Protein AF-A0A3A0CUP7-F1 (afdb_monomer_lite)

pLDDT: mean 70.18, std 19.52, range [34.59, 98.25]

Structure (mmCIF, N/CA/C/O backbone):
data_AF-A0A3A0CUP7-F1
#
_entry.id   AF-A0A3A0CUP7-F1
#
loop_
_atom_site.group_PDB
_atom_site.id
_atom_site.type_symbol
_atom_site.label_atom_id
_atom_site.label_alt_id
_atom_site.label_comp_id
_atom_site.label_asym_id
_atom_site.label_entity_id
_atom_site.label_seq_id
_atom_site.pdbx_PDB_ins_code
_atom_site.Cartn_x
_atom_site.Cartn_y
_atom_site.Cartn_z
_atom_site.occupancy
_atom_site.B_iso_or_equiv
_atom_site.auth_seq_id
_atom_site.auth_comp_id
_atom_site.auth_asym_id
_atom_site.auth_atom_id
_atom_site.pdbx_PDB_model_num
ATOM 1 N N . MET A 1 1 ? -43.476 30.875 -47.212 1.00 44.41 1 MET A N 1
ATOM 2 C CA . MET A 1 1 ? -43.059 29.941 -46.135 1.00 44.41 1 MET A CA 1
ATOM 3 C C . MET A 1 1 ? -43.200 28.510 -46.644 1.00 44.41 1 MET A C 1
ATOM 5 O O . MET A 1 1 ? -44.228 28.226 -47.239 1.00 44.41 1 MET A O 1
ATOM 9 N N . ALA A 1 2 ? -42.213 27.628 -46.440 1.00 39.88 2 ALA A N 1
ATOM 10 C CA . ALA A 1 2 ? -42.248 26.242 -46.936 1.00 39.88 2 ALA A CA 1
ATOM 11 C C . ALA A 1 2 ? -41.826 25.228 -45.841 1.00 39.88 2 ALA A C 1
ATOM 13 O O . ALA A 1 2 ? -40.674 25.259 -45.398 1.00 39.88 2 ALA A O 1
ATOM 14 N N . PRO A 1 3 ? -42.710 24.319 -45.383 1.00 51.34 3 PRO A N 1
ATOM 15 C CA . PRO A 1 3 ? -42.427 23.417 -44.261 1.00 51.34 3 PRO A CA 1
ATOM 16 C C . PRO A 1 3 ? -41.790 22.084 -44.714 1.00 51.34 3 PRO A C 1
ATOM 18 O O . PRO A 1 3 ? -42.444 21.044 -44.725 1.00 51.34 3 PRO A O 1
ATOM 21 N N . GLY A 1 4 ? -40.499 22.094 -45.079 1.00 45.38 4 GLY A N 1
ATOM 22 C CA . GLY A 1 4 ? -39.810 20.910 -45.643 1.00 45.38 4 GLY A CA 1
ATOM 23 C C . GLY A 1 4 ? -38.717 20.231 -44.789 1.00 45.38 4 GLY A C 1
ATOM 24 O O . GLY A 1 4 ? -38.467 19.036 -44.941 1.00 45.38 4 GLY A O 1
ATOM 25 N N . GLY A 1 5 ? -38.038 20.951 -43.886 1.00 48.66 5 GLY A N 1
ATOM 26 C CA . GLY A 1 5 ? -36.709 20.529 -43.394 1.00 48.66 5 GLY A CA 1
ATOM 27 C C . GLY A 1 5 ? -36.649 19.407 -42.337 1.00 48.66 5 GLY A C 1
ATOM 28 O O . GLY A 1 5 ? -35.680 18.647 -42.281 1.00 48.66 5 GLY A O 1
ATOM 29 N N . PHE A 1 6 ? -37.661 19.268 -41.474 1.00 52.50 6 PHE A N 1
ATOM 30 C CA . PHE A 1 6 ? -37.495 18.536 -40.203 1.00 52.50 6 PHE A CA 1
ATOM 31 C C . PHE A 1 6 ? -37.489 16.997 -40.292 1.00 52.50 6 PHE A C 1
ATOM 33 O O . PHE A 1 6 ? -36.948 16.327 -39.403 1.00 52.50 6 PHE A O 1
ATOM 40 N N . ARG A 1 7 ? -38.060 16.393 -41.345 1.00 60.50 7 ARG A N 1
ATOM 41 C CA . ARG A 1 7 ? -38.123 14.919 -41.469 1.00 60.50 7 ARG A CA 1
ATOM 42 C C . ARG A 1 7 ? -36.770 14.296 -41.843 1.00 60.50 7 ARG A C 1
ATOM 44 O O . ARG A 1 7 ? -36.456 13.196 -41.379 1.00 60.50 7 ARG A O 1
ATOM 51 N N . THR A 1 8 ? -35.940 15.001 -42.610 1.00 61.81 8 THR A N 1
ATOM 52 C CA . THR A 1 8 ? -34.661 14.486 -43.135 1.00 61.81 8 THR A CA 1
ATOM 53 C C . THR A 1 8 ? -33.599 14.341 -42.039 1.00 61.81 8 THR A C 1
ATOM 55 O O . THR A 1 8 ? -32.925 13.310 -41.954 1.00 61.81 8 THR A O 1
ATOM 58 N N . VAL A 1 9 ? -33.512 15.316 -41.125 1.00 64.56 9 VAL A N 1
ATOM 59 C CA . VAL A 1 9 ? -32.557 15.311 -39.999 1.00 64.56 9 VAL A CA 1
ATOM 60 C C . VAL A 1 9 ? -32.842 14.156 -39.026 1.00 64.56 9 VAL A C 1
ATOM 62 O O . VAL A 1 9 ? -31.932 13.412 -38.648 1.00 64.56 9 VAL A O 1
ATOM 65 N N . ARG A 1 10 ? -34.120 13.913 -38.689 1.00 68.12 10 ARG A N 1
ATOM 66 C CA . ARG A 1 10 ? -34.521 12.794 -37.811 1.00 68.12 10 ARG A CA 1
ATOM 67 C C . ARG A 1 10 ? -34.193 11.412 -38.396 1.00 68.12 10 ARG A C 1
ATOM 69 O O . ARG A 1 10 ? -33.921 10.493 -37.621 1.00 68.12 10 ARG A O 1
ATOM 76 N N . ARG A 1 11 ? -34.172 11.240 -39.728 1.00 67.12 11 ARG A N 1
ATOM 77 C CA . ARG A 1 11 ? -33.726 9.982 -40.364 1.00 67.12 11 ARG A CA 1
ATOM 78 C C . ARG A 1 11 ? -32.212 9.768 -40.214 1.00 67.12 11 ARG A C 1
ATOM 80 O O . ARG A 1 11 ? -31.819 8.677 -39.801 1.00 67.12 11 ARG A O 1
ATOM 87 N N . ARG A 1 12 ? -31.379 10.794 -40.448 1.00 66.19 12 ARG A N 1
ATOM 88 C CA . ARG A 1 12 ? -29.905 10.694 -40.317 1.00 66.19 12 ARG A CA 1
ATOM 89 C C . ARG A 1 12 ? -29.439 10.419 -38.876 1.00 66.19 12 ARG A C 1
ATOM 91 O O . ARG A 1 12 ? -28.536 9.615 -38.664 1.00 66.19 12 ARG A O 1
ATOM 98 N N . LEU A 1 13 ? -30.107 10.984 -37.866 1.00 67.19 13 LEU A N 1
ATOM 99 C CA . LEU A 1 13 ? -29.797 10.691 -36.454 1.00 67.19 13 LEU A CA 1
ATOM 100 C C . LEU A 1 13 ? -30.139 9.245 -36.035 1.00 67.19 13 LEU A C 1
ATOM 102 O O . LEU A 1 13 ? -29.469 8.670 -35.173 1.00 67.19 13 LEU A O 1
ATOM 106 N N . ARG A 1 14 ? -31.161 8.624 -36.644 1.00 75.12 14 ARG A N 1
ATOM 107 C CA . ARG A 1 14 ? -31.538 7.228 -36.350 1.00 75.12 14 ARG A CA 1
ATOM 108 C C . ARG A 1 14 ? -30.597 6.205 -36.996 1.00 75.12 14 ARG A C 1
ATOM 110 O O . ARG A 1 14 ? -30.371 5.158 -36.389 1.00 75.12 14 ARG A O 1
ATOM 117 N N . SER A 1 15 ? -30.028 6.484 -38.172 1.00 75.31 15 SER A N 1
ATOM 118 C CA . SER A 1 15 ? -29.039 5.593 -38.801 1.00 75.31 15 SER A CA 1
ATOM 119 C C . SER A 1 15 ? -27.702 5.599 -38.051 1.00 75.31 15 SER A C 1
ATOM 121 O O . SER A 1 15 ? -27.193 4.522 -37.736 1.00 75.31 15 SER A O 1
ATOM 123 N N . ALA A 1 16 ? -27.194 6.773 -37.654 1.00 71.06 16 ALA A N 1
ATOM 124 C CA . ALA A 1 16 ? -25.956 6.896 -36.874 1.00 71.06 16 ALA A CA 1
ATOM 125 C C . ALA A 1 16 ? -25.992 6.070 -35.569 1.00 71.06 16 ALA A C 1
ATOM 127 O O . ALA A 1 16 ? -25.103 5.253 -35.314 1.00 71.06 16 ALA A O 1
ATOM 128 N N . ARG A 1 17 ? -27.081 6.178 -34.787 1.00 75.75 17 ARG A N 1
ATOM 129 C CA . ARG A 1 17 ? -27.261 5.407 -33.539 1.00 75.75 17 ARG A CA 1
ATOM 130 C C . ARG A 1 17 ? -27.315 3.885 -33.751 1.00 75.75 17 ARG A C 1
ATOM 132 O O . ARG A 1 17 ? -26.902 3.140 -32.864 1.00 75.75 17 ARG A O 1
ATOM 139 N N . ARG A 1 18 ? -27.800 3.395 -34.902 1.00 76.81 18 ARG A N 1
ATOM 140 C CA . ARG A 1 18 ? -27.785 1.951 -35.228 1.00 76.81 18 ARG A CA 1
ATOM 141 C C . ARG A 1 18 ? -26.376 1.451 -35.559 1.00 76.81 18 ARG A C 1
ATOM 143 O O . ARG A 1 18 ? -26.016 0.350 -35.145 1.00 76.81 18 ARG A O 1
ATOM 150 N N . LEU A 1 19 ? -25.576 2.261 -36.251 1.00 77.12 19 LEU A N 1
ATOM 151 C CA . LEU A 1 19 ? -24.203 1.920 -36.632 1.00 77.12 19 LEU A CA 1
ATOM 152 C C . LEU A 1 19 ? -23.277 1.864 -35.403 1.00 77.12 19 LEU A C 1
ATOM 154 O O . LEU A 1 19 ? -22.545 0.892 -35.218 1.00 77.12 19 LEU A O 1
ATOM 158 N N . GLN A 1 20 ? -23.412 2.831 -34.490 1.00 75.44 20 GLN A N 1
ATOM 159 C CA . GLN A 1 20 ? -22.655 2.878 -33.234 1.00 75.44 20 GLN A CA 1
ATOM 160 C C . GLN A 1 20 ? -22.941 1.667 -32.322 1.00 75.44 20 GLN A C 1
ATOM 162 O O . GLN A 1 20 ? -22.011 1.083 -31.764 1.00 75.44 20 GLN A O 1
ATOM 167 N N . ARG A 1 21 ? -24.205 1.213 -32.236 1.00 77.19 21 ARG A N 1
ATOM 168 C CA . ARG A 1 21 ? -24.570 -0.009 -31.489 1.00 77.19 21 ARG A CA 1
ATOM 169 C C . ARG A 1 21 ? -23.948 -1.281 -32.083 1.00 77.19 21 ARG A C 1
ATOM 171 O O . ARG A 1 21 ? -23.476 -2.118 -31.319 1.00 77.19 21 ARG A O 1
ATOM 178 N N . ARG A 1 22 ? -23.883 -1.415 -33.418 1.00 76.25 22 ARG A N 1
ATOM 179 C CA . ARG A 1 22 ? -23.225 -2.566 -34.078 1.00 76.25 22 ARG A CA 1
ATOM 180 C C . ARG A 1 22 ? -21.714 -2.616 -33.808 1.00 76.25 22 ARG A C 1
ATOM 182 O O . ARG A 1 22 ? -21.171 -3.691 -33.560 1.00 76.25 22 ARG A O 1
ATOM 189 N N . LEU A 1 23 ? -21.034 -1.467 -33.798 1.00 77.25 23 LEU A N 1
ATOM 190 C CA . LEU A 1 23 ? -19.599 -1.401 -33.484 1.00 77.25 23 LEU A CA 1
ATOM 191 C C . LEU A 1 23 ? -19.299 -1.775 -32.021 1.00 77.25 23 LEU A C 1
ATOM 193 O O . LEU A 1 23 ? -18.314 -2.465 -31.747 1.00 77.25 23 LEU A O 1
ATOM 197 N N . GLN A 1 24 ? -20.163 -1.382 -31.079 1.00 73.12 24 GLN A N 1
ATOM 198 C CA . GLN A 1 24 ? -20.020 -1.756 -29.668 1.00 73.12 24 GLN A CA 1
ATOM 199 C C . GLN A 1 24 ? -20.279 -3.253 -29.419 1.00 73.12 24 GLN A C 1
ATOM 201 O O . GLN A 1 24 ? -19.529 -3.875 -28.660 1.00 73.12 24 GLN A O 1
ATOM 206 N N . SER A 1 25 ? -21.268 -3.868 -30.084 1.00 70.56 25 SER A N 1
ATOM 207 C CA . SER A 1 25 ? -21.547 -5.304 -29.919 1.00 70.56 25 SER A CA 1
ATOM 208 C C . SER A 1 25 ? -20.392 -6.189 -30.409 1.00 70.56 25 SER A C 1
ATOM 210 O O . SER A 1 25 ? -20.013 -7.137 -29.721 1.00 70.56 25 SER A O 1
ATOM 212 N N . GLY A 1 26 ? -19.761 -5.843 -31.540 1.00 62.44 26 GLY A N 1
ATOM 213 C CA . GLY A 1 26 ? -18.613 -6.590 -32.073 1.00 62.44 26 GLY A CA 1
ATOM 214 C C . GLY A 1 26 ? -17.380 -6.576 -31.156 1.00 62.44 26 GLY A C 1
ATOM 215 O O . GLY A 1 26 ? -16.688 -7.589 -31.029 1.00 62.44 26 GLY A O 1
ATOM 216 N N . ARG A 1 27 ? -17.123 -5.460 -30.454 1.00 61.72 27 ARG A N 1
ATOM 217 C CA . ARG A 1 27 ? -15.999 -5.349 -29.504 1.00 61.72 27 ARG A CA 1
ATOM 218 C C . ARG A 1 27 ? -16.207 -6.168 -28.222 1.00 61.72 27 ARG A C 1
ATOM 220 O O . ARG A 1 27 ? -15.231 -6.706 -27.703 1.00 61.72 27 ARG A O 1
ATOM 227 N N . ARG A 1 28 ? -17.447 -6.313 -27.729 1.00 59.75 28 ARG A N 1
ATOM 228 C CA . ARG A 1 28 ? -17.748 -7.181 -26.569 1.00 59.75 28 ARG A CA 1
ATOM 229 C C . ARG A 1 28 ? -17.575 -8.669 -26.892 1.00 59.75 28 ARG A C 1
ATOM 231 O O . ARG A 1 28 ? -17.022 -9.390 -26.067 1.00 59.75 28 ARG A O 1
ATOM 238 N N . ALA A 1 29 ? -17.966 -9.113 -28.089 1.00 59.22 29 ALA A N 1
ATOM 239 C CA . ALA A 1 29 ? -17.827 -10.514 -28.497 1.00 59.22 29 ALA A CA 1
ATOM 240 C C . ALA A 1 29 ? -16.357 -10.984 -28.520 1.00 59.22 29 ALA A C 1
ATOM 242 O O . ALA A 1 29 ? -16.038 -12.018 -27.937 1.00 59.22 29 ALA A O 1
ATOM 243 N N . ARG A 1 30 ? -15.442 -10.196 -29.111 1.00 54.31 30 ARG A N 1
ATOM 244 C CA . ARG A 1 30 ? -14.014 -10.570 -29.196 1.00 54.31 30 ARG A CA 1
ATOM 245 C C . ARG A 1 30 ? -13.338 -10.694 -27.822 1.00 54.31 30 ARG A C 1
ATOM 247 O O . ARG A 1 30 ? -12.614 -11.654 -27.597 1.00 54.31 30 ARG A O 1
ATOM 254 N N . ARG A 1 31 ? -13.643 -9.806 -26.863 1.00 56.25 31 ARG A N 1
ATOM 255 C CA . ARG A 1 31 ? -13.054 -9.858 -25.503 1.00 56.25 31 ARG A CA 1
ATOM 256 C C . ARG A 1 31 ? -13.480 -11.078 -24.670 1.00 56.25 31 ARG A C 1
ATOM 258 O O . ARG A 1 31 ? -12.792 -11.413 -23.708 1.00 56.25 31 ARG A O 1
ATOM 265 N N . HIS A 1 32 ? -14.586 -11.744 -25.010 1.00 51.91 32 HIS A N 1
ATOM 266 C CA . HIS A 1 32 ? -15.013 -12.969 -24.324 1.00 51.91 32 HIS A CA 1
ATOM 267 C C . HIS A 1 32 ? -14.350 -14.248 -24.856 1.00 51.91 32 HIS A C 1
ATOM 269 O O . HIS A 1 32 ? -14.334 -15.240 -24.127 1.00 51.91 32 HIS A O 1
ATOM 275 N N . ALA A 1 33 ? -13.792 -14.230 -26.072 1.00 52.12 33 ALA A N 1
ATOM 276 C CA . ALA A 1 33 ? -13.070 -15.370 -26.633 1.00 52.12 33 ALA A CA 1
ATOM 277 C C . ALA A 1 33 ? -11.706 -15.560 -25.941 1.00 52.12 33 ALA A C 1
ATOM 279 O O . ALA A 1 33 ? -11.477 -16.608 -25.336 1.00 52.12 33 ALA A O 1
ATOM 280 N N . ASP A 1 34 ? -10.861 -14.520 -25.910 1.00 49.62 34 ASP A N 1
ATOM 281 C CA . ASP A 1 34 ? -9.506 -14.590 -25.325 1.00 49.62 34 ASP A CA 1
ATOM 282 C C . ASP A 1 34 ? -9.500 -14.998 -23.842 1.00 49.62 34 ASP A C 1
ATOM 284 O O . ASP A 1 34 ? -8.662 -15.783 -23.395 1.00 49.62 34 ASP A O 1
ATOM 288 N N . ARG A 1 35 ? -10.469 -14.515 -23.052 1.00 48.94 35 ARG A N 1
ATOM 289 C CA . ARG A 1 35 ? -10.521 -14.806 -21.608 1.00 48.94 35 ARG A CA 1
ATOM 290 C C . ARG A 1 35 ? -10.849 -16.264 -21.265 1.00 48.94 35 ARG A C 1
ATOM 292 O O . ARG A 1 35 ? -10.588 -16.668 -20.134 1.00 48.94 35 ARG A O 1
ATOM 299 N N . ARG A 1 36 ? -11.408 -17.064 -22.183 1.00 46.44 36 ARG A N 1
ATOM 300 C CA . ARG A 1 36 ? -11.754 -18.470 -21.888 1.00 46.44 36 ARG A CA 1
ATOM 301 C C . ARG A 1 36 ? -10.564 -19.429 -21.990 1.00 46.44 36 ARG A C 1
ATOM 303 O O . ARG A 1 36 ? -10.568 -20.426 -21.275 1.00 46.44 36 ARG A O 1
ATOM 310 N N . GLY A 1 37 ? -9.540 -19.117 -22.789 1.00 46.41 37 GLY A N 1
ATOM 311 C CA . GLY A 1 37 ? -8.340 -19.960 -22.908 1.00 46.41 37 GLY A CA 1
ATOM 312 C C . GLY A 1 37 ? -7.443 -19.925 -21.664 1.00 46.41 37 GLY A C 1
ATOM 313 O O . GLY A 1 37 ? -7.035 -20.963 -21.151 1.00 46.41 37 GLY A O 1
ATOM 314 N N . LEU A 1 38 ? -7.181 -18.729 -21.127 1.00 47.47 38 LEU A N 1
ATOM 315 C CA . LEU A 1 38 ? -6.182 -18.521 -20.067 1.00 47.47 38 LEU A CA 1
ATOM 316 C C . LEU A 1 38 ? -6.639 -18.945 -18.656 1.00 47.47 38 LEU A C 1
ATOM 318 O O . LEU A 1 38 ? -5.812 -19.311 -17.823 1.00 47.47 38 LEU A O 1
ATOM 322 N N . CYS A 1 39 ? -7.943 -18.941 -18.360 1.00 47.25 39 CYS A N 1
ATOM 323 C CA . CYS A 1 39 ? -8.438 -19.258 -17.011 1.00 47.25 39 CYS A CA 1
ATOM 324 C C . CYS A 1 39 ? -8.580 -20.764 -16.708 1.00 47.25 39 CYS A C 1
ATOM 326 O O . CYS A 1 39 ? -8.753 -21.128 -15.542 1.00 47.25 39 CYS A O 1
ATOM 328 N N . ALA A 1 40 ? -8.513 -21.642 -17.716 1.00 46.19 40 ALA A N 1
ATOM 329 C CA . ALA A 1 40 ? -8.721 -23.081 -17.534 1.00 46.19 40 ALA A CA 1
ATOM 330 C C . ALA A 1 40 ? -7.539 -23.785 -16.835 1.00 46.19 40 ALA A C 1
ATOM 332 O O . ALA A 1 40 ? -7.759 -24.658 -15.995 1.00 46.19 40 ALA A O 1
ATOM 333 N N . GLY A 1 41 ? -6.297 -23.380 -17.131 1.00 43.06 41 GLY A N 1
ATOM 334 C CA . GLY A 1 41 ? -5.093 -23.970 -16.530 1.00 43.06 41 GLY A CA 1
ATOM 335 C C . GLY A 1 41 ? -4.928 -23.623 -15.046 1.00 43.06 41 GLY A C 1
ATOM 336 O O . GLY A 1 41 ? -4.762 -24.507 -14.208 1.00 43.06 41 GLY A O 1
ATOM 337 N N . VAL A 1 42 ? -5.059 -22.339 -14.696 1.00 49.25 42 VAL A N 1
ATOM 338 C CA . VAL A 1 42 ? -4.767 -21.827 -13.339 1.00 49.25 42 VAL A CA 1
ATOM 339 C C . VAL A 1 42 ? -5.735 -22.366 -12.272 1.00 49.25 42 VAL A C 1
ATOM 341 O O . VAL A 1 42 ? -5.357 -22.526 -11.111 1.00 49.25 42 VAL A O 1
ATOM 344 N N . ARG A 1 43 ? -6.982 -22.702 -12.640 1.00 48.75 43 ARG A N 1
ATOM 345 C CA . ARG A 1 43 ? -7.959 -23.270 -11.691 1.00 48.75 43 ARG A CA 1
ATOM 346 C C . ARG A 1 43 ? -7.635 -24.703 -11.254 1.00 48.75 43 ARG A C 1
ATOM 348 O O . ARG A 1 43 ? -7.915 -25.031 -10.103 1.00 48.75 43 ARG A O 1
ATOM 355 N N . ARG A 1 44 ? -7.018 -25.534 -12.108 1.00 51.25 44 ARG A N 1
ATOM 356 C CA . ARG A 1 44 ? -6.689 -26.931 -11.755 1.00 51.25 44 ARG A CA 1
ATOM 357 C C . ARG A 1 44 ? -5.575 -27.013 -10.704 1.00 51.25 44 ARG A C 1
ATOM 359 O O . ARG A 1 44 ? -5.714 -27.757 -9.737 1.00 51.25 44 ARG A O 1
ATOM 366 N N . SER A 1 45 ? -4.534 -26.186 -10.819 1.00 54.69 45 SER A N 1
ATOM 367 C CA . SER A 1 45 ? -3.409 -26.191 -9.868 1.00 54.69 45 SER A CA 1
ATOM 368 C C . SER A 1 45 ? -3.802 -25.738 -8.456 1.00 54.69 45 SER A C 1
ATOM 370 O O . SER A 1 45 ? -3.275 -26.257 -7.476 1.00 54.69 45 SER A O 1
ATOM 372 N N . ARG A 1 46 ? -4.766 -24.812 -8.321 1.00 51.84 46 ARG A N 1
ATOM 373 C CA . ARG A 1 46 ? -5.230 -24.338 -7.003 1.00 51.84 46 ARG A CA 1
ATOM 374 C C . ARG A 1 46 ? -6.055 -25.375 -6.232 1.00 51.84 46 ARG A C 1
ATOM 376 O O . ARG A 1 46 ? -5.899 -25.462 -5.020 1.00 51.84 46 ARG A O 1
ATOM 383 N N . GLN A 1 47 ? -6.894 -26.173 -6.898 1.00 60.88 47 GLN A N 1
ATOM 384 C CA . GLN A 1 47 ? -7.663 -27.230 -6.218 1.00 60.88 47 GLN A CA 1
ATOM 385 C C . GLN A 1 47 ? -6.778 -28.398 -5.754 1.00 60.88 47 GLN A C 1
ATOM 387 O O . GLN A 1 47 ? -7.032 -28.964 -4.694 1.00 60.88 47 GLN A O 1
ATOM 392 N N . ALA A 1 48 ? -5.716 -28.723 -6.500 1.00 62.78 48 ALA A N 1
ATOM 393 C CA . ALA A 1 48 ? -4.752 -29.750 -6.103 1.00 62.78 48 ALA A CA 1
ATOM 394 C C . ALA A 1 48 ? -3.932 -29.358 -4.857 1.00 62.78 48 ALA A C 1
ATOM 396 O O . ALA A 1 48 ? -3.603 -30.221 -4.048 1.00 62.78 48 ALA A O 1
ATOM 397 N N . PHE A 1 49 ? -3.631 -28.065 -4.681 1.00 64.94 49 PHE A N 1
ATOM 398 C CA . PHE A 1 49 ? -2.910 -27.561 -3.508 1.00 64.94 49 PHE A CA 1
ATOM 399 C C . PHE A 1 49 ? -3.745 -27.667 -2.221 1.00 64.94 49 PHE A C 1
ATOM 401 O O . PHE A 1 49 ? -3.278 -28.233 -1.236 1.00 64.94 49 PHE A O 1
ATOM 408 N N . TRP A 1 50 ? -5.003 -27.209 -2.242 1.00 60.84 50 TRP A N 1
ATOM 409 C CA . TRP A 1 50 ? -5.882 -27.267 -1.064 1.00 60.84 50 TRP A CA 1
ATOM 410 C C . TRP A 1 50 ? -6.185 -28.701 -0.610 1.00 60.84 50 TRP A C 1
ATOM 412 O O . TRP A 1 50 ? -6.037 -28.999 0.572 1.00 60.84 50 TRP A O 1
ATOM 422 N N . LYS A 1 51 ? -6.455 -29.628 -1.543 1.00 65.56 51 LYS A N 1
ATOM 423 C CA . LYS A 1 51 ? -6.629 -31.060 -1.221 1.00 65.56 51 LYS A CA 1
ATOM 424 C C . LYS A 1 51 ? -5.391 -31.740 -0.616 1.00 65.56 51 LYS A C 1
ATOM 426 O O . LYS A 1 51 ? -5.509 -32.863 -0.125 1.00 65.56 51 LYS A O 1
ATOM 431 N N . ARG A 1 52 ? -4.212 -31.109 -0.672 1.00 62.56 52 ARG A N 1
ATOM 432 C CA . ARG A 1 52 ? -2.978 -31.631 -0.067 1.00 62.56 52 ARG A CA 1
ATOM 433 C C . ARG A 1 52 ? -2.777 -31.163 1.376 1.00 62.56 52 ARG A C 1
ATOM 435 O O . ARG A 1 52 ? -2.173 -31.897 2.144 1.00 62.56 52 ARG A O 1
ATOM 442 N N . LEU A 1 53 ? -3.298 -29.987 1.732 1.00 56.28 53 LEU A N 1
ATOM 443 C CA . LEU A 1 53 ? -3.304 -29.474 3.108 1.00 56.28 53 LEU A CA 1
ATOM 444 C C . LEU A 1 53 ? -4.381 -30.161 3.962 1.00 56.28 53 LEU A C 1
ATOM 446 O O . LEU A 1 53 ? -4.142 -30.482 5.115 1.00 56.28 53 LEU A O 1
ATOM 450 N N . GLU A 1 54 ? -5.536 -30.460 3.368 1.00 67.50 54 GLU A N 1
ATOM 451 C CA . GLU A 1 54 ? -6.687 -31.083 4.046 1.00 67.50 54 GLU A CA 1
ATOM 452 C C . GLU A 1 54 ? -6.483 -32.578 4.391 1.00 67.50 54 G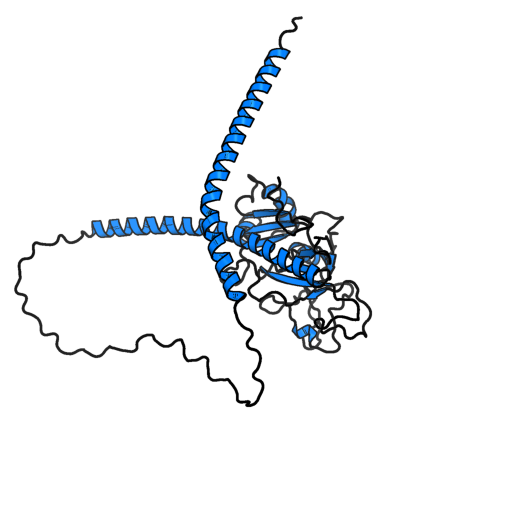LU A C 1
ATOM 454 O O . GLU A 1 54 ? -7.298 -33.170 5.087 1.00 67.50 54 GLU A O 1
ATOM 459 N N . ASN A 1 55 ? -5.391 -33.196 3.917 1.00 61.66 55 ASN A N 1
ATOM 460 C CA . ASN A 1 55 ? -5.024 -34.599 4.172 1.00 61.66 55 ASN A CA 1
ATOM 461 C C . ASN A 1 55 ? -3.730 -34.744 4.999 1.00 61.66 55 ASN A C 1
ATOM 463 O O . ASN A 1 55 ? -3.087 -35.795 4.960 1.00 61.66 55 ASN A O 1
ATOM 467 N N . GLN A 1 56 ? -3.299 -33.695 5.702 1.00 56.81 56 GLN A N 1
ATOM 468 C CA . GLN A 1 56 ? -2.127 -33.762 6.573 1.00 56.81 56 GLN A CA 1
ATOM 469 C C . GLN A 1 56 ? -2.580 -34.180 7.987 1.00 56.81 56 GLN A C 1
ATOM 471 O O . GLN A 1 56 ? -3.339 -33.435 8.601 1.00 56.81 56 GLN A O 1
ATOM 476 N N . PRO A 1 57 ? -2.195 -35.367 8.500 1.00 58.06 57 PRO A N 1
ATOM 477 C CA . PRO A 1 57 ? -2.648 -35.828 9.812 1.00 58.06 57 PRO A CA 1
ATOM 478 C C . PRO A 1 57 ? -1.997 -35.019 10.940 1.00 58.06 57 PRO A C 1
ATOM 480 O O . PRO A 1 57 ? -0.788 -34.772 10.909 1.00 58.06 57 PRO A O 1
ATOM 483 N N . ASP A 1 58 ? -2.791 -34.649 11.946 1.00 52.12 58 ASP A N 1
ATOM 484 C CA . ASP A 1 58 ? -2.321 -33.918 13.124 1.00 52.12 58 ASP A CA 1
ATOM 485 C C . ASP A 1 58 ? -1.258 -34.720 13.902 1.00 52.12 58 ASP A C 1
ATOM 487 O O . ASP A 1 58 ? -1.529 -35.850 14.324 1.00 52.12 58 ASP A O 1
ATOM 491 N N . PRO A 1 59 ? -0.062 -34.155 14.169 1.00 49.66 59 PRO A N 1
ATOM 492 C CA . PRO A 1 59 ? 0.952 -34.787 15.007 1.00 49.66 59 PRO A CA 1
ATOM 493 C C . PRO A 1 59 ? 0.596 -34.622 16.493 1.00 49.66 59 PRO A C 1
ATOM 495 O O . PRO A 1 59 ? 1.211 -33.855 17.237 1.00 49.66 59 PRO A O 1
ATOM 498 N N . ALA A 1 60 ? -0.428 -35.350 16.935 1.00 47.84 60 ALA A N 1
ATOM 499 C CA . ALA A 1 60 ? -0.838 -35.386 18.329 1.00 47.84 60 ALA A CA 1
ATOM 500 C C . ALA A 1 60 ? 0.100 -36.273 19.167 1.00 47.84 60 ALA A C 1
ATOM 502 O O . ALA A 1 60 ? -0.027 -37.494 19.185 1.00 47.84 60 ALA A O 1
ATOM 503 N N . GLY A 1 61 ? 0.975 -35.628 19.942 1.00 46.50 61 GLY A N 1
ATOM 504 C CA . GLY A 1 61 ? 1.500 -36.187 21.187 1.00 46.50 61 GLY A CA 1
ATOM 505 C C . GLY A 1 61 ? 2.902 -36.792 21.144 1.00 46.50 61 GLY A C 1
ATOM 506 O O . GLY A 1 61 ? 3.053 -38.005 21.074 1.00 46.50 61 GLY A O 1
ATOM 507 N N . ASP A 1 62 ? 3.905 -35.963 21.442 1.00 43.16 62 ASP A N 1
ATOM 508 C CA . ASP A 1 62 ? 4.882 -36.370 22.454 1.00 43.16 62 ASP A CA 1
ATOM 509 C C . ASP A 1 62 ? 5.234 -35.196 23.384 1.00 43.16 62 ASP A C 1
ATOM 511 O O . ASP A 1 62 ? 5.661 -34.120 22.963 1.00 43.16 62 ASP A O 1
ATOM 515 N N . ARG A 1 63 ? 5.007 -35.401 24.682 1.00 48.72 63 ARG A N 1
ATOM 516 C CA . ARG A 1 63 ? 5.453 -34.527 25.768 1.00 48.72 63 ARG A CA 1
ATOM 517 C C . ARG A 1 63 ? 6.231 -35.402 26.742 1.00 48.72 63 ARG A C 1
ATOM 519 O O . ARG A 1 63 ? 5.587 -35.998 27.608 1.00 48.72 63 ARG A O 1
ATOM 526 N N . ARG A 1 64 ? 7.572 -35.363 26.715 1.00 45.47 64 ARG A N 1
ATOM 527 C CA . ARG A 1 64 ? 8.426 -35.356 27.929 1.00 45.47 64 ARG A CA 1
ATOM 528 C C . ARG A 1 64 ? 9.939 -35.319 27.647 1.00 45.47 64 ARG A C 1
ATOM 530 O O . ARG A 1 64 ? 10.436 -36.045 26.802 1.00 45.47 64 ARG A O 1
ATOM 537 N N . ARG A 1 65 ? 10.638 -34.619 28.559 1.00 38.88 65 ARG A N 1
ATOM 538 C CA . ARG A 1 65 ? 12.089 -34.631 28.878 1.00 38.88 65 ARG A CA 1
ATOM 539 C C . ARG A 1 65 ? 13.054 -33.852 27.974 1.00 38.88 65 ARG A C 1
ATOM 541 O O . ARG A 1 65 ? 13.019 -33.942 26.760 1.00 38.88 65 ARG A O 1
ATOM 548 N N . GLY A 1 66 ? 14.030 -33.241 28.655 1.00 34.59 66 GLY A N 1
ATOM 549 C CA . GLY A 1 66 ? 15.391 -33.058 28.144 1.00 34.59 66 GLY A CA 1
ATOM 550 C C . GLY A 1 66 ? 15.707 -31.660 27.630 1.00 34.59 66 GLY A C 1
ATOM 551 O O . GLY A 1 66 ? 15.647 -31.417 26.433 1.00 34.59 66 GLY A O 1
ATOM 552 N N . GLY A 1 67 ? 16.112 -30.750 28.518 1.00 40.12 67 GLY A N 1
ATOM 553 C CA . GLY A 1 67 ? 16.748 -29.507 28.083 1.00 40.12 67 GLY A CA 1
ATOM 554 C C . GLY A 1 67 ? 18.212 -29.736 27.697 1.00 40.12 67 GLY A C 1
ATOM 555 O O . GLY A 1 67 ? 18.928 -30.409 28.432 1.00 40.12 67 GLY A O 1
ATOM 556 N N . GLN A 1 68 ? 18.654 -29.130 26.593 1.00 42.00 68 GLN A N 1
ATOM 557 C CA . GLN A 1 68 ? 20.025 -28.649 26.363 1.00 42.00 68 GLN A CA 1
ATOM 558 C C . GLN A 1 68 ? 20.016 -27.591 25.232 1.00 42.00 68 GLN A C 1
ATOM 560 O O . GLN A 1 68 ? 19.057 -27.542 24.457 1.00 42.00 68 GLN A O 1
ATOM 565 N N . PRO A 1 69 ? 21.012 -26.685 25.159 1.00 45.28 69 PRO A N 1
ATOM 566 C CA . PRO A 1 69 ? 20.907 -25.460 24.366 1.00 45.28 69 PRO A CA 1
ATOM 567 C C . PRO A 1 69 ? 21.208 -25.668 22.872 1.00 45.28 69 PRO A C 1
ATOM 569 O O . PRO A 1 69 ? 22.319 -26.022 22.473 1.00 45.28 69 PRO A O 1
ATOM 572 N N . LEU A 1 70 ? 20.224 -25.357 22.027 1.00 42.62 70 LEU A N 1
ATOM 573 C CA . LEU A 1 70 ? 20.309 -25.424 20.565 1.00 42.62 70 LEU A CA 1
ATOM 574 C C . LEU A 1 70 ? 21.052 -24.207 19.977 1.00 42.62 70 LEU A C 1
ATOM 576 O O . LEU A 1 70 ? 20.456 -23.317 19.382 1.00 42.62 70 LEU A O 1
ATOM 580 N N . HIS A 1 71 ? 22.380 -24.185 20.120 1.00 43.53 71 HIS A N 1
ATOM 581 C CA . HIS A 1 71 ? 23.254 -23.163 19.514 1.00 43.53 71 HIS A CA 1
ATOM 582 C C . HIS A 1 71 ? 24.136 -23.717 18.369 1.00 43.53 71 HIS A C 1
ATOM 584 O O . HIS A 1 71 ? 25.169 -23.138 18.028 1.00 43.53 71 HIS A O 1
ATOM 590 N N . ARG A 1 72 ? 23.776 -24.883 17.802 1.00 46.12 72 ARG A N 1
ATOM 591 C CA . ARG A 1 72 ? 24.674 -25.682 16.944 1.00 46.12 72 ARG A CA 1
ATOM 592 C C . ARG A 1 72 ? 23.963 -26.520 15.863 1.00 46.12 72 ARG A C 1
ATOM 594 O O . ARG A 1 72 ? 24.205 -27.716 15.764 1.00 46.12 72 ARG A O 1
ATOM 601 N N . ALA A 1 73 ? 23.076 -25.909 15.068 1.00 39.94 73 ALA A N 1
ATOM 602 C CA . ALA A 1 73 ? 22.365 -26.609 13.980 1.00 39.94 73 ALA A CA 1
ATOM 603 C C . ALA A 1 73 ? 21.996 -25.734 12.753 1.00 39.94 73 ALA A C 1
ATOM 605 O O . ALA A 1 73 ? 21.040 -26.040 12.048 1.00 39.94 73 ALA A O 1
ATOM 606 N N . MET A 1 74 ? 22.726 -24.642 12.476 1.00 37.22 74 MET A N 1
ATOM 607 C CA . MET A 1 74 ? 22.499 -23.793 11.281 1.00 37.22 74 MET A CA 1
ATOM 608 C C . MET A 1 74 ? 23.782 -23.417 10.511 1.00 37.22 74 MET A C 1
ATOM 610 O O . MET A 1 74 ? 23.814 -22.417 9.802 1.00 37.22 74 MET A O 1
ATOM 614 N N . SER A 1 75 ? 24.842 -24.224 10.612 1.00 42.72 75 SER A N 1
ATOM 615 C CA . SER A 1 75 ? 26.117 -24.003 9.899 1.00 42.72 75 SER A CA 1
ATOM 616 C C . SER A 1 75 ? 26.419 -25.044 8.811 1.00 42.72 75 SER A C 1
ATOM 618 O O . SER A 1 75 ? 27.548 -25.112 8.340 1.00 42.72 75 SER A O 1
ATOM 620 N N . GLU A 1 76 ? 25.446 -25.876 8.422 1.00 43.50 76 GLU A N 1
ATOM 621 C CA . GLU A 1 76 ? 25.715 -27.120 7.678 1.00 43.50 76 GLU A CA 1
ATOM 622 C C . GLU A 1 76 ? 24.845 -27.307 6.419 1.00 43.50 76 GLU A C 1
ATOM 624 O O . GLU A 1 76 ? 24.481 -28.419 6.058 1.00 43.50 76 GLU A O 1
ATOM 629 N N . PHE A 1 77 ? 24.507 -26.217 5.714 1.00 42.41 77 PHE A N 1
ATOM 630 C CA . PHE A 1 77 ? 23.864 -26.313 4.388 1.00 42.41 77 PHE A CA 1
ATOM 631 C C . PHE A 1 77 ? 24.238 -25.192 3.396 1.00 42.41 77 PHE A C 1
ATOM 633 O O . PHE A 1 77 ? 23.429 -24.779 2.568 1.00 42.41 77 PHE A O 1
ATOM 640 N N . ALA A 1 78 ? 25.482 -24.699 3.452 1.00 44.53 78 ALA A N 1
ATOM 641 C CA . ALA A 1 78 ? 25.990 -23.696 2.502 1.00 44.53 78 ALA A CA 1
ATOM 642 C C . ALA A 1 78 ? 27.504 -23.807 2.217 1.00 44.53 78 ALA A C 1
ATOM 644 O O . ALA A 1 78 ? 28.177 -22.798 2.028 1.00 44.53 78 ALA A O 1
ATOM 645 N N . MET A 1 79 ? 28.064 -25.023 2.175 1.00 51.06 79 MET A N 1
ATOM 646 C CA . MET A 1 79 ? 29.473 -25.216 1.805 1.00 51.06 79 MET A CA 1
ATOM 647 C C . MET A 1 79 ? 29.663 -26.457 0.920 1.00 51.06 79 MET A C 1
ATOM 649 O O . MET A 1 79 ? 30.039 -27.534 1.371 1.00 51.06 79 MET A O 1
ATOM 653 N N . LYS A 1 80 ? 29.364 -26.298 -0.377 1.00 43.34 80 LYS A N 1
ATOM 654 C CA . LYS A 1 80 ? 29.749 -27.260 -1.426 1.00 43.34 80 LYS A CA 1
ATOM 655 C C . LYS A 1 80 ? 30.122 -26.574 -2.747 1.00 43.34 80 LYS A C 1
ATOM 657 O O . LYS A 1 80 ? 29.790 -27.049 -3.829 1.00 43.34 80 LYS A O 1
ATOM 662 N N . THR A 1 81 ? 30.825 -25.450 -2.646 1.00 50.62 81 THR A N 1
ATOM 663 C CA . THR A 1 81 ? 31.673 -24.929 -3.724 1.00 50.62 81 THR A CA 1
ATOM 664 C C . THR A 1 81 ? 33.037 -25.614 -3.640 1.00 50.62 81 THR A C 1
ATOM 666 O O . THR A 1 81 ? 33.610 -25.749 -2.562 1.00 50.62 81 THR A O 1
ATOM 669 N N . CYS A 1 82 ? 33.518 -26.118 -4.775 1.00 41.72 82 CYS A N 1
ATOM 670 C CA . CYS A 1 82 ? 34.692 -26.983 -4.862 1.00 41.72 82 CYS A CA 1
ATOM 671 C C . CYS A 1 82 ? 35.974 -26.306 -4.338 1.00 41.72 82 CYS A C 1
ATOM 673 O O . CYS A 1 82 ? 36.315 -25.228 -4.831 1.00 41.72 82 CYS A O 1
ATOM 675 N N . PRO A 1 83 ? 36.733 -26.935 -3.421 1.00 47.94 83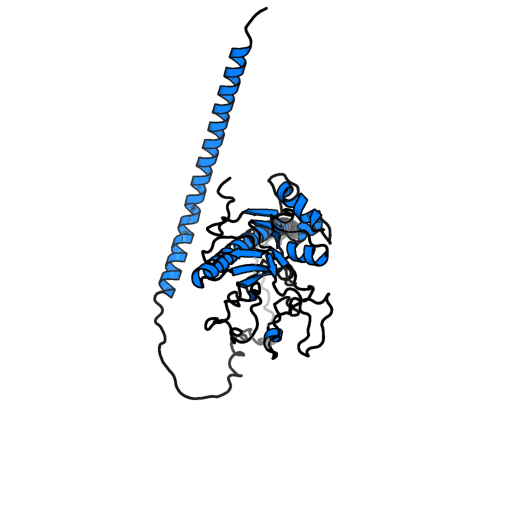 PRO A N 1
ATOM 676 C CA . PRO A 1 83 ? 38.103 -26.534 -3.146 1.00 47.94 83 PRO A CA 1
ATOM 677 C C . PRO A 1 83 ? 39.060 -27.094 -4.212 1.00 47.94 83 PRO A C 1
ATOM 679 O O . PRO A 1 83 ? 38.893 -28.215 -4.684 1.00 47.94 83 PRO A O 1
ATOM 682 N N . ALA A 1 84 ? 40.062 -26.282 -4.548 1.00 48.69 84 ALA A N 1
ATOM 683 C CA . ALA A 1 84 ? 41.374 -26.631 -5.098 1.00 48.69 84 ALA A CA 1
ATOM 684 C C . ALA A 1 84 ? 41.535 -27.946 -5.901 1.00 48.69 84 ALA A C 1
ATOM 686 O O . ALA A 1 84 ? 41.775 -29.016 -5.346 1.00 48.69 84 ALA A O 1
ATOM 687 N N . GLN A 1 85 ? 41.640 -27.805 -7.225 1.00 47.34 85 GLN A N 1
ATOM 688 C CA . GLN A 1 85 ? 42.626 -28.555 -8.010 1.00 47.34 85 GLN A CA 1
ATOM 689 C C . GLN A 1 85 ? 43.493 -27.548 -8.774 1.00 47.34 85 GLN A C 1
ATOM 691 O O . GLN A 1 85 ? 43.160 -27.128 -9.878 1.00 47.34 85 GLN A O 1
ATOM 696 N N . PHE A 1 86 ? 44.580 -27.111 -8.133 1.00 51.75 86 PHE A N 1
ATOM 697 C CA . PHE A 1 86 ? 45.610 -26.256 -8.732 1.00 51.75 86 PHE A CA 1
ATOM 698 C C . PHE A 1 86 ? 47.012 -26.777 -8.378 1.00 51.75 86 PHE A C 1
ATOM 700 O O . PHE A 1 86 ? 47.879 -26.038 -7.931 1.00 51.75 86 PHE A O 1
ATOM 707 N N . GLU A 1 87 ? 47.223 -28.076 -8.579 1.00 56.59 87 GLU A N 1
ATOM 708 C CA . GLU A 1 87 ? 48.552 -28.682 -8.672 1.00 56.59 87 GLU A CA 1
ATOM 709 C C . GLU A 1 87 ? 48.523 -29.762 -9.757 1.00 56.59 87 GLU A C 1
ATOM 711 O O . GLU A 1 87 ? 48.192 -30.908 -9.479 1.00 56.59 87 GLU A O 1
ATOM 716 N N . ASP A 1 88 ? 48.862 -29.387 -10.995 1.00 47.31 88 ASP A N 1
ATOM 717 C CA . ASP A 1 88 ? 49.565 -30.298 -11.909 1.00 47.31 88 ASP A CA 1
ATOM 718 C C . ASP A 1 88 ? 50.349 -29.508 -12.978 1.00 47.31 88 ASP A C 1
ATOM 720 O O . ASP A 1 88 ? 49.988 -29.415 -14.151 1.00 47.31 88 ASP A O 1
ATOM 724 N N . LEU A 1 89 ? 51.429 -28.850 -12.542 1.00 53.69 89 LEU A N 1
ATOM 725 C CA . LEU A 1 89 ? 52.386 -28.164 -13.420 1.00 53.69 89 LEU A CA 1
ATOM 726 C C . LEU A 1 89 ? 53.584 -29.071 -13.740 1.00 53.69 89 LEU A C 1
ATOM 728 O O . LEU A 1 89 ? 54.740 -28.685 -13.550 1.00 53.69 89 LEU A O 1
ATOM 732 N N . ARG A 1 90 ? 53.328 -30.290 -14.236 1.00 52.78 90 ARG A N 1
ATOM 733 C CA . ARG A 1 90 ? 54.377 -31.159 -14.793 1.00 52.78 90 ARG A CA 1
ATOM 734 C C . ARG A 1 90 ? 53.975 -31.783 -16.132 1.00 52.78 90 ARG A C 1
ATOM 736 O O . ARG A 1 90 ? 52.911 -32.358 -16.297 1.00 52.78 90 ARG A O 1
ATOM 743 N N . SER A 1 91 ? 54.907 -31.690 -17.083 1.00 55.97 91 SER A N 1
ATOM 744 C CA . SER A 1 91 ? 54.955 -32.448 -18.344 1.00 55.97 91 SER A CA 1
ATOM 745 C C . SER A 1 91 ? 53.711 -32.429 -19.250 1.00 55.97 91 SER A C 1
ATOM 747 O O . SER A 1 91 ? 53.011 -33.428 -19.380 1.00 55.97 91 SER A O 1
ATOM 749 N N . ILE A 1 92 ? 53.570 -31.369 -20.055 1.00 55.50 92 ILE A N 1
ATOM 750 C CA . ILE A 1 92 ? 53.046 -31.528 -21.422 1.00 55.50 92 ILE A CA 1
ATOM 751 C C . ILE A 1 92 ? 54.239 -31.473 -22.377 1.00 55.50 92 ILE A C 1
ATOM 753 O O . ILE A 1 92 ? 54.768 -30.405 -22.684 1.00 55.50 92 ILE A O 1
ATOM 757 N N . ALA A 1 93 ? 54.686 -32.648 -22.819 1.00 55.59 93 ALA A N 1
ATOM 758 C CA . ALA A 1 93 ? 55.667 -32.764 -23.888 1.00 55.59 93 ALA A CA 1
ATOM 759 C C . ALA A 1 93 ? 55.076 -32.205 -25.192 1.00 55.59 93 ALA A C 1
ATOM 761 O O . ALA A 1 93 ? 53.941 -32.526 -25.544 1.00 55.59 93 ALA A O 1
ATOM 762 N N . LEU A 1 94 ? 55.848 -31.386 -25.910 1.00 58.03 94 LEU A N 1
ATOM 763 C CA . LEU A 1 94 ? 55.446 -30.796 -27.189 1.00 58.03 94 LEU A CA 1
ATOM 764 C C . LEU A 1 94 ? 55.175 -31.900 -28.230 1.00 58.03 94 LEU A C 1
ATOM 766 O O . LEU A 1 94 ? 56.122 -32.569 -28.655 1.00 58.03 94 LEU A O 1
ATOM 770 N N . PRO A 1 95 ? 53.928 -32.087 -28.705 1.00 58.41 95 PRO A N 1
ATOM 771 C CA . PRO A 1 95 ? 53.660 -33.008 -29.797 1.00 58.41 95 PRO A CA 1
ATOM 772 C C . PRO A 1 95 ? 54.171 -32.385 -31.096 1.00 58.41 95 PRO A C 1
ATOM 774 O O . PRO A 1 95 ? 53.731 -31.304 -31.494 1.00 58.41 95 PRO A O 1
ATOM 777 N N . SER A 1 96 ? 55.076 -33.085 -31.779 1.00 59.62 96 SER A N 1
ATOM 778 C CA . SER A 1 96 ? 55.514 -32.736 -33.131 1.00 59.62 96 SER A CA 1
ATOM 779 C C . SER A 1 96 ? 54.299 -32.582 -34.057 1.00 59.62 96 SER A C 1
ATOM 781 O O . SER A 1 96 ? 53.601 -33.555 -34.357 1.00 59.62 96 SER A O 1
ATOM 783 N N . MET A 1 97 ? 54.026 -31.352 -34.507 1.00 46.44 97 MET A N 1
ATOM 784 C CA . MET A 1 97 ? 52.932 -31.072 -35.436 1.00 46.44 97 MET A CA 1
ATOM 785 C C . MET A 1 97 ? 53.252 -31.617 -36.833 1.00 46.44 97 MET A C 1
ATOM 787 O O . MET A 1 97 ? 53.777 -30.909 -37.690 1.00 46.44 97 MET A O 1
ATOM 791 N N . ARG A 1 98 ? 52.848 -32.863 -37.104 1.00 53.69 98 ARG A N 1
ATOM 792 C CA . ARG A 1 98 ? 52.598 -33.301 -38.483 1.00 53.69 98 ARG A CA 1
ATOM 793 C C . ARG A 1 98 ? 51.315 -32.641 -38.986 1.00 53.69 98 ARG A C 1
ATOM 795 O O . ARG A 1 98 ? 50.222 -32.892 -38.476 1.00 53.69 98 ARG A O 1
ATOM 802 N N . SER A 1 99 ? 51.465 -31.777 -39.983 1.00 57.59 99 SER A N 1
ATOM 803 C CA . SER A 1 99 ? 50.406 -30.976 -40.593 1.00 57.59 99 SER A CA 1
ATOM 804 C C . SER A 1 99 ? 49.460 -31.820 -41.456 1.00 57.59 99 SER A C 1
ATOM 806 O O . SER A 1 99 ? 49.526 -31.821 -42.683 1.00 57.59 99 SER A O 1
ATOM 808 N N . ASN A 1 100 ? 48.510 -32.506 -40.817 1.00 54.78 100 ASN A N 1
ATOM 809 C CA . ASN A 1 100 ? 47.358 -33.060 -41.527 1.00 54.78 100 ASN A CA 1
ATOM 810 C C . ASN A 1 100 ? 46.538 -31.908 -42.129 1.00 54.78 100 ASN A C 1
ATOM 812 O O . ASN A 1 100 ? 45.864 -31.175 -41.401 1.00 54.78 100 ASN A O 1
ATOM 816 N N . GLY A 1 101 ? 46.617 -31.759 -43.455 1.00 61.75 101 GLY A N 1
ATOM 817 C CA . GLY A 1 101 ? 46.030 -30.671 -44.241 1.00 61.75 101 GLY A CA 1
ATOM 818 C C . GLY A 1 101 ? 44.503 -30.639 -44.221 1.00 61.75 101 GLY A C 1
ATOM 819 O O . GLY A 1 101 ? 43.847 -30.972 -45.204 1.00 61.75 101 GLY A O 1
ATOM 820 N N . ARG A 1 102 ? 43.921 -30.208 -43.100 1.00 70.69 102 ARG A N 1
ATOM 821 C CA . ARG A 1 102 ? 42.517 -29.792 -43.043 1.00 70.69 102 ARG A CA 1
ATOM 822 C C . ARG A 1 102 ? 42.362 -28.515 -43.880 1.00 70.69 102 ARG A C 1
ATOM 824 O O . ARG A 1 102 ? 43.200 -27.622 -43.742 1.00 70.69 102 ARG A O 1
ATOM 831 N N . PRO A 1 103 ? 41.313 -28.395 -44.716 1.00 73.12 103 PRO A N 1
ATOM 832 C CA . PRO A 1 103 ? 41.098 -27.191 -45.509 1.00 73.12 103 PRO A CA 1
ATOM 833 C C . PRO A 1 103 ? 40.992 -25.968 -44.585 1.00 73.12 103 PRO A C 1
ATOM 835 O O . PRO A 1 103 ? 40.432 -26.090 -43.487 1.00 73.12 103 PRO A O 1
ATOM 838 N N . PRO A 1 104 ? 41.520 -24.799 -44.996 1.00 68.69 104 PRO A N 1
ATOM 839 C CA . PRO A 1 104 ? 41.550 -23.615 -44.152 1.00 68.69 104 PRO A CA 1
ATOM 840 C C . PRO A 1 104 ? 40.125 -23.213 -43.774 1.00 68.69 104 PRO A C 1
ATOM 842 O O . PRO A 1 104 ? 39.346 -22.733 -44.600 1.00 68.69 104 PRO A O 1
ATOM 845 N N . ARG A 1 105 ? 39.777 -23.408 -42.497 1.00 73.75 105 ARG A N 1
ATOM 846 C CA . ARG A 1 105 ? 38.561 -22.833 -41.924 1.00 73.75 105 ARG A CA 1
ATOM 847 C C . ARG A 1 105 ? 38.713 -21.321 -42.019 1.00 73.75 105 ARG A C 1
ATOM 849 O O . ARG A 1 105 ? 39.627 -20.770 -41.412 1.00 73.75 105 ARG A O 1
ATOM 856 N N . ARG A 1 106 ? 37.844 -20.671 -42.801 1.00 77.38 106 ARG A N 1
ATOM 857 C CA . ARG A 1 106 ? 37.803 -19.208 -42.903 1.00 77.38 106 ARG A CA 1
ATOM 858 C C . ARG A 1 106 ? 37.653 -18.647 -41.490 1.00 77.38 106 ARG A C 1
ATOM 860 O O . ARG A 1 106 ? 36.654 -18.922 -40.829 1.00 77.38 106 ARG A O 1
ATOM 867 N N . ALA A 1 107 ? 38.671 -17.936 -41.017 1.00 75.56 107 ALA A N 1
ATOM 868 C CA . ALA A 1 107 ? 38.593 -17.234 -39.749 1.00 75.56 107 ALA A CA 1
ATOM 869 C C . ALA A 1 107 ? 37.562 -16.106 -39.878 1.00 75.56 107 ALA A C 1
ATOM 871 O O . ALA A 1 107 ? 37.510 -15.443 -40.916 1.00 75.56 107 ALA A O 1
ATOM 872 N N . PHE A 1 108 ? 36.764 -15.897 -38.829 1.00 80.25 108 PHE A N 1
ATOM 873 C CA . PHE A 1 108 ? 35.872 -14.744 -38.738 1.00 80.25 108 PHE A CA 1
ATOM 874 C C . PHE A 1 108 ? 36.684 -13.468 -38.939 1.00 80.25 108 PHE A C 1
ATOM 876 O O . PHE A 1 108 ? 37.722 -13.275 -38.299 1.00 80.25 108 PHE A O 1
ATOM 883 N N . THR A 1 109 ? 36.233 -12.603 -39.844 1.00 93.12 109 THR A N 1
ATOM 884 C CA . THR A 1 109 ? 36.937 -11.337 -40.066 1.00 93.12 109 THR A CA 1
ATOM 885 C C . THR A 1 109 ? 36.733 -10.418 -38.861 1.00 93.12 109 THR A C 1
ATOM 887 O O . THR A 1 109 ? 35.695 -10.464 -38.199 1.00 93.12 109 THR A O 1
ATOM 890 N N . LEU A 1 110 ? 37.702 -9.541 -38.575 1.00 91.88 110 LEU A N 1
ATOM 891 C CA . LEU A 1 110 ? 37.566 -8.555 -37.491 1.00 91.88 110 LEU A CA 1
ATOM 892 C C . LEU A 1 110 ? 36.302 -7.695 -37.681 1.00 91.88 110 LEU A C 1
ATOM 894 O O . LEU A 1 110 ? 35.588 -7.420 -36.721 1.00 91.88 110 LEU A O 1
ATOM 898 N N . VAL A 1 111 ? 35.988 -7.351 -38.935 1.00 95.12 111 VAL A N 1
ATOM 899 C CA . VAL A 1 111 ? 34.778 -6.614 -39.330 1.00 95.12 111 VAL A CA 1
ATOM 900 C C . VAL A 1 111 ? 33.501 -7.379 -38.963 1.00 95.12 111 VAL A C 1
ATOM 902 O O . VAL A 1 111 ? 32.580 -6.795 -38.402 1.00 95.12 111 VAL A O 1
ATOM 905 N N . GLU A 1 112 ? 33.450 -8.685 -39.222 1.00 93.25 112 GLU A N 1
ATOM 906 C CA . GLU A 1 112 ? 32.304 -9.540 -38.891 1.00 93.25 112 GLU A CA 1
ATOM 907 C C . GLU A 1 112 ? 32.080 -9.630 -37.373 1.00 93.25 112 GLU A C 1
ATOM 909 O O . GLU A 1 112 ? 30.955 -9.454 -36.904 1.00 93.25 112 GLU A O 1
ATOM 914 N N . MET A 1 113 ? 33.153 -9.781 -36.588 1.00 94.56 113 MET A N 1
ATOM 915 C CA . MET A 1 113 ? 33.080 -9.728 -35.121 1.00 94.56 113 MET A CA 1
ATOM 916 C C . MET A 1 113 ? 32.596 -8.363 -34.604 1.00 94.56 113 MET A C 1
ATOM 918 O O . MET A 1 113 ? 31.781 -8.308 -33.682 1.00 94.56 113 MET A O 1
ATOM 922 N N . LEU A 1 114 ? 33.048 -7.261 -35.212 1.00 96.25 114 LEU A N 1
ATOM 923 C CA . LEU A 1 114 ? 32.627 -5.904 -34.851 1.0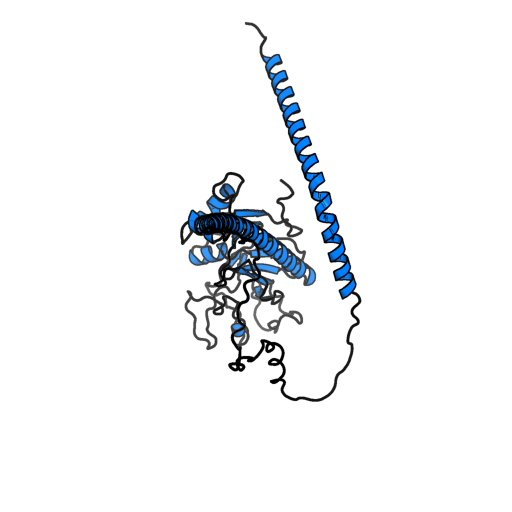0 96.25 114 LEU A CA 1
ATOM 924 C C . LEU A 1 114 ? 31.128 -5.693 -35.134 1.00 96.25 114 LEU A C 1
ATOM 926 O O . LEU A 1 114 ? 30.406 -5.187 -34.272 1.00 96.25 114 LEU A O 1
ATOM 930 N N . ILE A 1 115 ? 30.637 -6.155 -36.290 1.00 97.38 115 ILE A N 1
ATOM 931 C CA . ILE A 1 115 ? 29.210 -6.116 -36.651 1.00 97.38 115 ILE A CA 1
ATOM 932 C C . ILE A 1 115 ? 28.366 -6.923 -35.652 1.00 97.38 115 ILE A C 1
ATOM 934 O O . ILE A 1 115 ? 27.333 -6.434 -35.193 1.00 97.38 115 ILE A O 1
ATOM 938 N N . VAL A 1 116 ? 28.807 -8.123 -35.257 1.00 97.69 116 VAL A N 1
ATOM 939 C CA . VAL A 1 116 ? 28.095 -8.949 -34.265 1.00 97.69 116 VAL A CA 1
ATOM 940 C C . VAL A 1 116 ? 27.978 -8.227 -32.916 1.00 97.69 116 VAL A C 1
ATOM 942 O O . VAL A 1 116 ? 26.887 -8.177 -32.344 1.00 97.69 116 VAL A O 1
ATOM 945 N N . ILE A 1 117 ? 29.053 -7.599 -32.430 1.00 97.38 117 ILE A N 1
ATOM 946 C CA . ILE A 1 117 ? 29.036 -6.822 -31.177 1.00 97.38 117 ILE A CA 1
ATOM 947 C C . ILE A 1 117 ? 28.091 -5.605 -31.287 1.00 97.38 117 ILE A C 1
ATOM 949 O O . ILE A 1 117 ? 27.319 -5.328 -30.361 1.00 97.38 117 ILE A O 1
ATOM 953 N N . ALA A 1 118 ? 28.079 -4.908 -32.428 1.00 98.19 118 ALA A N 1
ATOM 954 C CA . ALA A 1 118 ? 27.180 -3.776 -32.679 1.00 98.19 118 ALA A CA 1
ATOM 955 C C . ALA A 1 118 ? 25.690 -4.183 -32.694 1.00 98.19 118 ALA A C 1
ATOM 957 O O . ALA A 1 118 ? 24.843 -3.491 -32.123 1.00 98.19 118 ALA A O 1
ATOM 958 N N . ILE A 1 119 ? 25.361 -5.338 -33.282 1.00 98.19 119 ILE A N 1
ATOM 959 C CA . ILE A 1 119 ? 23.995 -5.883 -33.277 1.00 98.19 119 ILE A CA 1
ATOM 960 C C . ILE A 1 119 ? 23.581 -6.290 -31.855 1.00 98.19 119 ILE A C 1
ATOM 962 O O . ILE A 1 119 ? 22.509 -5.894 -31.393 1.00 98.19 119 ILE A O 1
ATOM 966 N N . ILE A 1 120 ? 24.429 -7.029 -31.128 1.00 98.12 120 ILE A N 1
ATOM 967 C CA . ILE A 1 120 ? 24.121 -7.499 -29.765 1.00 98.12 120 ILE A CA 1
ATOM 968 C C . ILE A 1 120 ? 23.914 -6.321 -28.803 1.00 98.12 120 ILE A C 1
ATOM 970 O O . ILE A 1 120 ? 22.929 -6.307 -28.063 1.00 98.12 120 ILE A O 1
ATOM 974 N N . SER A 1 121 ? 24.787 -5.310 -28.834 1.00 98.25 121 SER A N 1
ATOM 975 C CA . SER A 1 121 ? 24.659 -4.123 -27.972 1.00 98.25 121 SER A CA 1
ATOM 976 C C . SER A 1 121 ? 23.370 -3.333 -28.251 1.00 98.25 121 SER A C 1
ATOM 978 O O . SER A 1 121 ? 22.675 -2.923 -27.316 1.00 98.25 121 SER A O 1
ATOM 980 N N . THR A 1 122 ? 22.985 -3.196 -29.524 1.00 97.81 122 THR A N 1
ATOM 981 C CA . THR A 1 122 ? 21.732 -2.542 -29.937 1.00 97.81 122 THR A CA 1
ATOM 982 C C . THR A 1 122 ? 20.505 -3.316 -29.442 1.00 97.81 122 THR A C 1
ATOM 984 O O . THR A 1 122 ? 19.592 -2.730 -28.856 1.00 97.81 122 THR A O 1
ATOM 987 N N . LEU A 1 123 ? 20.495 -4.645 -29.598 1.00 98.06 123 LEU A N 1
ATOM 988 C CA . LEU A 1 123 ? 19.412 -5.507 -29.106 1.00 98.06 123 LEU A CA 1
ATOM 989 C C . LEU A 1 123 ? 19.298 -5.487 -27.574 1.00 98.06 123 LEU A C 1
ATOM 991 O O . LEU A 1 123 ? 18.184 -5.439 -27.042 1.00 98.06 123 LEU A O 1
ATOM 995 N N . MET A 1 124 ? 20.425 -5.468 -26.854 1.00 97.69 124 MET A N 1
ATOM 996 C CA . MET A 1 124 ? 20.436 -5.324 -25.394 1.00 97.69 124 MET A CA 1
ATOM 997 C C . MET A 1 124 ? 19.865 -3.971 -24.954 1.00 97.69 124 MET A C 1
ATOM 999 O O . MET A 1 124 ? 19.049 -3.932 -24.036 1.00 97.69 124 MET A O 1
ATOM 1003 N N . SER A 1 125 ? 20.213 -2.884 -25.648 1.00 97.06 125 SER A N 1
ATOM 1004 C CA . SER A 1 125 ? 19.732 -1.526 -25.346 1.00 97.06 125 SER A CA 1
ATOM 1005 C C . SER A 1 125 ? 18.214 -1.379 -25.524 1.00 97.06 125 SER A C 1
ATOM 1007 O O . SER A 1 125 ? 17.545 -0.744 -24.711 1.00 97.06 125 SER A O 1
ATOM 1009 N N . ILE A 1 126 ? 17.637 -2.013 -26.551 1.00 97.44 126 ILE A N 1
ATOM 1010 C CA . ILE A 1 126 ? 16.177 -2.044 -26.747 1.00 97.44 126 ILE A CA 1
ATOM 1011 C C . ILE A 1 126 ? 15.500 -2.913 -25.670 1.00 97.44 126 ILE A C 1
ATOM 1013 O O . ILE A 1 126 ? 14.453 -2.546 -25.128 1.00 97.44 126 ILE A O 1
ATOM 1017 N N . SER A 1 127 ? 16.111 -4.050 -25.323 1.00 96.69 127 SER A N 1
ATOM 1018 C CA . SER A 1 127 ? 15.561 -5.001 -24.350 1.00 96.69 127 SER A CA 1
ATOM 1019 C C . SER A 1 127 ? 15.495 -4.429 -22.929 1.00 96.69 127 SER A C 1
ATOM 1021 O O . SER A 1 127 ? 14.496 -4.634 -22.237 1.00 96.69 127 SER A O 1
ATOM 1023 N N . THR A 1 128 ? 16.510 -3.677 -22.487 1.00 95.50 128 THR A N 1
ATOM 1024 C CA . THR A 1 128 ? 16.515 -3.042 -21.155 1.00 95.50 128 THR A CA 1
ATOM 1025 C C . THR A 1 128 ? 15.425 -1.976 -21.026 1.00 95.50 128 THR A C 1
ATOM 1027 O O . THR A 1 128 ? 14.731 -1.939 -20.006 1.00 95.50 128 THR A O 1
ATOM 1030 N N . TYR A 1 129 ? 15.195 -1.171 -22.070 1.00 94.06 129 TYR A N 1
ATOM 1031 C CA . TYR A 1 129 ? 14.101 -0.195 -22.101 1.00 94.06 129 TYR A CA 1
ATOM 1032 C C . TYR A 1 129 ? 12.723 -0.869 -21.996 1.00 94.06 129 TYR A C 1
ATOM 1034 O O . TYR A 1 129 ? 11.903 -0.495 -21.151 1.00 94.06 129 TYR A O 1
ATOM 1042 N N . ALA A 1 130 ? 12.482 -1.907 -22.806 1.00 91.75 130 ALA A N 1
ATOM 1043 C CA . ALA A 1 130 ? 11.230 -2.662 -22.781 1.00 91.75 130 ALA A CA 1
ATOM 1044 C C . ALA A 1 130 ? 10.982 -3.326 -21.414 1.00 91.75 130 ALA A C 1
ATOM 1046 O O . ALA A 1 130 ? 9.871 -3.260 -20.883 1.00 91.75 130 ALA A O 1
ATOM 1047 N N . PHE A 1 131 ? 12.022 -3.905 -20.803 1.00 91.75 131 PHE A N 1
ATOM 1048 C CA . PHE A 1 131 ? 11.934 -4.507 -19.473 1.00 91.75 131 PHE A CA 1
ATOM 1049 C C . PHE A 1 131 ? 11.642 -3.472 -18.375 1.00 91.75 131 PHE A C 1
ATOM 1051 O O . PHE A 1 131 ? 10.814 -3.733 -17.503 1.00 91.75 131 PHE A O 1
ATOM 1058 N N . SER A 1 132 ? 12.241 -2.274 -18.439 1.00 88.62 132 SER A N 1
ATOM 1059 C CA . SER A 1 132 ? 11.917 -1.178 -17.511 1.00 88.62 132 SER A CA 1
ATOM 1060 C C . SER A 1 132 ? 10.434 -0.809 -17.583 1.00 88.62 132 SER A C 1
ATOM 1062 O O . SER A 1 132 ? 9.762 -0.747 -16.554 1.00 88.62 132 SER A O 1
ATOM 1064 N N . LYS A 1 133 ? 9.885 -0.647 -18.796 1.00 86.31 133 LYS A N 1
ATOM 1065 C CA . LYS A 1 133 ? 8.463 -0.315 -18.985 1.00 86.31 133 LYS A CA 1
ATOM 1066 C C . LYS A 1 133 ? 7.521 -1.433 -18.536 1.00 86.31 133 LYS A C 1
ATOM 1068 O O . LYS A 1 133 ? 6.485 -1.147 -17.938 1.00 86.31 133 LYS A O 1
ATOM 1073 N N . ALA A 1 134 ? 7.885 -2.695 -18.758 1.00 88.00 134 ALA A N 1
ATOM 1074 C CA . ALA A 1 134 ? 7.133 -3.835 -18.235 1.00 88.00 134 ALA A CA 1
ATOM 1075 C C . ALA A 1 134 ? 7.159 -3.897 -16.694 1.00 88.00 134 ALA A C 1
ATOM 1077 O O . ALA A 1 134 ? 6.148 -4.213 -16.069 1.00 88.00 134 ALA A O 1
ATOM 1078 N N . ARG A 1 135 ? 8.294 -3.560 -16.064 1.00 88.75 135 ARG A N 1
ATOM 1079 C CA . ARG A 1 135 ? 8.413 -3.501 -14.601 1.00 88.75 135 ARG A CA 1
ATOM 1080 C C . ARG A 1 135 ? 7.540 -2.395 -14.006 1.00 88.75 135 ARG A C 1
ATOM 1082 O O . ARG A 1 135 ? 6.833 -2.669 -13.043 1.00 88.75 135 ARG A O 1
ATOM 1089 N N . GLU A 1 136 ? 7.567 -1.190 -14.579 1.00 83.69 136 GLU A N 1
ATOM 1090 C CA . GLU A 1 136 ? 6.730 -0.054 -14.154 1.00 83.69 136 GLU A CA 1
ATOM 1091 C C . GLU A 1 136 ? 5.239 -0.435 -14.101 1.00 83.69 136 GLU A C 1
ATOM 1093 O O . GLU A 1 136 ? 4.615 -0.355 -13.044 1.00 83.69 136 GLU A O 1
ATOM 1098 N N . THR A 1 137 ? 4.680 -0.952 -15.205 1.00 83.50 137 THR A N 1
ATOM 1099 C CA . THR A 1 137 ? 3.249 -1.308 -15.269 1.00 83.50 137 THR A CA 1
ATOM 1100 C C . THR A 1 137 ? 2.863 -2.434 -14.306 1.00 83.50 137 THR A C 1
ATOM 1102 O O . THR A 1 137 ? 1.735 -2.469 -13.809 1.00 83.50 137 THR A O 1
ATOM 1105 N N . ASN A 1 138 ? 3.798 -3.335 -13.987 1.00 93.00 138 ASN A N 1
ATOM 1106 C CA . ASN A 1 138 ? 3.572 -4.406 -13.022 1.00 93.00 138 ASN A CA 1
ATOM 1107 C C . ASN A 1 138 ? 3.563 -3.906 -11.564 1.00 93.00 138 ASN A C 1
ATOM 1109 O O . ASN A 1 138 ? 2.799 -4.433 -10.758 1.00 93.00 138 ASN A O 1
ATOM 1113 N N . VAL A 1 139 ? 4.348 -2.875 -11.213 1.00 93.56 139 VAL A N 1
ATOM 1114 C CA . VAL A 1 139 ? 4.394 -2.320 -9.843 1.00 93.56 139 VAL A CA 1
ATOM 1115 C C . VAL A 1 139 ? 3.016 -1.840 -9.395 1.00 93.56 139 VAL A C 1
ATOM 1117 O O . VAL A 1 139 ? 2.557 -2.232 -8.322 1.00 93.56 139 VAL A O 1
ATOM 1120 N N . LEU A 1 140 ? 2.332 -1.035 -10.215 1.00 92.25 140 LEU A N 1
ATOM 1121 C CA . LEU A 1 140 ? 1.015 -0.498 -9.864 1.00 92.25 140 LEU A CA 1
ATOM 1122 C C . LEU A 1 140 ? -0.036 -1.614 -9.749 1.00 92.25 140 LEU A C 1
ATOM 1124 O O . LEU A 1 140 ? -0.807 -1.645 -8.788 1.00 92.25 140 LEU A O 1
ATOM 1128 N N . ALA A 1 141 ? -0.026 -2.578 -10.676 1.00 93.00 141 ALA A N 1
ATOM 1129 C CA . ALA A 1 141 ? -0.927 -3.727 -10.630 1.00 93.00 141 ALA A CA 1
ATOM 1130 C C . ALA A 1 141 ? -0.683 -4.609 -9.390 1.00 93.00 141 ALA A C 1
ATOM 1132 O O . ALA A 1 141 ? -1.635 -5.033 -8.732 1.00 93.00 141 ALA A O 1
ATOM 1133 N N . GLN A 1 142 ? 0.578 -4.868 -9.034 1.00 95.25 142 GLN A N 1
ATOM 1134 C CA . GLN A 1 142 ? 0.947 -5.611 -7.828 1.00 95.25 142 GLN A CA 1
ATOM 1135 C C . GLN A 1 142 ? 0.498 -4.868 -6.565 1.00 95.25 142 GLN A C 1
ATOM 1137 O O . GLN A 1 142 ? -0.114 -5.473 -5.686 1.00 95.25 142 GLN A O 1
ATOM 1142 N N . ALA A 1 143 ? 0.746 -3.560 -6.495 1.00 95.25 143 ALA A N 1
AT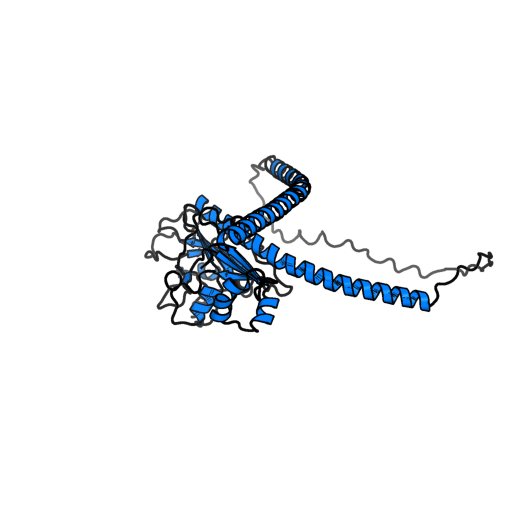OM 1143 C CA . ALA A 1 143 ? 0.394 -2.726 -5.354 1.00 95.25 143 ALA A CA 1
ATOM 1144 C C . ALA A 1 143 ? -1.131 -2.640 -5.140 1.00 95.25 143 ALA A C 1
ATOM 1146 O O . ALA A 1 143 ? -1.603 -2.869 -4.026 1.00 95.25 143 ALA A O 1
ATOM 1147 N N . ARG A 1 144 ? -1.921 -2.429 -6.207 1.00 94.81 144 ARG A N 1
ATOM 1148 C CA . ARG A 1 144 ? -3.399 -2.446 -6.160 1.00 94.81 144 ARG A CA 1
ATOM 1149 C C . ARG A 1 144 ? -3.930 -3.788 -5.660 1.00 94.81 144 ARG A C 1
ATOM 1151 O O . ARG A 1 144 ? -4.782 -3.825 -4.775 1.00 94.81 144 ARG A O 1
ATOM 1158 N N . ASN A 1 145 ? -3.406 -4.892 -6.196 1.00 95.12 145 ASN A N 1
ATOM 1159 C CA . ASN A 1 145 ? -3.804 -6.235 -5.772 1.00 95.12 145 ASN A CA 1
ATOM 1160 C C . ASN A 1 145 ? -3.422 -6.526 -4.313 1.00 95.12 145 ASN A C 1
ATOM 1162 O O . ASN A 1 145 ? -4.187 -7.196 -3.619 1.00 95.12 145 ASN A O 1
ATOM 1166 N N . ALA A 1 146 ? -2.285 -6.012 -3.833 1.00 95.94 146 ALA A N 1
ATOM 1167 C CA . ALA A 1 146 ? -1.885 -6.131 -2.435 1.00 95.94 146 ALA A CA 1
ATOM 1168 C C . ALA A 1 146 ? -2.880 -5.407 -1.514 1.00 95.94 146 ALA A C 1
ATOM 1170 O O . ALA A 1 146 ? -3.482 -6.060 -0.663 1.00 95.94 146 ALA A O 1
ATOM 1171 N N . VAL A 1 147 ? -3.150 -4.113 -1.745 1.00 95.75 147 VAL A N 1
ATOM 1172 C CA . VAL A 1 147 ? -4.115 -3.333 -0.941 1.00 95.75 147 VAL A CA 1
ATOM 1173 C C . VAL A 1 147 ? -5.486 -4.019 -0.902 1.00 95.75 147 VAL A C 1
ATOM 1175 O O . VAL A 1 147 ? -6.027 -4.246 0.176 1.00 95.75 147 VAL A O 1
ATOM 1178 N N . LEU A 1 148 ? -6.014 -4.446 -2.056 1.00 95.44 148 LEU A N 1
ATOM 1179 C CA . LEU A 1 148 ? -7.295 -5.164 -2.138 1.00 95.44 148 LEU A CA 1
ATOM 1180 C C . LEU A 1 148 ? -7.293 -6.511 -1.394 1.00 95.44 148 LEU A C 1
ATOM 1182 O O . LEU A 1 148 ? -8.329 -6.929 -0.876 1.00 95.44 148 LEU A O 1
ATOM 1186 N N . THR A 1 149 ? -6.158 -7.210 -1.342 1.00 95.31 149 THR A N 1
ATOM 1187 C CA . THR A 1 149 ? -6.038 -8.494 -0.633 1.00 95.31 149 THR A CA 1
ATOM 1188 C C . THR A 1 149 ? -6.022 -8.286 0.879 1.00 95.31 149 THR A C 1
ATOM 1190 O O . THR A 1 149 ? -6.772 -8.953 1.593 1.00 95.31 149 THR A O 1
ATOM 1193 N N . TYR A 1 150 ? -5.235 -7.328 1.373 1.00 95.94 150 TYR A N 1
ATOM 1194 C CA . TYR A 1 150 ? -5.158 -7.036 2.806 1.00 95.94 150 TYR A CA 1
ATOM 1195 C C . TYR A 1 150 ? -6.418 -6.331 3.335 1.00 95.94 150 TYR A C 1
ATOM 1197 O O . TYR A 1 150 ? -6.842 -6.626 4.450 1.00 95.94 150 TYR A O 1
ATOM 1205 N N . ALA A 1 151 ? -7.114 -5.530 2.517 1.00 95.44 151 ALA A N 1
ATOM 1206 C CA . ALA A 1 151 ? -8.411 -4.951 2.883 1.00 95.44 151 ALA A CA 1
ATOM 1207 C C . ALA A 1 151 ? -9.469 -6.043 3.122 1.00 95.44 151 ALA A C 1
ATOM 1209 O O . ALA A 1 151 ? -10.217 -5.998 4.098 1.00 95.44 151 ALA A O 1
ATOM 1210 N N . LYS A 1 152 ? -9.483 -7.088 2.283 1.00 95.12 152 LYS A N 1
ATOM 1211 C CA . LYS A 1 152 ? -10.336 -8.271 2.486 1.00 95.12 152 LYS A CA 1
ATOM 1212 C C . LYS A 1 152 ? -9.943 -9.075 3.719 1.00 95.12 152 LYS A C 1
ATOM 1214 O O . LYS A 1 152 ? -10.826 -9.617 4.376 1.00 95.12 152 LYS A O 1
ATOM 1219 N N . LEU A 1 153 ? -8.653 -9.158 4.040 1.00 94.81 153 LEU A N 1
ATOM 1220 C CA . LEU A 1 153 ? -8.181 -9.828 5.251 1.00 94.81 153 LEU A CA 1
ATOM 1221 C C . LEU A 1 153 ? -8.631 -9.075 6.514 1.00 94.81 153 LEU A C 1
ATOM 1223 O O . LEU A 1 153 ? -9.216 -9.693 7.399 1.00 94.81 153 LEU A O 1
ATOM 1227 N N . ALA A 1 154 ? -8.475 -7.749 6.553 1.00 95.25 154 ALA A N 1
ATOM 1228 C CA . ALA A 1 154 ? -8.970 -6.907 7.645 1.00 95.25 154 ALA A CA 1
ATOM 1229 C C . ALA A 1 154 ? -10.500 -6.983 7.796 1.00 95.25 154 ALA A C 1
ATOM 1231 O O . ALA A 1 154 ? -11.007 -7.142 8.904 1.00 95.25 154 ALA A O 1
ATOM 1232 N N . ARG A 1 155 ? -11.246 -6.979 6.682 1.00 95.62 155 ARG A N 1
ATOM 1233 C CA . ARG A 1 155 ? -12.697 -7.224 6.678 1.00 95.62 155 ARG A CA 1
ATOM 1234 C C . ARG A 1 155 ? -13.061 -8.593 7.262 1.00 95.62 155 ARG A C 1
ATOM 1236 O O . ARG A 1 155 ? -14.000 -8.694 8.047 1.00 95.62 155 ARG A O 1
ATOM 1243 N N . SER A 1 156 ? -12.349 -9.650 6.872 1.00 95.00 156 SER A N 1
ATOM 1244 C CA . SER A 1 156 ? -12.574 -11.003 7.398 1.00 95.00 156 SER A CA 1
ATOM 1245 C C . SER A 1 156 ? -12.264 -11.088 8.892 1.00 95.00 156 SER A C 1
ATOM 1247 O O . SER A 1 156 ? -13.017 -11.722 9.624 1.00 95.00 156 SER A O 1
ATOM 1249 N N . TYR A 1 157 ? -11.217 -10.400 9.357 1.00 93.69 157 TYR A N 1
ATOM 1250 C CA . TYR A 1 157 ? -10.887 -10.283 10.778 1.00 93.69 157 TYR A CA 1
ATOM 1251 C C . TYR A 1 157 ? -11.992 -9.560 11.568 1.00 93.69 157 TYR A C 1
ATOM 1253 O O . TYR A 1 157 ? -12.389 -10.046 12.627 1.00 93.69 157 TYR A O 1
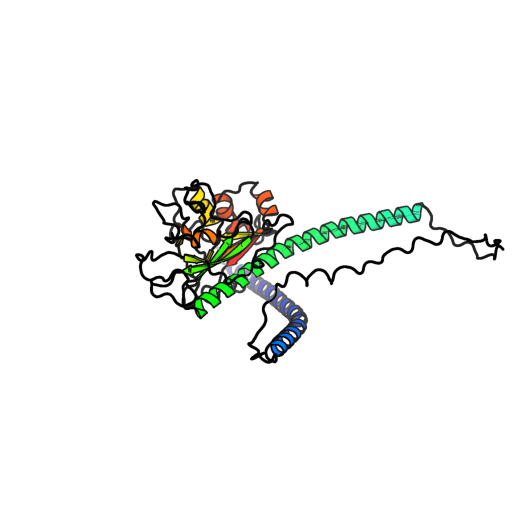ATOM 1261 N N . ALA A 1 158 ? -12.555 -8.472 11.024 1.00 93.50 158 ALA A N 1
ATOM 1262 C CA . ALA A 1 158 ? -13.671 -7.742 11.634 1.00 93.50 158 ALA A CA 1
ATOM 1263 C C . ALA A 1 158 ? -14.907 -8.633 11.849 1.00 93.50 158 ALA A C 1
ATOM 1265 O O . ALA A 1 158 ? -15.511 -8.628 12.921 1.00 93.50 158 ALA A O 1
ATOM 1266 N N . ILE A 1 159 ? -15.252 -9.439 10.836 1.00 94.00 159 ILE A N 1
ATOM 1267 C CA . ILE A 1 159 ? -16.369 -10.392 10.895 1.00 94.00 159 ILE A CA 1
ATOM 1268 C C . ILE A 1 159 ? -16.070 -11.520 11.889 1.00 94.00 159 ILE A C 1
ATOM 1270 O O . ILE A 1 159 ? -16.923 -11.838 12.715 1.00 94.00 159 ILE A O 1
ATOM 1274 N N . ALA A 1 160 ? -14.880 -12.123 11.818 1.00 91.44 160 ALA A N 1
ATOM 1275 C CA . ALA A 1 160 ? -14.517 -13.276 12.641 1.00 91.44 160 ALA A CA 1
ATOM 1276 C C . ALA A 1 160 ? -14.499 -12.947 14.142 1.00 91.44 160 ALA A C 1
ATOM 1278 O O . ALA A 1 160 ? -14.964 -13.750 14.945 1.00 91.44 160 ALA A O 1
ATOM 1279 N N . ASN A 1 161 ? -14.013 -11.757 14.508 1.00 88.81 161 ASN A N 1
ATOM 1280 C CA . ASN A 1 161 ? -13.903 -11.327 15.904 1.00 88.81 161 ASN A CA 1
ATOM 1281 C C . ASN A 1 161 ? -15.085 -10.463 16.377 1.00 88.81 161 ASN A C 1
ATOM 1283 O O . ASN A 1 161 ? -15.156 -10.141 17.556 1.00 88.81 161 ASN A O 1
ATOM 1287 N N . GLN A 1 162 ? -16.008 -10.080 15.484 1.00 91.62 162 GLN A N 1
ATOM 1288 C CA . GLN A 1 162 ? -17.124 -9.161 15.766 1.00 91.62 162 GLN A CA 1
ATOM 1289 C C . GLN A 1 162 ? -16.693 -7.778 16.313 1.00 91.62 162 GLN A C 1
ATOM 1291 O O . GLN A 1 162 ? -17.434 -7.137 17.063 1.00 91.62 162 GLN A O 1
ATOM 1296 N N . ILE A 1 163 ? -15.522 -7.282 15.893 1.00 88.62 163 ILE A N 1
ATOM 1297 C CA . ILE A 1 163 ? -14.912 -6.021 16.358 1.00 88.62 163 ILE A CA 1
ATOM 1298 C C . ILE A 1 163 ? -14.643 -5.083 15.164 1.00 88.62 163 ILE A C 1
ATOM 1300 O O . ILE A 1 163 ? -14.236 -5.524 14.088 1.00 88.62 163 ILE A O 1
ATOM 1304 N N . GLU A 1 164 ? -14.870 -3.775 15.347 1.00 90.62 164 GLU A N 1
ATOM 1305 C CA . GLU A 1 164 ? -14.543 -2.746 14.343 1.00 90.62 164 GLU A CA 1
ATOM 1306 C C . GLU A 1 164 ? -13.026 -2.752 14.073 1.00 90.62 164 GLU A C 1
ATOM 1308 O O . GLU A 1 164 ? -12.225 -2.629 14.996 1.00 90.62 164 GLU A O 1
ATOM 1313 N N . THR A 1 165 ? -12.628 -2.947 12.815 1.00 92.12 165 THR A N 1
ATOM 1314 C CA . THR A 1 165 ? -11.235 -3.191 12.413 1.00 92.12 165 THR A CA 1
ATOM 1315 C C . THR A 1 165 ? -10.828 -2.239 11.296 1.00 92.12 165 THR A C 1
ATOM 1317 O O . THR A 1 165 ? -11.497 -2.149 10.268 1.00 92.12 165 THR A O 1
ATOM 1320 N N . MET A 1 166 ? -9.702 -1.558 11.466 1.00 92.81 166 MET A N 1
ATOM 1321 C CA . MET A 1 166 ? -9.104 -0.642 10.505 1.00 92.81 166 MET A CA 1
ATOM 1322 C C . MET A 1 166 ? -7.814 -1.234 9.931 1.00 92.81 166 MET A C 1
ATOM 1324 O O . MET A 1 166 ? -6.866 -1.517 10.656 1.00 92.81 166 MET A O 1
ATOM 1328 N N . MET A 1 167 ? -7.759 -1.393 8.611 1.00 95.00 167 MET A N 1
ATOM 1329 C CA . MET A 1 167 ? -6.496 -1.552 7.894 1.00 95.00 167 MET A CA 1
ATOM 1330 C C . MET A 1 167 ? -5.882 -0.173 7.670 1.00 95.00 167 MET A C 1
ATOM 1332 O O . MET A 1 167 ? -6.592 0.747 7.275 1.00 95.00 167 MET A O 1
ATOM 1336 N N . VAL A 1 168 ? -4.573 -0.045 7.843 1.00 93.06 168 VAL A N 1
ATOM 1337 C CA . VAL A 1 168 ? -3.814 1.186 7.614 1.00 93.06 168 VAL A CA 1
ATOM 1338 C C . VAL A 1 168 ? -2.628 0.882 6.696 1.00 93.06 168 VAL A C 1
ATOM 1340 O O . VAL A 1 168 ? -2.012 -0.181 6.799 1.00 93.06 168 VAL A O 1
ATOM 1343 N N . VAL A 1 169 ? -2.317 1.795 5.775 1.00 93.75 169 VAL A N 1
ATOM 1344 C CA . VAL A 1 169 ? -1.138 1.733 4.901 1.00 93.75 169 VAL A CA 1
ATOM 1345 C C . VAL A 1 169 ? -0.093 2.727 5.406 1.00 93.75 169 VAL A C 1
ATOM 1347 O O . VAL A 1 169 ? -0.346 3.928 5.431 1.00 93.75 169 VAL A O 1
ATOM 1350 N N . ASN A 1 170 ? 1.090 2.238 5.781 1.00 89.81 170 ASN A N 1
ATOM 1351 C CA . ASN A 1 170 ? 2.213 3.080 6.182 1.00 89.81 170 ASN A CA 1
ATOM 1352 C C . ASN A 1 170 ? 2.875 3.718 4.939 1.00 89.81 170 ASN A C 1
ATOM 1354 O O . ASN A 1 170 ? 3.380 2.985 4.082 1.00 89.81 170 ASN A O 1
ATOM 1358 N N . PRO A 1 171 ? 2.925 5.059 4.822 1.00 86.56 171 PRO A N 1
ATOM 1359 C CA . PRO A 1 171 ? 3.468 5.741 3.645 1.00 86.56 171 PRO A CA 1
ATOM 1360 C C . PRO A 1 171 ? 5.001 5.667 3.518 1.00 86.56 171 PRO A C 1
ATOM 1362 O O . PRO A 1 171 ? 5.532 5.930 2.439 1.00 86.56 171 PRO A O 1
ATOM 1365 N N . PHE A 1 172 ? 5.731 5.324 4.587 1.00 84.62 172 PHE A N 1
ATOM 1366 C CA . PHE A 1 172 ? 7.199 5.384 4.631 1.00 84.62 172 PHE A CA 1
ATOM 1367 C C . PHE A 1 172 ? 7.879 4.075 4.217 1.00 84.62 172 PHE A C 1
ATOM 1369 O O . PHE A 1 172 ? 8.846 4.110 3.455 1.00 84.62 172 PHE A O 1
ATOM 1376 N N . ASN A 1 173 ? 7.359 2.928 4.666 1.00 87.25 173 ASN A N 1
ATOM 1377 C CA . ASN A 1 173 ? 7.864 1.586 4.322 1.00 87.25 173 ASN A CA 1
ATOM 1378 C C . ASN A 1 173 ? 6.856 0.740 3.511 1.00 87.25 173 ASN A C 1
ATOM 1380 O O . ASN A 1 173 ? 7.160 -0.386 3.114 1.00 87.25 173 ASN A O 1
ATOM 1384 N N . GLY A 1 174 ? 5.653 1.268 3.258 1.00 91.44 174 GLY A N 1
ATOM 1385 C CA . GLY A 1 174 ? 4.588 0.580 2.533 1.00 91.44 174 GLY A CA 1
ATOM 1386 C C . GLY A 1 174 ? 3.910 -0.553 3.304 1.00 91.44 174 GLY A C 1
ATOM 1387 O O . GLY A 1 174 ? 3.136 -1.289 2.693 1.00 91.44 174 GLY A O 1
ATOM 1388 N N . ARG A 1 175 ? 4.214 -0.748 4.594 1.00 93.25 175 ARG A N 1
ATOM 1389 C CA . ARG A 1 175 ? 3.660 -1.834 5.411 1.00 93.25 175 ARG A CA 1
ATOM 1390 C C . ARG A 1 175 ? 2.157 -1.665 5.614 1.00 93.25 175 ARG A C 1
ATOM 1392 O O . ARG A 1 175 ? 1.661 -0.558 5.811 1.00 93.25 175 ARG A O 1
ATOM 1399 N N . PHE A 1 176 ? 1.443 -2.782 5.588 1.00 94.94 176 PHE A N 1
ATOM 1400 C CA . PHE A 1 176 ? 0.053 -2.857 6.003 1.00 94.94 176 PHE A CA 1
ATOM 1401 C C . PHE A 1 176 ? -0.021 -3.190 7.486 1.00 94.94 176 PHE A C 1
ATOM 1403 O O . PHE A 1 176 ? 0.653 -4.097 7.974 1.00 94.94 176 PHE A O 1
ATOM 1410 N N . GLU A 1 177 ? -0.869 -2.463 8.195 1.00 90.94 177 GLU A N 1
ATOM 1411 C CA . GLU A 1 177 ? -1.115 -2.643 9.618 1.00 90.94 177 GLU A CA 1
ATOM 1412 C C . GLU A 1 177 ? -2.609 -2.877 9.814 1.00 90.94 177 GLU A C 1
ATOM 1414 O O . GLU A 1 177 ? -3.435 -2.253 9.146 1.00 90.94 177 GLU A O 1
ATOM 1419 N N . ILE A 1 178 ? -2.967 -3.798 10.705 1.00 91.38 178 ILE A N 1
ATOM 1420 C CA . ILE A 1 178 ? -4.348 -3.959 11.152 1.00 91.38 178 ILE A CA 1
ATOM 1421 C C . ILE A 1 178 ? -4.410 -3.423 12.570 1.00 91.38 178 ILE A C 1
ATOM 1423 O O . ILE A 1 178 ? -3.580 -3.755 13.408 1.00 91.38 178 ILE A O 1
ATOM 1427 N N . TRP A 1 179 ? -5.411 -2.601 12.819 1.00 88.44 179 TRP A N 1
ATOM 1428 C CA . TRP A 1 179 ? -5.754 -2.062 14.116 1.00 88.44 179 TRP A CA 1
ATOM 1429 C C . TRP A 1 179 ? -7.219 -2.410 14.381 1.00 88.44 179 TRP A C 1
ATOM 1431 O O . TRP A 1 179 ? -8.023 -2.405 13.451 1.00 88.44 179 TRP A O 1
ATOM 1441 N N . HIS A 1 180 ? -7.600 -2.710 15.613 1.00 84.38 180 HIS A N 1
ATOM 1442 C CA . HIS A 1 180 ? -9.002 -2.921 15.971 1.00 84.38 180 HIS A CA 1
ATOM 1443 C C . HIS A 1 180 ? -9.394 -2.028 17.140 1.00 84.38 180 HIS A C 1
ATOM 1445 O O . HIS A 1 180 ? -8.553 -1.661 17.960 1.00 84.38 180 HIS A O 1
ATOM 1451 N N . LEU A 1 181 ? -10.680 -1.690 17.225 1.00 78.75 181 LEU A N 1
ATOM 1452 C CA . LEU A 1 181 ? -11.235 -1.026 18.397 1.00 78.75 181 LEU A CA 1
ATOM 1453 C C . LEU A 1 181 ? -10.876 -1.852 19.639 1.00 78.75 181 LEU A C 1
ATOM 1455 O O . LEU A 1 181 ? -11.040 -3.077 19.634 1.00 78.75 181 LEU A O 1
ATOM 1459 N N . ASN A 1 182 ? -10.353 -1.200 20.675 1.00 65.94 182 ASN A N 1
ATOM 1460 C CA . ASN A 1 182 ? -10.075 -1.879 21.933 1.00 65.94 182 ASN A CA 1
ATOM 1461 C C . ASN A 1 182 ? -11.412 -2.401 22.500 1.00 65.94 182 ASN A C 1
ATOM 1463 O O . ASN A 1 182 ? -12.361 -1.611 22.583 1.00 65.94 182 ASN A O 1
ATOM 1467 N N . PRO A 1 183 ? -11.565 -3.703 22.815 1.00 49.38 183 PRO A N 1
ATOM 1468 C CA . PRO A 1 183 ? -12.828 -4.204 23.340 1.00 49.38 183 PRO A CA 1
ATOM 1469 C C . PRO A 1 183 ? -13.209 -3.482 24.649 1.00 49.38 183 PRO A C 1
ATOM 1471 O O . PRO A 1 183 ? -12.339 -2.984 25.367 1.00 49.38 183 PRO A O 1
ATOM 1474 N N . PRO A 1 184 ? -14.511 -3.413 24.993 1.00 46.78 184 PRO A N 1
ATOM 1475 C CA . PRO A 1 184 ? -14.933 -2.917 26.302 1.00 46.78 184 PRO A CA 1
ATOM 1476 C C . PRO A 1 184 ? -14.260 -3.728 27.433 1.00 46.78 184 PRO A C 1
ATOM 1478 O O . PRO A 1 184 ? -13.907 -4.884 27.198 1.00 46.78 184 PRO A O 1
ATOM 1481 N N . PRO A 1 185 ? -14.118 -3.168 28.655 1.00 44.69 185 PRO A N 1
ATOM 1482 C CA . PRO A 1 185 ? -13.138 -3.569 29.691 1.00 44.69 185 PRO A CA 1
ATOM 1483 C C . PRO A 1 185 ? -13.182 -5.004 30.277 1.00 44.69 185 PRO A C 1
ATOM 1485 O O . PRO A 1 185 ? -12.535 -5.262 31.287 1.00 44.69 185 PRO A O 1
ATOM 1488 N N . GLY A 1 186 ? -13.899 -5.945 29.659 1.00 47.34 186 GLY A N 1
ATOM 1489 C CA . GLY A 1 186 ? -13.791 -7.392 29.876 1.00 47.34 186 GLY A CA 1
ATOM 1490 C C . GLY A 1 186 ? -13.231 -8.115 28.643 1.00 47.34 186 GLY A C 1
ATOM 1491 O O . GLY A 1 186 ? -13.844 -9.071 28.173 1.00 47.34 186 GLY A O 1
ATOM 1492 N N . GLY A 1 187 ? -12.134 -7.601 28.074 1.00 41.31 187 GLY A N 1
ATOM 1493 C CA . GLY A 1 187 ? -11.500 -8.108 26.851 1.00 41.31 187 GLY A CA 1
ATOM 1494 C C . GLY A 1 187 ? -11.176 -9.610 26.878 1.00 41.31 187 GLY A C 1
ATOM 1495 O O . GLY A 1 187 ? -10.958 -10.213 27.928 1.00 41.31 187 GLY A O 1
ATOM 1496 N N . GLY A 1 188 ? -11.202 -10.232 25.696 1.00 40.03 188 GLY A N 1
ATOM 1497 C CA . GLY A 1 188 ? -10.959 -11.669 25.536 1.00 40.03 188 GLY A CA 1
ATOM 1498 C C . GLY A 1 188 ? -9.469 -12.054 25.577 1.00 40.03 188 GLY A C 1
ATOM 1499 O O . GLY A 1 188 ? -8.614 -11.174 25.606 1.00 40.03 188 GLY A O 1
ATOM 1500 N N . PRO A 1 189 ? -9.131 -13.358 25.475 1.00 39.28 189 PRO A N 1
ATOM 1501 C CA . PRO A 1 189 ? -7.770 -13.899 25.675 1.00 39.28 189 PRO A CA 1
ATOM 1502 C C . PRO A 1 189 ? -6.649 -13.391 24.747 1.00 39.28 189 PRO A C 1
ATOM 1504 O O . PRO A 1 189 ? -5.523 -13.873 24.839 1.00 39.28 189 PRO A O 1
ATOM 1507 N N . TRP A 1 190 ? -6.958 -12.476 23.829 1.00 38.50 190 TRP A N 1
ATOM 1508 C CA . TRP A 1 190 ? -6.045 -11.901 22.839 1.00 38.50 190 TRP A CA 1
ATOM 1509 C C . TRP A 1 190 ? -5.715 -10.424 23.110 1.00 38.50 190 TRP A C 1
ATOM 1511 O O . TRP A 1 190 ? -4.903 -9.851 22.391 1.00 38.50 190 TRP A O 1
ATOM 1521 N N . ASP A 1 191 ? -6.335 -9.815 24.127 1.00 40.66 191 ASP A N 1
ATOM 1522 C CA . ASP A 1 191 ? -6.076 -8.444 24.571 1.00 40.66 191 ASP A CA 1
ATOM 1523 C C . ASP A 1 191 ? -5.215 -8.457 25.854 1.00 40.66 191 ASP A C 1
ATOM 1525 O O . ASP A 1 191 ? -5.738 -8.715 26.940 1.00 40.66 191 ASP A O 1
ATOM 1529 N N . PRO A 1 192 ? -3.897 -8.187 25.772 1.00 41.69 192 PRO A N 1
ATOM 1530 C CA . PRO A 1 192 ? -3.022 -8.155 26.945 1.00 41.69 192 PRO A CA 1
ATOM 1531 C C . PRO A 1 192 ? -3.267 -6.948 27.872 1.00 41.69 192 PRO A C 1
ATOM 1533 O O . PRO A 1 192 ? -2.661 -6.878 28.940 1.00 41.69 192 PRO A O 1
ATOM 1536 N N . LEU A 1 193 ? -4.134 -6.000 27.491 1.00 42.44 193 LEU A N 1
ATOM 1537 C CA . LEU A 1 193 ? -4.422 -4.769 28.234 1.00 42.44 193 LEU A CA 1
ATOM 1538 C C . LEU A 1 193 ? -5.824 -4.758 28.871 1.00 42.44 193 LEU A C 1
ATOM 1540 O O . LEU A 1 193 ? -6.213 -3.757 29.476 1.00 42.44 193 LEU A O 1
ATOM 1544 N N . SER A 1 194 ? -6.564 -5.871 28.826 1.00 41.62 194 SER A N 1
ATOM 1545 C CA . SER A 1 194 ? -7.933 -5.988 29.353 1.00 41.62 194 SER A CA 1
ATOM 1546 C C . SER A 1 194 ? -8.043 -6.004 30.892 1.00 41.62 194 SER A C 1
ATOM 1548 O O . SER A 1 194 ? -9.001 -6.548 31.446 1.00 41.62 194 SER A O 1
ATOM 1550 N N . SER A 1 195 ? -7.075 -5.444 31.623 1.00 43.47 195 SER A N 1
ATOM 1551 C CA . SER A 1 195 ? -6.916 -5.566 33.083 1.00 43.47 195 SER A CA 1
ATOM 1552 C C . SER A 1 195 ? -7.858 -4.670 33.915 1.00 43.47 195 SER A C 1
ATOM 1554 O O . SER A 1 195 ? -7.503 -4.198 34.995 1.00 43.47 195 SER A O 1
ATOM 1556 N N . GLY A 1 196 ? -9.088 -4.458 33.429 1.00 43.84 196 GLY A N 1
ATOM 1557 C CA . GLY A 1 196 ? -10.299 -4.152 34.209 1.00 43.84 196 GLY A CA 1
ATOM 1558 C C . GLY A 1 196 ? -10.347 -2.893 35.089 1.00 43.84 196 GLY A C 1
ATOM 1559 O O . GLY A 1 196 ? -11.346 -2.700 35.776 1.00 43.84 196 GLY A O 1
ATOM 1560 N N . THR A 1 197 ? -9.308 -2.052 35.122 1.00 46.41 197 THR A N 1
ATOM 1561 C CA . THR A 1 197 ? -9.124 -1.045 36.194 1.00 46.41 197 THR A CA 1
ATOM 1562 C C . THR A 1 197 ? -8.855 0.388 35.720 1.00 46.41 197 THR A C 1
ATOM 1564 O O . THR A 1 197 ? -8.695 1.282 36.550 1.00 46.41 197 THR A O 1
ATOM 1567 N N . ALA A 1 198 ? -8.868 0.650 34.409 1.00 46.41 198 ALA A N 1
ATOM 1568 C CA . ALA A 1 198 ? -8.711 1.994 33.847 1.00 46.41 198 ALA A CA 1
ATOM 1569 C C . ALA A 1 198 ? -9.981 2.484 33.126 1.00 46.41 198 ALA A C 1
ATOM 1571 O O . ALA A 1 198 ? -10.661 1.731 32.432 1.00 46.41 198 ALA A O 1
ATOM 1572 N N . ILE A 1 199 ? -10.273 3.776 33.310 1.00 45.50 199 ILE A N 1
ATOM 1573 C CA . ILE A 1 199 ? -11.419 4.531 32.771 1.00 45.50 199 ILE A CA 1
ATOM 1574 C C . ILE A 1 199 ? -11.566 4.307 31.247 1.00 45.50 199 ILE A C 1
ATOM 1576 O O . ILE A 1 199 ? -10.550 4.295 30.548 1.00 45.50 199 ILE A O 1
ATOM 1580 N N . PRO A 1 200 ? -12.793 4.153 30.703 1.00 43.59 200 PRO A N 1
ATOM 1581 C CA . PRO A 1 200 ? -12.994 3.828 29.292 1.00 43.59 200 PRO A CA 1
ATOM 1582 C C . PRO A 1 200 ? -12.592 4.984 28.365 1.00 43.59 200 PRO A C 1
ATOM 1584 O O . PRO A 1 200 ? -13.355 5.921 28.136 1.00 43.59 200 PRO A O 1
ATOM 1587 N N . PHE A 1 201 ? -11.408 4.878 27.763 1.00 47.09 201 PHE A N 1
ATOM 1588 C CA . PHE A 1 201 ? -11.027 5.656 26.584 1.00 47.09 201 PHE A CA 1
ATOM 1589 C C . PHE A 1 201 ? -11.652 5.006 25.339 1.00 47.09 201 PHE A C 1
ATOM 1591 O O . PHE A 1 201 ? -11.026 4.210 24.643 1.00 47.09 201 PHE A O 1
ATOM 1598 N N . THR A 1 202 ? -12.926 5.322 25.097 1.00 49.81 202 THR A N 1
ATOM 1599 C CA . THR A 1 202 ? -13.858 4.589 24.214 1.00 49.81 202 THR A CA 1
ATOM 1600 C C . THR A 1 202 ? -13.502 4.549 22.720 1.00 49.81 202 THR A C 1
ATOM 1602 O O . THR A 1 202 ? -14.145 3.816 21.974 1.00 49.81 202 THR A O 1
ATOM 1605 N N . ASP A 1 203 ? -12.504 5.317 22.274 1.00 52.66 203 ASP A N 1
ATOM 1606 C CA . ASP A 1 203 ? -12.101 5.451 20.863 1.00 52.66 203 ASP A CA 1
ATOM 1607 C C . ASP A 1 203 ? -10.671 4.945 20.569 1.00 52.66 203 ASP A C 1
ATOM 1609 O O . ASP A 1 203 ? -10.161 5.135 19.462 1.00 52.66 203 ASP A O 1
ATOM 1613 N N . GLY A 1 204 ? -10.014 4.304 21.544 1.00 60.97 204 GLY A N 1
ATOM 1614 C CA . GLY A 1 204 ? -8.675 3.733 21.375 1.00 60.97 204 GLY A CA 1
ATOM 1615 C C . GLY A 1 204 ? -8.656 2.523 20.434 1.00 60.97 204 GLY A C 1
ATOM 1616 O O . GLY A 1 204 ? -9.500 1.630 20.530 1.00 60.97 204 GLY A O 1
ATOM 1617 N N . TYR A 1 205 ? -7.669 2.478 19.538 1.00 70.56 205 TYR A N 1
ATOM 1618 C CA . TYR A 1 205 ? -7.414 1.342 18.651 1.00 70.56 205 TYR A CA 1
ATOM 1619 C C . TYR A 1 205 ? -6.117 0.627 19.049 1.00 70.56 205 TYR A C 1
ATOM 1621 O O . TYR A 1 205 ? -5.062 1.253 19.150 1.00 70.56 205 TYR A O 1
ATOM 1629 N N . ALA A 1 206 ? -6.188 -0.691 19.231 1.00 71.56 206 ALA A N 1
ATOM 1630 C CA . ALA A 1 206 ? -5.038 -1.552 19.485 1.00 71.56 206 ALA A CA 1
ATOM 1631 C C . ALA A 1 206 ? -4.497 -2.121 18.164 1.00 71.56 206 ALA A C 1
ATOM 1633 O O . ALA A 1 206 ? -5.267 -2.440 17.255 1.00 71.56 206 ALA A O 1
ATOM 1634 N N . CYS A 1 207 ? -3.175 -2.253 18.037 1.00 78.75 207 CYS A N 1
ATOM 1635 C CA . CYS A 1 207 ? -2.561 -2.870 16.862 1.00 78.75 207 CYS A CA 1
ATOM 1636 C C . CYS A 1 207 ? -2.708 -4.396 16.932 1.00 78.75 207 CYS A C 1
ATOM 1638 O O . CYS A 1 207 ? -2.314 -5.022 17.912 1.00 78.75 207 CYS A O 1
ATOM 1640 N N . ALA A 1 208 ? -3.216 -5.000 15.862 1.00 80.62 208 ALA A N 1
ATOM 1641 C CA . ALA A 1 208 ? -3.428 -6.432 15.734 1.00 80.62 208 ALA A CA 1
ATOM 1642 C C . ALA A 1 208 ? -2.259 -7.063 14.946 1.00 80.62 208 ALA A C 1
ATOM 1644 O O . ALA A 1 208 ? -2.153 -6.835 13.734 1.00 80.62 208 ALA A O 1
ATOM 1645 N N . PRO A 1 209 ? -1.389 -7.889 15.563 1.00 80.75 209 PRO A N 1
ATOM 1646 C CA . PRO A 1 209 ? -0.232 -8.512 14.903 1.00 80.75 209 PRO A CA 1
ATOM 1647 C C . PRO A 1 209 ? -0.625 -9.708 14.007 1.00 80.75 209 PRO A C 1
ATOM 1649 O O . PRO A 1 209 ? 0.014 -10.754 14.002 1.00 80.75 209 PRO A O 1
ATOM 1652 N N . VAL A 1 210 ? -1.708 -9.554 13.242 1.00 83.62 210 VAL A N 1
ATOM 1653 C CA . VAL A 1 210 ? -2.293 -10.556 12.331 1.00 83.62 210 VAL A CA 1
ATOM 1654 C C . VAL A 1 210 ? -1.512 -10.642 11.017 1.00 83.62 210 VAL A C 1
ATOM 1656 O O . VAL A 1 210 ? -1.569 -11.650 10.315 1.00 83.62 210 VAL A O 1
ATOM 1659 N N . LEU A 1 211 ? -0.812 -9.563 10.660 1.00 87.50 211 LEU A N 1
ATOM 1660 C CA . LEU A 1 211 ? -0.045 -9.448 9.426 1.00 87.50 211 LEU A CA 1
ATOM 1661 C C . LEU A 1 211 ? 1.437 -9.734 9.670 1.00 87.50 211 LEU A C 1
ATOM 1663 O O . LEU A 1 211 ? 2.038 -9.219 10.615 1.00 87.50 211 LEU A O 1
ATOM 1667 N N . ASP A 1 212 ? 2.031 -10.507 8.765 1.00 86.56 212 ASP A N 1
ATOM 1668 C CA . ASP A 1 212 ? 3.464 -10.766 8.745 1.00 86.56 212 ASP A CA 1
ATOM 1669 C C . ASP A 1 212 ? 4.265 -9.506 8.364 1.00 86.56 212 ASP A C 1
ATOM 1671 O O . ASP A 1 212 ? 3.734 -8.501 7.886 1.00 86.56 212 ASP A O 1
ATOM 1675 N N . SER A 1 213 ? 5.585 -9.549 8.547 1.00 80.25 213 SER A N 1
ATOM 1676 C CA . SER A 1 213 ? 6.481 -8.480 8.077 1.00 80.25 213 SER A CA 1
ATOM 1677 C C . SER A 1 213 ? 6.561 -8.395 6.541 1.00 80.25 213 SER A C 1
ATOM 1679 O O . SER A 1 213 ? 7.031 -7.391 6.000 1.00 80.25 213 SER A O 1
ATOM 1681 N N . GLY A 1 214 ? 6.080 -9.422 5.829 1.00 90.31 214 GLY A N 1
ATOM 1682 C CA . GLY A 1 214 ? 5.925 -9.447 4.375 1.00 90.31 214 GLY A CA 1
ATOM 1683 C C . GLY A 1 214 ? 4.729 -8.645 3.847 1.00 90.31 214 GLY A C 1
ATOM 1684 O O . GLY A 1 214 ? 4.732 -8.285 2.667 1.00 90.31 214 GLY A O 1
ATOM 1685 N N . ALA A 1 215 ? 3.745 -8.313 4.690 1.00 94.88 215 ALA A N 1
ATOM 1686 C CA . ALA A 1 215 ? 2.559 -7.549 4.318 1.00 94.88 215 ALA A CA 1
ATOM 1687 C C . ALA A 1 215 ? 2.878 -6.074 4.027 1.00 94.88 215 ALA A C 1
ATOM 1689 O O . ALA A 1 215 ? 2.732 -5.198 4.880 1.00 94.88 215 ALA A O 1
ATOM 1690 N N . ARG A 1 216 ? 3.306 -5.786 2.794 1.00 95.62 216 ARG A N 1
ATOM 1691 C CA . ARG A 1 216 ? 3.630 -4.431 2.327 1.00 95.62 216 ARG A CA 1
ATOM 1692 C C . ARG A 1 216 ? 3.414 -4.234 0.828 1.00 95.62 216 ARG A C 1
ATOM 1694 O O . ARG A 1 216 ? 3.314 -5.187 0.054 1.00 95.62 216 ARG A O 1
ATOM 1701 N N . LEU A 1 217 ? 3.381 -2.969 0.420 1.00 96.56 217 LEU A N 1
ATOM 1702 C CA . LEU A 1 217 ? 3.511 -2.533 -0.969 1.00 96.56 217 LEU A CA 1
ATOM 1703 C C . LEU A 1 217 ? 4.870 -2.975 -1.563 1.00 96.56 217 LEU A C 1
ATOM 1705 O O . LEU A 1 217 ? 5.821 -3.215 -0.816 1.00 96.56 217 LEU A O 1
ATOM 1709 N N . PRO A 1 218 ? 5.009 -3.056 -2.902 1.00 95.75 218 PRO A N 1
ATOM 1710 C CA . PRO A 1 218 ? 6.301 -3.299 -3.542 1.00 95.75 218 PRO A CA 1
ATOM 1711 C C . PRO A 1 218 ? 7.317 -2.218 -3.149 1.00 95.75 218 PRO A C 1
ATOM 1713 O O . PRO A 1 218 ? 7.012 -1.031 -3.260 1.00 95.75 218 PRO A O 1
ATOM 1716 N N . VAL A 1 219 ? 8.520 -2.617 -2.731 1.00 95.06 219 VAL A N 1
ATOM 1717 C CA . VAL A 1 219 ? 9.593 -1.706 -2.288 1.00 95.06 219 VAL A CA 1
ATOM 1718 C C . VAL A 1 219 ? 10.791 -1.689 -3.242 1.00 95.06 219 VAL A C 1
ATOM 1720 O O . VAL A 1 219 ? 10.999 -2.617 -4.027 1.00 95.06 219 VAL A O 1
ATOM 1723 N N . ASP A 1 220 ? 11.571 -0.610 -3.188 1.00 92.94 220 ASP A N 1
ATOM 1724 C CA . ASP A 1 220 ? 12.862 -0.475 -3.859 1.00 92.94 220 ASP A CA 1
ATOM 1725 C C . ASP A 1 220 ? 13.998 -1.163 -3.070 1.00 92.94 220 ASP A C 1
ATOM 1727 O O . ASP A 1 220 ? 13.783 -1.767 -2.017 1.00 92.94 220 ASP A O 1
ATOM 1731 N N . ALA A 1 221 ? 15.230 -1.073 -3.580 1.00 91.81 221 ALA A N 1
ATOM 1732 C CA . ALA A 1 221 ? 16.411 -1.645 -2.925 1.00 91.81 221 ALA A CA 1
ATOM 1733 C C . ALA A 1 221 ? 16.751 -0.995 -1.564 1.00 91.81 221 ALA A C 1
ATOM 1735 O O . ALA A 1 221 ? 17.527 -1.561 -0.802 1.00 91.81 221 ALA A O 1
ATOM 1736 N N . ASN A 1 222 ? 16.162 0.164 -1.253 1.00 89.19 222 ASN A N 1
ATOM 1737 C CA . ASN A 1 222 ? 16.329 0.903 -0.001 1.00 89.19 222 ASN A CA 1
ATOM 1738 C C . ASN A 1 222 ? 15.145 0.679 0.963 1.00 89.19 222 ASN A C 1
ATOM 1740 O O . ASN A 1 222 ? 15.022 1.396 1.953 1.00 89.19 222 ASN A O 1
ATOM 1744 N N . GLY A 1 223 ? 14.231 -0.250 0.653 1.00 87.25 223 GLY A N 1
ATOM 1745 C CA . GLY A 1 223 ? 13.027 -0.512 1.446 1.00 87.25 223 GLY A CA 1
ATOM 1746 C C . GLY A 1 223 ? 11.916 0.537 1.306 1.00 87.25 223 GLY A C 1
ATOM 1747 O O . GLY A 1 223 ? 10.920 0.450 2.020 1.00 87.25 223 GLY A O 1
ATOM 1748 N N . ARG A 1 224 ? 12.042 1.508 0.390 1.00 89.31 224 ARG A N 1
ATOM 1749 C CA . ARG A 1 224 ? 11.031 2.554 0.171 1.00 89.31 224 ARG A CA 1
ATOM 1750 C C . ARG A 1 224 ? 9.924 2.049 -0.754 1.00 89.31 224 ARG A C 1
ATOM 1752 O O . ARG A 1 224 ? 10.238 1.399 -1.752 1.00 89.31 224 ARG A O 1
ATOM 1759 N N . PRO A 1 225 ? 8.645 2.369 -0.504 1.00 92.62 225 PRO A N 1
ATOM 1760 C CA . PRO A 1 225 ? 7.555 1.916 -1.355 1.00 92.62 225 PRO A CA 1
ATOM 1761 C C . PRO A 1 225 ? 7.644 2.531 -2.762 1.00 92.62 225 PRO A C 1
ATOM 1763 O O . PRO A 1 225 ? 7.832 3.735 -2.945 1.00 92.62 225 PRO A O 1
ATOM 1766 N N . LEU A 1 226 ? 7.507 1.678 -3.780 1.00 94.25 226 LEU A N 1
ATOM 1767 C CA . LEU A 1 226 ? 7.474 2.056 -5.197 1.00 94.25 226 LEU A CA 1
ATOM 1768 C C . LEU A 1 226 ? 6.106 2.610 -5.621 1.00 94.25 226 LEU A C 1
ATOM 1770 O O . LEU A 1 226 ? 6.016 3.314 -6.627 1.00 94.25 226 LEU A O 1
ATOM 1774 N N . ALA A 1 227 ? 5.058 2.306 -4.855 1.00 94.00 227 ALA A N 1
ATOM 1775 C CA . ALA A 1 227 ? 3.709 2.827 -5.030 1.00 94.00 227 ALA A CA 1
ATOM 1776 C C . ALA A 1 227 ? 3.265 3.586 -3.773 1.00 94.00 227 ALA A C 1
ATOM 1778 O O . ALA A 1 227 ? 3.637 3.201 -2.670 1.00 94.00 227 ALA A O 1
ATOM 1779 N N . VAL A 1 228 ? 2.456 4.631 -3.930 1.00 91.31 228 VAL A N 1
ATOM 1780 C CA . VAL A 1 228 ? 1.886 5.408 -2.819 1.00 91.31 228 VAL A CA 1
ATOM 1781 C C . VAL A 1 228 ? 0.366 5.322 -2.889 1.00 91.31 228 VAL A C 1
ATOM 1783 O O . VAL A 1 228 ? -0.202 5.306 -3.982 1.00 91.31 228 VAL A O 1
ATOM 1786 N N . VAL A 1 229 ? -0.288 5.223 -1.732 1.00 92.25 229 VAL A N 1
ATOM 1787 C CA . VAL A 1 229 ? -1.742 5.078 -1.594 1.00 92.25 229 VAL A CA 1
ATOM 1788 C C . VAL A 1 229 ? -2.268 6.297 -0.852 1.00 92.25 229 VAL A C 1
ATOM 1790 O O . VAL A 1 229 ? -1.768 6.604 0.225 1.00 92.25 229 VAL A O 1
ATOM 1793 N N . HIS A 1 230 ? -3.276 6.968 -1.404 1.00 88.62 230 HIS A N 1
ATOM 1794 C CA . HIS A 1 230 ? -3.934 8.105 -0.761 1.00 88.62 230 HIS A CA 1
ATOM 1795 C C . HIS A 1 230 ? -5.457 7.927 -0.755 1.00 88.62 230 HIS A C 1
ATOM 1797 O O . HIS A 1 230 ? -6.001 7.316 -1.684 1.00 88.62 230 HIS A O 1
ATOM 1803 N N . PRO A 1 231 ? -6.154 8.450 0.267 1.00 89.12 231 PRO A N 1
ATOM 1804 C CA . PRO A 1 231 ? -7.605 8.374 0.357 1.00 89.12 231 PRO A CA 1
ATOM 1805 C C . PRO A 1 231 ? -8.294 9.205 -0.727 1.00 89.12 231 PRO A C 1
ATOM 1807 O O . PRO A 1 231 ? -7.765 10.213 -1.195 1.00 89.12 231 PRO A O 1
ATOM 1810 N N . ILE A 1 232 ? -9.491 8.776 -1.126 1.00 84.44 232 ILE A N 1
ATOM 1811 C CA . ILE A 1 232 ? -10.255 9.423 -2.201 1.00 84.44 232 ILE A CA 1
ATOM 1812 C C . ILE A 1 232 ? -11.098 10.617 -1.719 1.00 84.44 232 ILE A C 1
ATOM 1814 O O . ILE A 1 232 ? -11.502 11.448 -2.523 1.00 84.44 232 ILE A O 1
ATOM 1818 N N . ASP A 1 233 ? -11.362 10.696 -0.416 1.00 76.94 233 ASP A N 1
ATOM 1819 C CA . ASP A 1 233 ? -12.325 11.605 0.220 1.00 76.94 233 ASP A CA 1
ATOM 1820 C C . ASP A 1 233 ? -11.671 12.794 0.953 1.00 76.94 233 ASP A C 1
ATOM 1822 O O . ASP A 1 233 ? -12.340 13.496 1.697 1.00 76.94 233 ASP A O 1
ATOM 1826 N N . PHE A 1 234 ? -10.378 13.075 0.731 1.00 65.69 234 PHE A N 1
ATOM 1827 C CA . PHE A 1 234 ? -9.636 14.121 1.465 1.00 65.69 234 PHE A CA 1
ATOM 1828 C C . PHE A 1 234 ? -10.262 15.531 1.462 1.00 65.69 234 PHE A C 1
ATOM 1830 O O . PHE A 1 234 ? -10.086 16.259 2.430 1.00 65.69 234 PHE A O 1
ATOM 1837 N N . GLY A 1 235 ? -10.971 15.925 0.403 1.00 60.84 235 GLY A N 1
ATOM 1838 C CA . GLY A 1 235 ? -11.579 17.260 0.294 1.00 60.84 235 GLY A CA 1
ATOM 1839 C C . GLY A 1 235 ? -13.019 17.368 0.808 1.00 60.84 235 GLY A C 1
ATOM 1840 O O . GLY A 1 235 ? -13.691 18.336 0.469 1.00 60.84 235 GLY A O 1
ATOM 1841 N N . ASP A 1 236 ? -13.524 16.359 1.518 1.00 67.25 236 ASP A N 1
ATOM 1842 C CA . ASP A 1 236 ? -14.886 16.336 2.054 1.00 67.25 236 ASP A CA 1
ATOM 1843 C C . ASP A 1 236 ? -14.890 16.754 3.532 1.00 67.25 236 ASP A C 1
ATOM 1845 O O . ASP A 1 236 ? -14.676 15.925 4.417 1.00 67.25 236 ASP A O 1
ATOM 1849 N N . ASP A 1 237 ? -15.148 18.038 3.797 1.00 63.19 237 ASP A N 1
ATOM 1850 C CA . ASP A 1 237 ? -15.193 18.601 5.154 1.00 63.19 237 ASP A CA 1
ATOM 1851 C C . ASP A 1 237 ? -16.219 17.897 6.073 1.00 63.19 237 ASP A C 1
ATOM 1853 O O . ASP A 1 237 ? -16.054 17.921 7.295 1.00 63.19 237 ASP A O 1
ATOM 1857 N N . GLU A 1 238 ? -17.256 17.240 5.524 1.00 64.31 238 GLU A N 1
ATOM 1858 C CA . GLU A 1 238 ? -18.240 16.488 6.320 1.00 64.31 238 GLU A CA 1
ATOM 1859 C C . GLU A 1 238 ? -17.672 15.169 6.868 1.00 64.31 238 GLU A C 1
ATOM 1861 O O . GLU A 1 238 ? -18.075 14.715 7.943 1.00 64.31 238 GLU A O 1
ATOM 1866 N N . THR A 1 239 ? -16.740 14.534 6.146 1.00 61.03 239 THR A N 1
ATOM 1867 C CA . THR A 1 239 ? -16.151 13.242 6.539 1.00 61.03 239 THR A CA 1
ATOM 1868 C C . THR A 1 239 ? -14.708 13.336 7.029 1.00 61.03 239 THR A C 1
ATOM 1870 O O . THR A 1 239 ? -14.290 12.520 7.855 1.00 61.03 239 THR A O 1
ATOM 1873 N N . ARG A 1 240 ? -13.955 14.343 6.584 1.00 65.06 240 ARG A N 1
ATOM 1874 C CA . ARG A 1 240 ? -12.565 14.637 6.948 1.00 65.06 240 ARG A CA 1
ATOM 1875 C C . ARG A 1 240 ? -12.430 16.117 7.319 1.00 65.06 240 ARG A C 1
ATOM 1877 O O . ARG A 1 240 ? -11.989 16.908 6.491 1.00 65.06 240 ARG A O 1
ATOM 1884 N N . PRO A 1 241 ? -12.769 16.503 8.561 1.00 59.50 241 PRO A N 1
ATOM 1885 C CA . PRO A 1 241 ? -12.644 17.892 8.982 1.00 59.50 241 PRO A CA 1
ATOM 1886 C C . PRO A 1 241 ? -11.188 18.360 8.874 1.00 59.50 241 PRO A C 1
ATOM 1888 O O . PRO A 1 241 ? -10.283 17.728 9.427 1.00 59.50 241 PRO A O 1
ATOM 1891 N N . TYR A 1 242 ? -10.975 19.479 8.179 1.00 62.50 242 TYR A N 1
ATOM 1892 C CA . TYR A 1 242 ? -9.665 20.110 8.048 1.00 62.50 242 TYR A CA 1
ATOM 1893 C C . TYR A 1 242 ? -9.153 20.550 9.427 1.00 62.50 242 TYR A C 1
ATOM 1895 O O . TYR A 1 242 ? -9.779 21.360 10.115 1.00 62.50 242 TYR A O 1
ATOM 1903 N N . LEU A 1 243 ? -8.010 20.014 9.851 1.00 61.59 243 LEU A N 1
ATOM 1904 C CA . LEU A 1 243 ? -7.392 20.358 11.130 1.00 61.59 243 LEU A CA 1
ATOM 1905 C C . LEU A 1 243 ? -6.637 21.687 10.985 1.00 61.59 243 LEU A C 1
ATOM 1907 O O . LEU A 1 243 ? -6.151 22.027 9.909 1.00 61.59 243 LEU A O 1
ATOM 1911 N N . THR A 1 244 ? -6.488 22.451 12.064 1.00 60.94 244 THR A N 1
ATOM 1912 C CA . THR A 1 244 ? -5.682 23.688 12.036 1.00 60.94 244 THR A CA 1
ATOM 1913 C C . THR A 1 244 ? -4.172 23.424 12.022 1.00 60.94 244 THR A C 1
ATOM 1915 O O . THR A 1 244 ? -3.391 24.340 11.775 1.00 60.94 244 THR A O 1
ATOM 1918 N N . ASP A 1 245 ? -3.758 22.176 12.258 1.00 60.25 245 ASP A N 1
ATOM 1919 C CA . ASP A 1 245 ? -2.372 21.717 12.226 1.00 60.25 245 ASP A CA 1
ATOM 1920 C C . ASP A 1 245 ? -2.041 21.080 10.862 1.00 60.25 245 ASP A C 1
ATOM 1922 O O . ASP A 1 245 ? -2.606 20.055 10.463 1.00 60.25 245 ASP A O 1
ATOM 1926 N N . ASN A 1 246 ? -1.098 21.697 10.144 1.00 63.53 246 ASN A N 1
ATOM 1927 C CA . ASN A 1 246 ? -0.642 21.256 8.824 1.00 63.53 246 ASN A CA 1
ATOM 1928 C C . ASN A 1 246 ? -0.035 19.844 8.837 1.00 63.53 246 ASN A C 1
ATOM 1930 O O . ASN A 1 246 ? -0.209 19.105 7.866 1.00 63.53 246 ASN A O 1
ATOM 1934 N N . ASP A 1 247 ? 0.641 19.458 9.920 1.00 58.16 247 ASP A N 1
ATOM 1935 C CA . ASP A 1 247 ? 1.311 18.162 10.022 1.00 58.16 247 ASP A CA 1
ATOM 1936 C C . ASP A 1 247 ? 0.310 17.047 10.347 1.00 58.16 247 ASP A C 1
ATOM 1938 O O . ASP A 1 247 ? 0.427 15.942 9.814 1.00 58.16 247 ASP A O 1
ATOM 1942 N N . GLN A 1 248 ? -0.713 17.334 11.160 1.00 63.03 248 GLN A N 1
ATOM 1943 C CA . GLN A 1 248 ? -1.806 16.385 11.408 1.00 63.03 248 GLN A CA 1
ATOM 1944 C C . GLN A 1 248 ? -2.665 16.175 10.159 1.00 63.03 248 GLN A C 1
ATOM 1946 O O . GLN A 1 248 ? -3.039 15.041 9.859 1.00 63.03 248 GLN A O 1
ATOM 1951 N N . ASN A 1 249 ? -2.927 17.239 9.389 1.00 64.69 249 ASN A N 1
ATOM 1952 C CA . ASN A 1 249 ? -3.534 17.106 8.066 1.00 64.69 249 ASN A CA 1
ATOM 1953 C C . ASN A 1 249 ? -2.672 16.215 7.167 1.00 64.69 249 ASN A C 1
ATOM 1955 O O . ASN A 1 249 ? -3.179 15.260 6.589 1.00 64.69 249 ASN A O 1
ATOM 1959 N N . PHE A 1 250 ? -1.367 16.480 7.063 1.00 67.88 250 PHE A N 1
ATOM 1960 C CA . PHE A 1 250 ? -0.475 15.680 6.222 1.00 67.88 250 PHE A CA 1
ATOM 1961 C C . PHE A 1 250 ? -0.455 14.193 6.617 1.00 67.88 250 PHE A C 1
ATOM 1963 O O . PHE A 1 250 ? -0.507 13.326 5.738 1.00 67.88 250 PHE A O 1
ATOM 1970 N N . ASP A 1 251 ? -0.459 13.877 7.914 1.00 68.44 251 ASP A N 1
ATOM 1971 C CA . ASP A 1 251 ? -0.572 12.494 8.377 1.00 68.44 251 ASP A CA 1
ATOM 1972 C C . ASP A 1 251 ? -1.952 11.888 8.025 1.00 68.44 251 ASP A C 1
ATOM 1974 O O . ASP A 1 251 ? -2.000 10.826 7.405 1.00 68.44 251 ASP A O 1
ATOM 1978 N N . ASN A 1 252 ? -3.078 12.576 8.257 1.00 69.06 252 ASN A N 1
ATOM 1979 C CA . ASN A 1 252 ? -4.418 12.097 7.852 1.00 69.06 252 ASN A CA 1
ATOM 1980 C C . ASN A 1 252 ? -4.534 11.776 6.335 1.00 69.06 252 ASN A C 1
ATOM 1982 O O . ASN A 1 252 ? -5.399 11.005 5.908 1.00 69.06 252 ASN A O 1
ATOM 1986 N N . ASN A 1 253 ? -3.634 12.330 5.515 1.00 70.94 253 ASN A N 1
ATOM 1987 C CA . ASN A 1 253 ? -3.639 12.224 4.050 1.00 70.94 253 ASN A CA 1
ATOM 1988 C C . ASN A 1 253 ? -2.673 11.183 3.495 1.00 70.94 253 ASN A C 1
ATOM 1990 O O . ASN A 1 253 ? -2.847 10.705 2.371 1.00 70.94 253 ASN A O 1
ATOM 1994 N N . THR A 1 254 ? -1.612 10.897 4.243 1.00 77.62 254 THR A N 1
ATOM 1995 C CA . THR A 1 254 ? -0.576 9.930 3.866 1.00 77.62 254 THR A CA 1
ATOM 1996 C C . THR A 1 254 ? -0.838 8.562 4.485 1.00 77.62 254 THR A C 1
ATOM 1998 O O . THR A 1 254 ? -0.522 7.544 3.873 1.00 77.62 254 THR A O 1
ATOM 2001 N N . TRP A 1 255 ? -1.504 8.519 5.639 1.00 85.56 255 TRP A N 1
ATOM 2002 C CA . TRP A 1 255 ? -1.959 7.298 6.295 1.00 85.56 255 TRP A CA 1
ATOM 2003 C C . TRP A 1 255 ? -3.328 6.858 5.759 1.00 85.56 255 TRP A C 1
ATOM 2005 O O . TRP A 1 255 ? -4.361 6.995 6.413 1.00 85.56 255 TRP A O 1
ATOM 2015 N N . ALA A 1 256 ? -3.348 6.315 4.538 1.00 91.25 256 ALA A N 1
ATOM 2016 C CA . ALA A 1 256 ? -4.570 5.768 3.951 1.00 91.25 256 ALA A CA 1
ATOM 2017 C C . ALA A 1 256 ? -5.112 4.598 4.798 1.00 91.25 256 ALA A C 1
ATOM 2019 O O . ALA A 1 256 ? -4.421 3.596 5.004 1.00 91.25 256 ALA A O 1
ATOM 2020 N N . ALA A 1 257 ? -6.358 4.716 5.264 1.00 92.69 257 ALA A N 1
ATOM 2021 C CA . ALA A 1 257 ? -6.980 3.763 6.181 1.00 92.69 257 ALA A CA 1
ATOM 2022 C C . ALA A 1 257 ? -8.350 3.265 5.691 1.00 92.69 257 ALA A C 1
ATOM 2024 O O . ALA A 1 257 ? -9.124 4.012 5.102 1.00 92.69 257 ALA A O 1
ATOM 2025 N N . PHE A 1 258 ? -8.699 2.013 5.982 1.00 94.69 258 PHE A N 1
ATOM 2026 C CA . PHE A 1 258 ? -9.958 1.370 5.590 1.00 94.69 258 PHE A CA 1
ATOM 2027 C C . PHE A 1 258 ? -10.588 0.716 6.818 1.00 94.69 258 PHE A C 1
ATOM 2029 O O . PHE A 1 258 ? -10.038 -0.247 7.347 1.00 94.69 258 PHE A O 1
ATOM 2036 N N . CYS A 1 259 ? -11.726 1.231 7.288 1.00 94.19 259 CYS A N 1
ATOM 2037 C CA . CYS A 1 259 ? -12.390 0.735 8.492 1.00 94.19 259 CYS A CA 1
ATOM 2038 C C . CYS A 1 259 ? -13.604 -0.123 8.134 1.00 94.19 259 CYS A C 1
ATOM 2040 O O . CYS A 1 259 ? -14.472 0.296 7.369 1.00 94.19 259 CYS A O 1
ATOM 2042 N N . PHE A 1 260 ? -13.665 -1.319 8.706 1.00 95.38 260 PHE A N 1
ATOM 2043 C CA . PHE A 1 260 ? -14.765 -2.261 8.588 1.00 95.38 260 PHE A CA 1
ATOM 2044 C C . PHE A 1 260 ? -15.435 -2.408 9.951 1.00 95.38 260 PHE A C 1
ATOM 2046 O O . PHE A 1 260 ? -14.768 -2.683 10.948 1.00 95.38 260 PHE A O 1
ATOM 2053 N N . ASP A 1 261 ? -16.756 -2.250 10.004 1.00 93.62 261 ASP A N 1
ATOM 2054 C CA . ASP A 1 261 ? -17.512 -2.559 11.216 1.00 93.62 261 ASP A CA 1
ATOM 2055 C C . ASP A 1 261 ? -17.538 -4.075 11.496 1.00 93.62 261 ASP A C 1
ATOM 2057 O O . ASP A 1 261 ? -17.111 -4.891 10.675 1.00 93.62 261 ASP A O 1
ATOM 2061 N N . LYS A 1 262 ? -18.087 -4.472 12.649 1.00 92.75 262 LYS A N 1
ATOM 2062 C CA . LYS A 1 262 ? -18.235 -5.883 13.057 1.00 92.75 262 LYS A CA 1
ATOM 2063 C C . LYS A 1 262 ? -19.017 -6.776 12.076 1.00 92.75 262 LYS A C 1
ATOM 2065 O O . LYS A 1 262 ? -18.973 -7.998 12.182 1.00 92.75 262 LYS A O 1
ATOM 2070 N N . THR A 1 263 ? -19.745 -6.192 11.120 1.00 94.12 263 THR A N 1
ATOM 2071 C CA . THR A 1 263 ? -20.449 -6.920 10.046 1.00 94.12 263 THR A CA 1
ATOM 2072 C C . THR A 1 263 ? -19.605 -7.054 8.771 1.00 94.12 263 THR A C 1
ATOM 2074 O O . THR A 1 263 ? -20.043 -7.650 7.787 1.00 94.12 263 THR A O 1
ATOM 2077 N N . GLY A 1 264 ? -18.383 -6.511 8.771 1.00 93.19 264 GLY A N 1
ATOM 2078 C CA . GLY A 1 264 ? -17.497 -6.436 7.612 1.00 93.19 264 GLY A CA 1
ATOM 2079 C C . GLY A 1 264 ? -17.920 -5.382 6.590 1.00 93.19 264 GLY A C 1
ATOM 2080 O O . GLY A 1 264 ? -17.536 -5.469 5.420 1.00 93.19 264 GLY A O 1
ATOM 2081 N N . LYS A 1 265 ? -18.737 -4.406 6.991 1.00 95.31 265 LYS A N 1
ATOM 2082 C CA . LYS A 1 265 ? -19.173 -3.309 6.128 1.00 95.31 265 LYS A CA 1
ATOM 2083 C C . LYS A 1 265 ? -18.198 -2.144 6.266 1.00 95.31 265 LYS A C 1
ATOM 2085 O O . LYS A 1 265 ? -17.894 -1.706 7.372 1.00 95.31 265 LYS A O 1
ATOM 2090 N N . LEU A 1 266 ? -17.717 -1.637 5.134 1.00 94.31 266 LEU A N 1
ATOM 2091 C CA . LEU A 1 266 ? -16.843 -0.472 5.071 1.00 94.31 266 LEU A CA 1
ATOM 2092 C C . LEU A 1 266 ? -17.588 0.756 5.619 1.00 94.31 266 LEU A C 1
ATOM 2094 O O . LEU A 1 266 ? -18.733 1.057 5.240 1.00 94.31 266 LEU A O 1
ATOM 2098 N N . VAL A 1 267 ? -16.929 1.459 6.528 1.00 92.06 267 VAL A N 1
ATOM 2099 C CA . VAL A 1 267 ? -17.432 2.640 7.221 1.00 92.06 267 VAL A CA 1
ATOM 2100 C C . VAL A 1 267 ? -16.364 3.726 7.230 1.00 92.06 267 VAL A C 1
ATOM 2102 O O . VAL A 1 267 ? -15.165 3.455 7.313 1.00 92.06 267 VAL A O 1
ATOM 2105 N N . VAL A 1 268 ? -16.819 4.973 7.152 1.00 89.50 268 VAL A N 1
ATOM 2106 C CA . VAL A 1 268 ? -15.975 6.135 7.415 1.00 89.50 268 VAL A CA 1
ATOM 2107 C C . VAL A 1 268 ? -15.957 6.362 8.925 1.00 89.50 268 VAL A C 1
ATOM 2109 O O . VAL A 1 268 ? -17.009 6.414 9.576 1.00 89.50 268 VAL A O 1
ATOM 2112 N N . ARG A 1 269 ? -14.750 6.401 9.485 1.00 84.88 269 ARG A N 1
ATOM 2113 C CA . ARG A 1 269 ? -14.456 6.535 10.910 1.00 84.88 269 ARG A CA 1
ATOM 2114 C C . ARG A 1 269 ? -13.186 7.344 11.076 1.00 84.88 269 ARG A C 1
ATOM 2116 O O . ARG A 1 269 ? -12.137 6.926 10.597 1.00 84.88 269 ARG A O 1
ATOM 2123 N N . THR A 1 270 ? -13.278 8.439 11.813 1.00 79.44 270 THR A N 1
ATOM 2124 C CA . THR A 1 270 ? -12.113 9.120 12.375 1.00 79.44 270 THR A CA 1
ATOM 2125 C C . THR A 1 270 ? -11.710 8.388 13.649 1.00 79.44 270 THR A C 1
ATOM 2127 O O . THR A 1 270 ? -12.520 8.262 14.570 1.00 79.44 270 THR A O 1
ATOM 2130 N N . ARG A 1 271 ? -10.485 7.860 13.694 1.00 74.06 271 ARG A N 1
ATOM 2131 C CA . ARG A 1 271 ? -9.921 7.158 14.856 1.00 74.06 271 ARG A CA 1
ATOM 2132 C C . ARG A 1 271 ? -8.532 7.684 15.160 1.00 74.06 271 ARG A C 1
ATOM 2134 O O . ARG A 1 271 ? -7.807 8.102 14.264 1.00 74.06 271 ARG A O 1
ATOM 2141 N N . ARG A 1 272 ? -8.160 7.652 16.434 1.00 66.19 272 ARG A N 1
ATOM 2142 C CA . ARG A 1 272 ? -6.791 7.933 16.859 1.00 66.19 272 ARG A CA 1
ATOM 2143 C C . ARG A 1 272 ? -6.014 6.628 16.800 1.00 66.19 272 ARG A C 1
ATOM 2145 O O . ARG A 1 272 ? -6.389 5.662 17.461 1.00 66.19 272 ARG A O 1
ATOM 2152 N N . ILE A 1 273 ? -4.953 6.608 16.005 1.00 63.41 273 ILE A N 1
ATOM 2153 C CA . ILE A 1 273 ? -3.935 5.559 16.051 1.00 63.41 273 ILE A CA 1
ATOM 2154 C C . ILE A 1 273 ? -2.612 6.212 16.442 1.00 63.41 273 ILE A C 1
ATOM 2156 O O . ILE A 1 273 ? -2.355 7.363 16.091 1.00 63.41 273 ILE A O 1
ATOM 2160 N N . ALA A 1 274 ? -1.776 5.485 17.177 1.00 58.78 274 ALA A N 1
ATOM 2161 C CA . ALA A 1 274 ? -0.539 6.021 17.732 1.00 58.78 274 ALA A CA 1
ATOM 2162 C C . ALA A 1 274 ? 0.561 6.154 16.657 1.00 58.78 274 ALA A C 1
ATOM 2164 O O . ALA A 1 274 ? 1.506 5.366 16.621 1.00 58.78 274 ALA A O 1
ATOM 2165 N N . THR A 1 275 ? 0.453 7.149 15.770 1.00 55.78 275 THR A N 1
ATOM 2166 C CA . THR A 1 275 ? 1.501 7.521 14.795 1.00 55.78 275 THR A CA 1
ATOM 2167 C C . THR A 1 275 ? 2.712 8.195 15.453 1.00 55.78 275 THR A C 1
ATOM 2169 O O . THR A 1 275 ? 3.822 8.121 14.918 1.00 55.78 275 THR A O 1
ATOM 2172 N N . ARG A 1 276 ? 2.521 8.829 16.619 1.00 50.50 276 ARG A N 1
ATOM 2173 C CA . ARG A 1 276 ? 3.516 9.623 17.366 1.00 50.50 276 ARG A CA 1
ATOM 2174 C C . ARG A 1 276 ? 3.460 9.262 18.861 1.00 50.50 276 ARG A C 1
ATOM 2176 O O . ARG A 1 276 ? 2.375 9.054 19.391 1.00 50.50 276 ARG A O 1
ATOM 2183 N N . THR A 1 277 ? 4.610 9.119 19.527 1.00 44.12 277 THR A N 1
ATOM 2184 C CA . THR A 1 277 ? 4.701 8.788 20.966 1.00 44.12 277 THR A CA 1
ATOM 2185 C C . THR A 1 277 ? 5.533 9.812 21.694 1.00 44.12 277 THR A C 1
ATOM 2187 O O . THR A 1 277 ? 6.543 10.289 21.188 1.00 44.12 277 THR A O 1
ATOM 2190 N N . TYR A 1 278 ? 5.101 10.096 22.918 1.00 46.56 278 TYR A N 1
ATOM 2191 C CA . TYR A 1 278 ? 5.564 11.233 23.703 1.00 46.56 278 TYR A CA 1
ATOM 2192 C C . TYR A 1 278 ? 6.475 10.831 24.850 1.00 46.56 278 TYR A C 1
ATOM 2194 O O . TYR A 1 278 ? 6.879 11.696 25.608 1.00 46.56 278 TYR A O 1
ATOM 2202 N N . THR A 1 279 ? 6.848 9.557 24.963 1.00 39.78 279 THR A N 1
ATOM 2203 C CA . THR A 1 279 ? 7.791 9.067 25.974 1.00 39.78 279 THR A CA 1
ATOM 2204 C C . THR A 1 279 ? 8.712 8.002 25.390 1.00 39.78 279 THR A C 1
ATOM 2206 O O . THR A 1 279 ? 8.249 7.073 24.728 1.00 39.78 279 THR A O 1
ATOM 2209 N N . LEU A 1 280 ? 10.014 8.138 25.643 1.00 45.00 280 LEU A N 1
ATOM 2210 C CA . LEU A 1 280 ? 11.018 7.099 25.430 1.00 45.00 280 LEU A CA 1
ATOM 2211 C C . LEU A 1 280 ? 10.854 5.962 26.457 1.00 45.00 280 LEU A C 1
ATOM 2213 O O . LEU A 1 280 ? 10.134 6.081 27.448 1.00 45.00 280 LEU A O 1
ATOM 2217 N N . ARG A 1 281 ? 11.570 4.853 26.229 1.00 39.28 281 ARG A N 1
ATOM 2218 C CA . ARG A 1 281 ? 11.591 3.654 27.091 1.00 39.28 281 ARG A CA 1
ATOM 2219 C C . ARG A 1 281 ? 12.025 3.926 28.543 1.00 39.28 281 ARG A C 1
ATOM 2221 O O . ARG A 1 281 ? 11.739 3.123 29.423 1.00 39.28 281 ARG A O 1
ATOM 2228 N N . ASP A 1 282 ? 12.717 5.034 28.786 1.00 51.59 282 ASP A N 1
ATOM 2229 C CA . ASP A 1 282 ? 13.160 5.511 30.104 1.00 51.59 282 ASP A CA 1
ATOM 2230 C C . ASP A 1 282 ? 12.160 6.473 30.782 1.00 51.59 282 ASP A C 1
ATOM 2232 O O . ASP A 1 282 ? 12.435 6.992 31.862 1.00 51.59 282 ASP A O 1
ATOM 2236 N N . GLY A 1 283 ? 11.001 6.718 30.160 1.00 43.28 283 GLY A N 1
ATOM 2237 C CA . GLY A 1 283 ? 9.980 7.649 30.641 1.00 43.28 283 GLY A CA 1
ATOM 2238 C C . GLY A 1 283 ? 10.248 9.121 30.310 1.00 43.28 283 GLY A C 1
ATOM 2239 O O . GLY A 1 283 ? 9.418 9.966 30.645 1.00 43.28 283 GLY A O 1
ATOM 2240 N N . THR A 1 284 ? 11.358 9.459 29.642 1.00 51.22 284 THR A N 1
ATOM 2241 C CA . THR A 1 284 ? 11.638 10.844 29.229 1.00 51.22 284 THR A CA 1
ATOM 2242 C C . THR A 1 284 ? 10.753 11.267 28.060 1.00 51.22 284 THR A C 1
ATOM 2244 O O . THR A 1 284 ? 10.471 10.477 27.157 1.00 51.22 284 THR A O 1
ATOM 2247 N N . THR A 1 285 ? 10.288 12.517 28.062 1.00 46.66 285 THR A N 1
ATOM 2248 C CA . THR A 1 285 ? 9.345 13.000 27.049 1.00 46.66 285 THR A CA 1
ATOM 2249 C C . THR A 1 285 ? 10.016 13.113 25.673 1.00 46.66 285 THR A C 1
ATOM 2251 O O . THR A 1 285 ? 10.980 13.864 25.523 1.00 46.66 285 THR A O 1
ATOM 2254 N N . ARG A 1 286 ? 9.498 12.414 24.653 1.00 48.34 286 ARG A N 1
ATOM 2255 C CA . ARG A 1 286 ? 9.901 12.623 23.247 1.00 48.34 286 ARG A CA 1
ATOM 2256 C C . ARG A 1 286 ? 9.457 14.002 22.762 1.00 48.34 286 ARG A C 1
ATOM 2258 O O . ARG A 1 286 ? 8.447 14.535 23.224 1.00 48.34 286 ARG A O 1
ATOM 2265 N N . ASN A 1 287 ? 10.185 14.568 21.801 1.00 49.69 287 ASN A N 1
ATOM 2266 C CA . ASN A 1 287 ? 9.762 15.804 21.158 1.00 49.69 287 ASN A CA 1
ATOM 2267 C C . ASN A 1 287 ? 8.482 15.539 20.346 1.00 49.69 287 ASN A C 1
ATOM 2269 O O . ASN A 1 287 ? 8.309 14.466 19.774 1.00 49.69 287 ASN A O 1
ATOM 2273 N N . ALA A 1 288 ? 7.594 16.527 20.238 1.00 46.12 288 ALA A N 1
ATOM 2274 C CA . ALA A 1 288 ? 6.341 16.399 19.493 1.00 46.12 288 ALA A CA 1
ATOM 2275 C C . ALA A 1 288 ? 6.519 16.152 17.982 1.00 46.12 288 ALA A C 1
ATOM 2277 O O . ALA A 1 288 ? 5.561 15.785 17.298 1.00 46.12 288 ALA A O 1
ATOM 2278 N N . ALA A 1 289 ? 7.736 16.357 17.475 1.00 44.88 289 ALA A N 1
ATOM 2279 C CA . ALA A 1 289 ? 8.147 16.044 16.113 1.00 44.88 289 ALA A CA 1
ATOM 2280 C C . ALA A 1 289 ? 8.614 14.580 15.917 1.00 44.88 289 ALA A C 1
ATOM 2282 O O . ALA A 1 289 ? 8.777 14.149 14.774 1.00 44.88 289 ALA A O 1
ATOM 2283 N N . ASP A 1 290 ? 8.831 13.812 16.992 1.00 47.06 290 ASP A N 1
ATOM 2284 C CA . ASP A 1 290 ? 9.384 12.455 16.925 1.00 47.06 290 ASP A CA 1
ATOM 2285 C C . ASP A 1 290 ? 8.287 11.399 16.656 1.00 47.06 290 ASP A C 1
ATOM 2287 O O . ASP A 1 290 ? 7.187 11.432 17.209 1.00 47.06 290 ASP A O 1
ATOM 2291 N N . ARG A 1 291 ? 8.582 10.420 15.791 1.00 51.72 291 ARG A N 1
ATOM 2292 C CA . ARG A 1 291 ? 7.615 9.402 15.322 1.00 51.72 291 ARG A CA 1
ATOM 2293 C C . ARG A 1 291 ? 7.510 8.204 16.273 1.00 51.72 291 ARG A C 1
ATOM 2295 O O . ARG A 1 291 ? 8.512 7.791 16.851 1.00 51.72 291 ARG A O 1
ATOM 2302 N N . ASN A 1 292 ? 6.337 7.561 16.366 1.00 57.44 292 ASN A N 1
ATOM 2303 C CA . ASN A 1 292 ? 6.132 6.339 17.172 1.00 57.44 292 ASN A CA 1
ATOM 2304 C C . ASN A 1 292 ? 6.624 5.057 16.490 1.00 57.44 292 ASN A C 1
ATOM 2306 O O . ASN A 1 292 ? 5.889 4.070 16.372 1.00 57.44 292 ASN A O 1
ATOM 2310 N N . ARG A 1 293 ? 7.825 5.087 15.922 1.00 58.88 293 ARG A N 1
ATOM 2311 C CA . ARG A 1 293 ? 8.296 3.976 15.104 1.00 58.88 293 ARG A CA 1
ATOM 2312 C C . ARG A 1 293 ? 9.744 3.640 15.396 1.00 58.88 293 ARG A C 1
ATOM 2314 O O . ARG A 1 293 ? 10.548 4.513 15.728 1.00 58.88 293 ARG A O 1
ATOM 2321 N N . LEU A 1 294 ? 10.046 2.351 15.289 1.00 59.78 294 LEU A N 1
ATOM 2322 C CA . LEU A 1 294 ? 11.411 1.847 15.241 1.00 59.78 294 LEU A CA 1
ATOM 2323 C C . LEU A 1 294 ? 12.095 2.346 13.955 1.00 59.78 294 LEU A C 1
ATOM 2325 O O . LEU A 1 294 ? 11.454 2.882 13.050 1.00 59.78 294 LEU A O 1
ATOM 2329 N N . ILE A 1 295 ? 13.413 2.156 13.851 1.00 63.00 295 ILE A N 1
ATOM 2330 C CA . ILE A 1 295 ? 14.219 2.611 12.699 1.00 63.00 295 ILE A CA 1
ATOM 2331 C C . ILE A 1 295 ? 13.732 2.005 11.362 1.00 63.00 295 ILE A C 1
ATOM 2333 O O . ILE A 1 295 ? 13.930 2.600 10.305 1.00 63.00 295 ILE A O 1
ATOM 2337 N N . ASP A 1 296 ? 13.060 0.851 11.394 1.00 62.38 296 ASP A N 1
ATOM 2338 C CA . ASP A 1 296 ? 12.442 0.190 10.234 1.00 62.38 296 ASP A CA 1
ATOM 2339 C C . ASP A 1 296 ? 11.018 0.700 9.900 1.00 62.38 296 ASP A C 1
ATOM 2341 O O . ASP A 1 296 ? 10.312 0.125 9.063 1.00 62.38 296 ASP A O 1
ATOM 2345 N N . GLU A 1 297 ? 10.585 1.785 10.549 1.00 66.31 297 GLU A N 1
ATOM 2346 C CA . GLU A 1 297 ? 9.240 2.360 10.478 1.00 66.31 297 GLU A CA 1
ATOM 2347 C C . GLU A 1 297 ? 8.129 1.374 10.923 1.00 66.31 297 GLU A C 1
ATOM 2349 O O . GLU A 1 297 ? 6.970 1.512 10.521 1.00 66.31 297 GLU A O 1
ATOM 2354 N N . SER A 1 298 ? 8.429 0.365 11.752 1.00 63.59 298 SER A N 1
ATOM 2355 C CA . SER A 1 298 ? 7.414 -0.471 12.421 1.00 63.59 298 SER A CA 1
ATOM 2356 C C . SER A 1 298 ? 6.933 0.147 13.749 1.00 63.59 298 SER A C 1
ATOM 2358 O O . SER A 1 298 ? 7.662 0.956 14.327 1.00 63.59 298 SER A O 1
ATOM 2360 N N . PRO A 1 299 ? 5.719 -0.180 14.244 1.00 62.69 299 PRO A N 1
ATOM 2361 C CA . PRO A 1 299 ? 5.264 0.288 15.555 1.00 62.69 299 PRO A CA 1
ATOM 2362 C C . PRO A 1 299 ? 6.199 -0.207 16.668 1.00 62.69 299 PRO A C 1
ATOM 2364 O O . PRO A 1 299 ? 6.516 -1.396 16.719 1.00 62.69 299 PRO A O 1
ATOM 2367 N N . ASP A 1 300 ? 6.624 0.685 17.565 1.00 62.09 300 ASP A N 1
ATOM 2368 C CA . ASP A 1 300 ? 7.436 0.295 18.722 1.00 62.09 300 ASP A CA 1
ATOM 2369 C C . ASP A 1 300 ? 6.549 -0.330 19.805 1.00 62.09 300 ASP A C 1
ATOM 2371 O O . ASP A 1 300 ? 5.956 0.355 20.640 1.00 62.09 300 ASP A O 1
ATOM 2375 N N . PHE A 1 301 ? 6.447 -1.659 19.780 1.00 58.28 301 PHE A N 1
ATOM 2376 C CA . PHE A 1 301 ? 5.652 -2.393 20.759 1.00 58.28 301 PHE A CA 1
ATOM 2377 C C . PHE A 1 301 ? 6.259 -2.386 22.171 1.00 58.28 301 PHE A C 1
ATOM 2379 O O . PHE A 1 301 ? 5.533 -2.638 23.128 1.00 58.28 301 PHE A O 1
ATOM 2386 N N . THR A 1 302 ? 7.545 -2.049 22.338 1.00 54.12 302 THR A N 1
ATOM 2387 C CA . THR A 1 302 ? 8.201 -2.074 23.661 1.00 54.12 302 THR A CA 1
ATOM 2388 C C . THR A 1 302 ? 7.703 -0.965 24.591 1.00 54.12 302 THR A C 1
ATOM 2390 O O . THR A 1 302 ? 7.839 -1.062 25.809 1.00 54.12 302 THR A O 1
ATOM 2393 N N . VAL A 1 303 ? 7.045 0.058 24.031 1.00 49.84 303 VAL A N 1
ATOM 2394 C CA . VAL A 1 303 ? 6.319 1.095 24.782 1.00 49.84 303 VAL A CA 1
ATOM 2395 C C . VAL A 1 303 ? 5.135 0.499 25.564 1.00 49.84 303 VAL A C 1
ATOM 2397 O O . VAL A 1 303 ? 4.762 1.034 26.605 1.00 49.84 303 VAL A O 1
ATOM 2400 N N . PHE A 1 304 ? 4.573 -0.635 25.121 1.00 50.53 304 PHE A N 1
ATOM 2401 C CA . PHE A 1 304 ? 3.488 -1.332 25.824 1.00 50.53 304 PHE A CA 1
ATOM 2402 C C . PHE A 1 304 ? 3.971 -2.267 26.948 1.00 50.53 304 PHE A C 1
ATOM 2404 O O . PHE A 1 304 ? 3.135 -2.768 27.690 1.00 50.53 304 PHE A O 1
ATOM 2411 N N . ASP A 1 305 ? 5.283 -2.479 27.115 1.00 48.88 305 ASP A N 1
ATOM 2412 C CA . ASP A 1 305 ? 5.841 -3.388 28.133 1.00 48.88 305 ASP A CA 1
ATOM 2413 C C . ASP A 1 305 ? 6.233 -2.682 29.451 1.00 48.88 305 ASP A C 1
ATOM 2415 O O . ASP A 1 305 ? 6.691 -3.336 30.388 1.00 48.88 305 ASP A O 1
ATOM 2419 N N . VAL A 1 306 ? 6.072 -1.354 29.554 1.00 45.94 306 VAL A N 1
ATOM 2420 C CA . VAL A 1 306 ? 6.487 -0.561 30.731 1.00 45.94 306 VAL A CA 1
ATOM 2421 C C . VAL A 1 306 ? 5.289 -0.242 31.648 1.00 45.94 306 VAL A C 1
ATOM 2423 O O . VAL A 1 306 ? 4.401 0.517 31.252 1.00 45.94 306 VAL A O 1
ATOM 2426 N N . PRO A 1 307 ? 5.245 -0.759 32.895 1.00 44.16 307 PRO A N 1
ATOM 2427 C CA . PRO A 1 307 ? 4.215 -0.394 33.867 1.00 44.16 307 PRO A CA 1
ATOM 2428 C C . PRO A 1 307 ? 4.419 1.028 34.435 1.00 44.16 307 PRO A C 1
ATOM 2430 O O . PRO A 1 307 ? 5.564 1.439 34.625 1.00 44.16 307 PRO A O 1
ATOM 2433 N N . PRO A 1 308 ? 3.348 1.755 34.812 1.00 45.94 308 PRO A N 1
ATOM 2434 C CA . PRO A 1 308 ? 1.941 1.411 34.634 1.00 45.94 308 PRO A CA 1
ATOM 2435 C C . PRO A 1 308 ? 1.504 1.746 33.205 1.00 45.94 308 PRO A C 1
ATOM 2437 O O . PRO A 1 308 ? 1.583 2.901 32.808 1.00 45.94 308 PRO A O 1
ATOM 2440 N N . PHE A 1 309 ? 1.031 0.747 32.458 1.00 47.81 309 PHE A N 1
ATOM 2441 C CA . PHE A 1 309 ? 0.819 0.793 31.007 1.00 47.81 309 PHE A CA 1
ATOM 2442 C C . PHE A 1 309 ? 0.101 2.059 30.514 1.00 47.81 309 PHE A C 1
ATOM 2444 O O . PHE A 1 309 ? -1.131 2.146 30.482 1.00 47.81 309 PHE A O 1
ATOM 2451 N N . VAL A 1 310 ? 0.887 3.053 30.100 1.00 41.78 310 VAL A N 1
ATOM 2452 C CA . VAL A 1 310 ? 0.372 4.273 29.489 1.00 41.78 310 VAL A CA 1
ATOM 2453 C C . VAL A 1 310 ? 0.122 3.959 28.017 1.00 41.78 310 VAL A C 1
ATOM 2455 O O . VAL A 1 310 ? 0.978 4.200 27.168 1.00 41.78 310 VAL A O 1
ATOM 2458 N N . MET A 1 311 ? -1.087 3.467 27.700 1.00 41.59 311 MET A N 1
ATOM 2459 C CA . MET A 1 311 ? -1.679 3.751 26.384 1.00 41.59 311 MET A CA 1
ATOM 2460 C C . MET A 1 311 ? -1.424 5.224 26.085 1.00 41.59 311 MET A C 1
ATOM 2462 O O . MET A 1 311 ? -1.660 6.043 26.979 1.00 41.59 311 MET A O 1
ATOM 2466 N N . VAL A 1 312 ? -0.959 5.543 24.871 1.00 40.12 312 VAL A N 1
ATOM 2467 C CA . VAL A 1 312 ? -0.632 6.916 24.461 1.00 40.12 312 VAL A CA 1
ATOM 2468 C C . VAL A 1 312 ? -1.770 7.834 24.890 1.00 40.12 312 VAL A C 1
ATOM 2470 O O . VAL A 1 312 ? -2.886 7.762 24.373 1.00 40.12 312 VAL A O 1
ATOM 2473 N N . ARG A 1 313 ? -1.523 8.619 25.946 1.00 38.25 313 ARG A N 1
ATOM 2474 C CA . ARG A 1 313 ? -2.565 9.446 26.539 1.00 38.25 313 ARG A CA 1
ATOM 2475 C C . ARG A 1 313 ? -2.748 10.628 25.616 1.00 38.25 313 ARG A C 1
ATOM 2477 O O . ARG A 1 313 ? -1.947 11.561 25.645 1.00 38.25 313 ARG A O 1
ATOM 2484 N N . GLY A 1 314 ? -3.827 10.585 24.844 1.00 36.38 314 GLY A N 1
ATOM 2485 C CA . GLY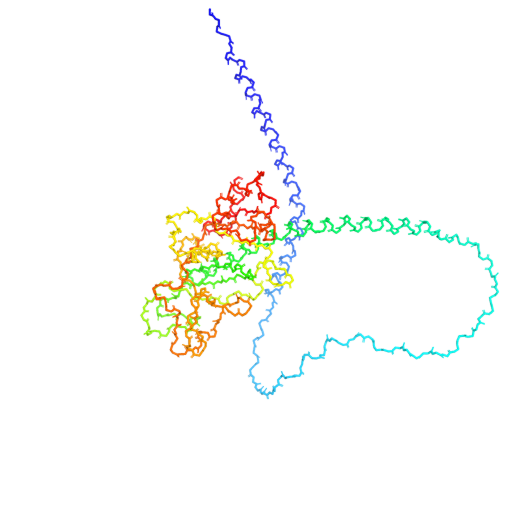 A 1 314 ? -4.338 11.729 24.111 1.00 36.38 314 GLY A CA 1
ATOM 2486 C C . GLY A 1 314 ? -4.577 12.900 25.062 1.00 36.38 314 GLY A C 1
ATOM 2487 O O . GLY A 1 314 ? -5.638 13.008 25.671 1.00 36.38 314 GLY A O 1
ATOM 2488 N N . GLY A 1 315 ? -3.563 13.758 25.193 1.00 35.81 315 GLY A N 1
ATOM 2489 C CA . GLY A 1 315 ? -3.662 15.084 25.792 1.00 35.81 315 GLY A CA 1
ATOM 2490 C C . GLY A 1 315 ? -4.386 16.045 24.844 1.00 35.81 315 GLY A C 1
ATOM 2491 O O . GLY A 1 315 ? -5.341 15.663 24.172 1.00 35.81 315 GLY A O 1
ATOM 2492 N N . ALA A 1 316 ? -3.905 17.286 24.730 1.00 46.75 316 ALA A N 1
ATOM 2493 C CA . ALA A 1 316 ? -4.585 18.357 23.992 1.00 46.75 316 ALA A CA 1
ATOM 2494 C C . ALA A 1 316 ? -3.855 18.843 22.709 1.00 46.75 316 ALA A C 1
ATOM 2496 O O . ALA A 1 316 ? -3.562 20.026 22.590 1.00 46.75 316 ALA A O 1
ATOM 2497 N N . SER A 1 317 ? -3.522 18.024 21.704 1.00 47.06 317 SER A N 1
ATOM 2498 C CA . SER A 1 317 ? -3.675 16.570 21.526 1.00 47.06 317 SER A CA 1
ATOM 2499 C C . SER A 1 317 ? -2.703 16.097 20.435 1.00 47.06 317 SER A C 1
ATOM 2501 O O . SER A 1 317 ? -2.814 16.619 19.328 1.00 47.06 317 SER A O 1
ATOM 2503 N N . PRO A 1 318 ? -1.792 15.133 20.686 1.00 48.84 318 PRO A N 1
ATOM 2504 C CA . PRO A 1 318 ? -0.765 14.801 19.697 1.00 48.84 318 PRO A CA 1
ATOM 2505 C C . PRO A 1 318 ? -1.008 13.547 18.838 1.00 48.84 318 PRO A C 1
ATOM 2507 O O . PRO A 1 318 ? -0.312 13.356 17.840 1.00 48.84 318 PRO A O 1
ATOM 2510 N N . ASP A 1 319 ? -1.957 12.679 19.201 1.00 52.56 319 ASP A N 1
ATOM 2511 C CA . ASP A 1 319 ? -2.359 11.574 18.324 1.00 52.56 319 ASP A CA 1
ATOM 2512 C C . ASP A 1 319 ? -3.013 12.143 17.068 1.00 52.56 319 ASP A C 1
ATOM 2514 O O . ASP A 1 319 ? -3.982 12.903 17.176 1.00 52.56 319 ASP A O 1
ATOM 2518 N N . THR A 1 320 ? -2.548 11.749 15.881 1.00 56.28 320 THR A N 1
ATOM 2519 C CA . THR A 1 320 ? -3.220 12.155 14.646 1.00 56.28 320 THR A CA 1
ATOM 2520 C C . THR A 1 320 ? -4.559 11.421 14.521 1.00 56.28 320 THR A C 1
ATOM 2522 O O . THR A 1 320 ? -4.577 10.186 14.472 1.00 56.28 320 THR A O 1
ATOM 2525 N N . PRO A 1 321 ? -5.695 12.135 14.421 1.00 65.12 321 PRO A N 1
ATOM 2526 C CA . PRO A 1 321 ? -6.947 11.515 14.028 1.00 65.12 321 PRO A CA 1
ATOM 2527 C C . PRO A 1 321 ? -6.863 11.146 12.542 1.00 65.12 321 PRO A C 1
ATOM 2529 O O . PRO A 1 321 ? -6.794 12.015 11.676 1.00 65.12 321 PRO A O 1
ATOM 2532 N N . ILE A 1 322 ? -6.862 9.849 12.250 1.00 69.25 322 ILE A N 1
ATOM 2533 C CA . ILE A 1 322 ? -6.868 9.319 10.890 1.00 69.25 322 ILE A CA 1
ATOM 2534 C C . ILE A 1 322 ? -8.285 8.875 10.551 1.00 69.25 322 ILE A C 1
ATOM 2536 O O . ILE A 1 322 ? -8.903 8.063 11.248 1.00 69.25 322 ILE A O 1
ATOM 2540 N N . THR A 1 323 ? -8.812 9.431 9.468 1.00 79.56 323 THR A N 1
ATOM 2541 C CA . THR A 1 323 ? -10.117 9.063 8.930 1.00 79.56 323 THR A CA 1
ATOM 2542 C C . THR A 1 323 ? -9.952 7.924 7.929 1.00 79.56 323 THR A C 1
ATOM 2544 O O . THR A 1 323 ? -9.119 7.990 7.021 1.00 79.56 323 THR A O 1
ATOM 2547 N N . SER A 1 324 ? -10.762 6.872 8.049 1.00 86.88 324 SER A N 1
ATOM 2548 C CA . SER A 1 324 ? -10.858 5.851 7.004 1.00 86.88 324 SER A CA 1
ATOM 2549 C C . SER A 1 324 ? -11.526 6.377 5.732 1.00 86.88 324 SER A C 1
ATOM 2551 O O . SER A 1 324 ? -12.255 7.362 5.756 1.00 86.88 324 SER A O 1
ATOM 2553 N N . THR A 1 325 ? -11.297 5.703 4.607 1.00 89.62 325 THR A N 1
ATOM 2554 C CA . THR A 1 325 ? -11.793 6.114 3.291 1.00 89.62 325 THR A CA 1
ATOM 2555 C C . THR A 1 325 ? -12.667 5.056 2.616 1.00 89.62 325 THR A C 1
ATOM 2557 O O . THR A 1 325 ? -12.535 3.854 2.870 1.00 89.62 325 THR A O 1
ATOM 2560 N N . LEU A 1 326 ? -13.555 5.500 1.721 1.00 90.50 326 LEU A N 1
ATOM 2561 C CA . LEU A 1 326 ? -14.379 4.626 0.871 1.00 90.50 326 LEU A CA 1
ATOM 2562 C C . LEU A 1 326 ? -13.644 4.095 -0.375 1.00 90.50 326 LEU A C 1
ATOM 2564 O O . LEU A 1 326 ? -14.134 3.195 -1.060 1.00 90.50 326 LEU A O 1
ATOM 2568 N N . GLY A 1 327 ? -12.474 4.641 -0.693 1.00 89.56 327 GLY A N 1
ATOM 2569 C CA . GLY A 1 327 ? -11.689 4.267 -1.862 1.00 89.56 327 GLY A CA 1
ATOM 2570 C C . GLY A 1 327 ? -10.324 4.934 -1.835 1.00 89.56 327 GLY A C 1
ATOM 2571 O O . GLY A 1 327 ? -10.047 5.774 -0.990 1.00 89.56 327 GLY A O 1
ATOM 2572 N N . PHE A 1 328 ? -9.446 4.572 -2.754 1.00 91.69 328 PHE A N 1
ATOM 2573 C CA . PHE A 1 328 ? -8.096 5.109 -2.778 1.00 91.69 328 PHE A CA 1
ATOM 2574 C C . PHE A 1 328 ? -7.624 5.379 -4.196 1.00 91.69 328 PHE A C 1
ATOM 2576 O O . PHE A 1 328 ? -8.026 4.721 -5.157 1.00 91.69 328 PHE A O 1
ATOM 2583 N N . VAL A 1 329 ? -6.718 6.337 -4.317 1.00 90.31 329 VAL A N 1
ATOM 2584 C CA . VAL A 1 329 ? -5.878 6.484 -5.498 1.00 90.31 329 VAL A CA 1
ATOM 2585 C C . VAL A 1 329 ? -4.535 5.843 -5.184 1.00 90.31 329 VAL A C 1
ATOM 2587 O O . VAL A 1 329 ? -3.980 6.043 -4.102 1.00 90.31 329 VAL A O 1
ATOM 2590 N N . ILE A 1 330 ? -4.017 5.064 -6.127 1.00 92.31 330 ILE A N 1
ATOM 2591 C CA . ILE A 1 330 ? -2.695 4.452 -6.039 1.00 92.31 330 ILE A CA 1
ATOM 2592 C C . ILE A 1 330 ? -1.835 4.921 -7.205 1.00 92.31 330 ILE A C 1
ATOM 2594 O O . ILE A 1 330 ? -2.295 4.930 -8.344 1.00 92.31 330 ILE A O 1
ATOM 2598 N N . SER A 1 331 ? -0.598 5.329 -6.934 1.00 92.31 331 SER A N 1
ATOM 2599 C CA . SER A 1 331 ? 0.297 5.911 -7.939 1.00 92.31 331 SER A CA 1
ATOM 2600 C C . SER A 1 331 ? 1.734 5.413 -7.806 1.00 92.31 331 SER A C 1
ATOM 2602 O O . SER A 1 331 ? 2.177 5.040 -6.722 1.00 92.31 331 SER A O 1
ATOM 2604 N N . GLU A 1 332 ? 2.491 5.395 -8.904 1.00 92.81 332 GLU A N 1
ATOM 2605 C CA . GLU A 1 332 ? 3.931 5.111 -8.872 1.00 92.81 332 GLU A CA 1
ATOM 2606 C C . GLU A 1 332 ? 4.698 6.284 -8.234 1.00 92.81 332 GLU A C 1
ATOM 2608 O O . GLU A 1 332 ? 4.850 7.353 -8.832 1.00 92.81 332 GLU A O 1
ATOM 2613 N N . GLY A 1 333 ? 5.244 6.077 -7.033 1.00 88.19 333 GLY A N 1
ATOM 2614 C CA . GLY A 1 333 ? 5.877 7.121 -6.218 1.00 88.19 333 GLY A CA 1
ATOM 2615 C C . GLY A 1 333 ? 7.046 7.876 -6.877 1.00 88.19 333 GLY A C 1
ATOM 2616 O O . GLY A 1 333 ? 7.196 9.078 -6.634 1.00 88.19 333 GLY A O 1
ATOM 2617 N N . PRO A 1 334 ? 7.904 7.246 -7.708 1.00 89.19 334 PRO A N 1
ATOM 2618 C CA . PRO A 1 334 ? 8.920 7.965 -8.478 1.00 89.19 334 PRO A CA 1
ATOM 2619 C C . PRO A 1 334 ? 8.325 8.909 -9.535 1.00 89.19 334 PRO A C 1
ATOM 2621 O O . PRO A 1 334 ? 8.703 10.078 -9.574 1.00 89.19 334 PRO A O 1
ATOM 2624 N N . LYS A 1 335 ? 7.363 8.443 -10.345 1.00 89.88 335 LYS A N 1
ATOM 2625 C CA . LYS A 1 335 ? 6.721 9.249 -11.404 1.00 89.88 335 LYS A CA 1
ATOM 2626 C C . LYS A 1 335 ? 5.870 10.372 -10.818 1.00 89.88 335 LYS A C 1
ATOM 2628 O O . LYS A 1 335 ? 5.961 11.514 -11.255 1.00 89.88 335 LYS A O 1
ATOM 2633 N N . MET A 1 336 ? 5.124 10.073 -9.758 1.00 87.12 336 MET A N 1
ATOM 2634 C CA . MET A 1 336 ? 4.371 11.047 -8.971 1.00 87.12 336 MET A CA 1
ATOM 2635 C C . MET A 1 336 ? 5.245 12.237 -8.543 1.00 87.12 336 MET A C 1
ATOM 2637 O O . MET A 1 336 ? 4.877 13.385 -8.783 1.00 87.12 336 MET A O 1
ATOM 2641 N N . ARG A 1 337 ? 6.438 11.975 -7.987 1.00 85.44 337 ARG A N 1
ATOM 2642 C CA . ARG A 1 337 ? 7.398 13.021 -7.585 1.00 85.44 337 ARG A CA 1
ATOM 2643 C C . ARG A 1 337 ? 8.065 13.740 -8.760 1.00 85.44 337 ARG A C 1
ATOM 2645 O O . ARG A 1 337 ? 8.422 14.903 -8.625 1.00 85.44 337 ARG A O 1
ATOM 2652 N N . GLN A 1 338 ? 8.212 13.100 -9.920 1.00 89.19 338 GLN A N 1
ATOM 2653 C CA . GLN A 1 338 ? 8.657 13.794 -11.138 1.00 89.19 338 GLN A CA 1
ATOM 2654 C C . GLN A 1 338 ? 7.602 14.790 -11.645 1.00 89.19 338 GLN A C 1
ATOM 2656 O O . GLN A 1 338 ? 7.954 15.843 -12.166 1.00 89.19 338 GLN A O 1
ATOM 2661 N N . VAL A 1 339 ? 6.313 14.472 -11.490 1.00 87.19 339 VAL A N 1
ATOM 2662 C CA . VAL A 1 339 ? 5.205 15.258 -12.057 1.00 87.19 339 VAL A CA 1
ATOM 2663 C C . VAL A 1 339 ? 4.679 16.342 -11.105 1.00 87.19 339 VAL A C 1
ATOM 2665 O O . VAL A 1 339 ? 4.254 17.398 -11.581 1.00 87.19 339 VAL A O 1
ATOM 2668 N N . LEU A 1 340 ? 4.711 16.099 -9.789 1.00 82.38 340 LEU A N 1
ATOM 2669 C CA . LEU A 1 340 ? 4.289 17.042 -8.738 1.00 82.38 340 LEU A CA 1
ATOM 2670 C C . LEU A 1 340 ? 5.459 17.735 -8.012 1.00 82.38 340 LEU A C 1
ATOM 2672 O O . LEU A 1 340 ? 5.235 18.623 -7.197 1.00 82.38 340 LEU A O 1
ATOM 2676 N N . GLY A 1 341 ? 6.702 17.329 -8.275 1.00 84.75 341 GLY A N 1
ATOM 2677 C CA . GLY A 1 341 ? 7.880 17.806 -7.553 1.00 84.75 341 GLY A CA 1
ATOM 2678 C C . GLY A 1 341 ? 8.210 16.998 -6.283 1.00 84.75 341 GLY A C 1
ATOM 2679 O O . GLY A 1 341 ? 7.531 16.027 -5.937 1.00 84.75 341 GLY A O 1
ATOM 2680 N N . PRO A 1 342 ? 9.292 17.370 -5.572 1.00 75.94 342 PRO A N 1
ATOM 2681 C CA . PRO A 1 342 ? 9.859 16.567 -4.484 1.00 75.94 342 PRO A CA 1
ATOM 2682 C C . PRO A 1 342 ? 9.047 16.595 -3.180 1.00 75.94 342 PRO A C 1
ATOM 2684 O O . PRO A 1 342 ? 9.246 15.728 -2.331 1.00 75.94 342 PRO A O 1
ATOM 2687 N N . ARG A 1 343 ? 8.164 17.586 -3.009 1.00 71.06 343 ARG A N 1
ATOM 2688 C CA . ARG A 1 343 ? 7.298 17.782 -1.837 1.00 71.06 343 ARG A CA 1
ATOM 2689 C C . ARG A 1 343 ? 5.888 18.178 -2.305 1.00 71.06 343 ARG A C 1
ATOM 2691 O O . ARG A 1 343 ? 5.554 19.357 -2.238 1.00 71.06 343 ARG A O 1
ATOM 2698 N N . PRO A 1 344 ? 5.097 17.236 -2.847 1.00 67.69 344 PRO A N 1
ATOM 2699 C CA . PRO A 1 344 ? 3.726 17.526 -3.255 1.00 67.69 344 PRO A CA 1
ATOM 2700 C C . PRO A 1 344 ? 2.897 17.935 -2.032 1.00 67.69 344 PRO A C 1
ATOM 2702 O O . PRO A 1 344 ? 2.960 17.261 -1.002 1.00 67.69 344 PRO A O 1
ATOM 2705 N N . THR A 1 345 ? 2.125 19.019 -2.126 1.00 67.50 345 THR A N 1
ATOM 2706 C CA . THR A 1 345 ? 1.206 19.383 -1.040 1.00 67.50 345 THR A CA 1
ATOM 2707 C C . THR A 1 345 ? -0.010 18.457 -1.037 1.00 67.50 345 THR A C 1
ATOM 2709 O O . THR A 1 345 ? -0.372 17.869 -2.059 1.00 67.50 345 THR A O 1
ATOM 2712 N N . SER A 1 346 ? -0.694 18.361 0.104 1.00 57.19 346 SER A N 1
ATOM 2713 C CA . SER A 1 346 ? -1.980 17.658 0.226 1.00 57.19 346 SER A CA 1
ATOM 2714 C C . SER A 1 346 ? -2.997 18.098 -0.840 1.00 57.19 346 SER A C 1
ATOM 2716 O O . SER A 1 346 ? -3.716 17.273 -1.404 1.00 57.19 346 SER A O 1
ATOM 2718 N N . LEU A 1 347 ? -3.010 19.398 -1.156 1.00 63.03 347 LEU A N 1
ATOM 2719 C CA . LEU A 1 347 ? -3.886 20.002 -2.156 1.00 63.03 347 LEU A CA 1
ATOM 2720 C C . LEU A 1 347 ? -3.512 19.570 -3.586 1.00 63.03 347 LEU A C 1
ATOM 2722 O O . LEU A 1 347 ? -4.395 19.214 -4.368 1.00 63.03 347 LEU A O 1
ATOM 2726 N N . ASP A 1 348 ? -2.211 19.547 -3.911 1.00 68.12 348 ASP A N 1
ATOM 2727 C CA . ASP A 1 348 ? -1.696 19.114 -5.222 1.00 68.12 348 ASP A CA 1
ATOM 2728 C C . ASP A 1 348 ? -2.024 17.653 -5.516 1.00 68.12 348 ASP A C 1
ATOM 2730 O O . ASP A 1 348 ? -2.336 17.300 -6.657 1.00 68.12 348 ASP A O 1
ATOM 2734 N N . ILE A 1 349 ? -1.934 16.809 -4.487 1.00 66.56 349 ILE A N 1
ATOM 2735 C CA . ILE A 1 349 ? -2.280 15.392 -4.554 1.00 66.56 349 ILE A CA 1
ATOM 2736 C C . ILE A 1 349 ? -3.771 15.280 -4.877 1.00 66.56 349 ILE A C 1
ATOM 2738 O O . ILE A 1 349 ? -4.151 14.732 -5.906 1.00 66.56 349 ILE A O 1
ATOM 2742 N N . VAL A 1 350 ? -4.647 15.848 -4.057 1.00 62.44 350 VAL A N 1
ATOM 2743 C CA . VAL A 1 350 ? -6.054 15.428 -4.090 1.00 62.44 350 VAL A CA 1
ATOM 2744 C C . VAL A 1 350 ? -6.870 16.116 -5.174 1.00 62.44 350 VAL A C 1
ATOM 2746 O O . VAL A 1 350 ? -7.557 15.424 -5.931 1.00 62.44 350 VAL A O 1
ATOM 2749 N N . ASN A 1 351 ? -6.762 17.440 -5.320 1.00 65.38 351 ASN A N 1
ATOM 2750 C CA . ASN A 1 351 ? -7.575 18.172 -6.299 1.00 65.38 351 ASN A CA 1
ATOM 2751 C C . ASN A 1 351 ? -7.262 17.745 -7.736 1.00 65.38 351 ASN A C 1
ATOM 2753 O O . ASN A 1 351 ? -8.141 17.743 -8.599 1.00 65.38 351 ASN A O 1
ATOM 2757 N N . ASN A 1 352 ? -6.016 17.343 -7.996 1.00 65.81 352 ASN A N 1
ATOM 2758 C CA . ASN A 1 352 ? -5.628 16.876 -9.315 1.00 65.81 352 ASN A CA 1
ATOM 2759 C C . ASN A 1 352 ? -5.935 15.386 -9.519 1.00 65.81 352 ASN A C 1
ATOM 2761 O O . ASN A 1 352 ? -6.357 15.016 -10.613 1.00 65.81 352 ASN A O 1
ATOM 2765 N N . TRP A 1 353 ? -5.741 14.508 -8.527 1.00 71.25 353 TRP A N 1
ATOM 2766 C CA . TRP A 1 353 ? -5.724 13.060 -8.784 1.00 71.25 353 TRP A CA 1
ATOM 2767 C C . TRP A 1 353 ? -7.030 12.509 -9.349 1.00 71.25 353 TRP A C 1
ATOM 2769 O O . TRP A 1 353 ? -6.999 11.922 -10.424 1.00 71.25 353 TRP A O 1
ATOM 2779 N N . LEU A 1 354 ? -8.181 12.762 -8.726 1.00 66.81 354 LEU A N 1
ATOM 2780 C CA . LEU A 1 354 ? -9.473 12.206 -9.173 1.00 66.81 354 LEU A CA 1
ATOM 2781 C C . LEU A 1 354 ? -9.918 12.619 -10.586 1.00 66.81 354 LEU A C 1
ATOM 2783 O O . LEU A 1 354 ? -10.764 11.964 -11.212 1.00 66.81 354 LEU A O 1
ATOM 2787 N N . ILE A 1 355 ? -9.385 13.736 -11.077 1.00 69.75 355 ILE A N 1
ATOM 2788 C CA . ILE A 1 355 ? -9.659 14.261 -12.414 1.00 69.75 355 ILE A CA 1
ATOM 2789 C C . ILE A 1 355 ? -8.604 13.742 -13.398 1.00 69.75 355 ILE A C 1
ATOM 2791 O O . ILE A 1 355 ? -8.950 13.316 -14.498 1.00 69.75 355 ILE A O 1
ATOM 2795 N N . GLN A 1 356 ? -7.332 13.736 -12.994 1.00 80.94 356 GLN A N 1
ATOM 2796 C CA . GLN A 1 356 ? -6.184 13.455 -13.856 1.00 80.94 356 GLN A CA 1
ATOM 2797 C C . GLN A 1 356 ? -5.792 11.964 -13.930 1.00 80.94 356 GLN A C 1
ATOM 2799 O O . GLN A 1 356 ? -5.038 11.605 -14.831 1.00 80.94 356 GLN A O 1
ATOM 2804 N N . THR A 1 357 ? -6.296 11.087 -13.052 1.00 82.25 357 THR A N 1
ATOM 2805 C CA . THR A 1 357 ? -6.171 9.613 -13.177 1.00 82.25 357 THR A CA 1
ATOM 2806 C C . THR A 1 357 ? -7.098 9.027 -14.242 1.00 82.25 357 THR A C 1
ATOM 2808 O O . THR A 1 357 ? -6.906 7.898 -14.693 1.00 82.25 357 THR A O 1
ATOM 2811 N N . ARG A 1 358 ? -8.128 9.774 -14.660 1.00 81.31 358 ARG A N 1
ATOM 2812 C CA . ARG A 1 358 ? -9.082 9.333 -15.687 1.00 81.31 358 ARG A CA 1
ATOM 2813 C C . ARG A 1 358 ? -8.361 9.126 -17.026 1.00 81.31 358 ARG A C 1
ATOM 2815 O O . ARG A 1 358 ? -7.442 9.885 -17.319 1.00 81.31 358 ARG A O 1
ATOM 2822 N N . PRO A 1 359 ? -8.789 8.182 -17.887 1.00 82.81 359 PRO A N 1
ATOM 2823 C CA . PRO A 1 359 ? -8.157 7.961 -19.188 1.00 82.81 359 PRO A CA 1
ATOM 2824 C C . PRO A 1 359 ? -8.027 9.251 -20.016 1.00 82.81 359 PRO A C 1
ATOM 2826 O O . PRO A 1 359 ? -9.032 9.882 -20.342 1.00 82.81 359 PRO A O 1
ATOM 2829 N N . GLY A 1 360 ? -6.790 9.626 -20.358 1.00 85.44 360 GLY A N 1
ATOM 2830 C CA . GLY A 1 360 ? -6.457 10.880 -21.051 1.00 85.44 360 GLY A CA 1
ATOM 2831 C C . GLY A 1 360 ? -6.127 12.071 -20.137 1.00 85.44 360 GLY A C 1
ATOM 2832 O O . GLY A 1 360 ? -5.757 13.127 -20.642 1.00 85.44 360 GLY A O 1
ATOM 2833 N N . GLY A 1 361 ? -6.238 11.918 -18.815 1.00 88.06 361 GLY A N 1
ATOM 2834 C CA . GLY A 1 361 ? -5.722 12.860 -17.823 1.00 88.06 361 GLY A CA 1
ATOM 2835 C C . GLY A 1 361 ? -4.214 12.703 -17.594 1.00 88.06 361 GLY A C 1
ATOM 2836 O O . GLY A 1 361 ? -3.612 11.688 -17.946 1.00 88.06 361 GLY A O 1
ATOM 2837 N N . ARG A 1 362 ? -3.597 13.716 -16.973 1.00 86.31 362 ARG A N 1
ATOM 2838 C CA . ARG A 1 362 ? -2.136 13.854 -16.802 1.00 86.31 362 ARG A CA 1
ATOM 2839 C C . ARG A 1 362 ? -1.467 12.705 -16.031 1.00 86.31 362 ARG A C 1
ATOM 2841 O O . ARG A 1 362 ? -0.253 12.553 -16.139 1.00 86.31 362 ARG A O 1
ATOM 2848 N N . TYR A 1 363 ? -2.214 11.931 -15.242 1.00 88.69 363 TYR A N 1
ATOM 2849 C CA . TYR A 1 363 ? -1.679 10.864 -14.384 1.00 88.69 363 TYR A CA 1
ATOM 2850 C C . TYR A 1 363 ? -2.151 9.457 -14.777 1.00 88.69 363 TYR A C 1
ATOM 2852 O O . TYR A 1 363 ? -1.748 8.490 -14.136 1.00 88.69 363 TYR A O 1
ATOM 2860 N N . ALA A 1 364 ? -2.952 9.318 -15.840 1.00 88.25 364 ALA A N 1
ATOM 2861 C CA . ALA A 1 364 ? -3.511 8.037 -16.285 1.00 88.25 364 ALA A CA 1
ATOM 2862 C C . ALA A 1 364 ? -2.451 6.953 -16.587 1.00 88.25 364 ALA A C 1
ATOM 2864 O O . ALA A 1 364 ? -2.745 5.762 -16.508 1.00 88.25 364 ALA A O 1
ATOM 2865 N N . ASP A 1 365 ? -1.219 7.360 -16.909 1.00 89.31 365 ASP A N 1
ATOM 2866 C CA . ASP A 1 365 ? -0.102 6.462 -17.234 1.00 89.31 365 ASP A CA 1
ATOM 2867 C C . ASP A 1 365 ? 0.639 5.905 -16.001 1.00 89.31 365 ASP A C 1
ATOM 2869 O O . ASP A 1 365 ? 1.517 5.051 -16.147 1.00 89.31 365 ASP A O 1
ATOM 2873 N N . PHE A 1 366 ? 0.356 6.414 -14.794 1.00 90.56 366 PHE A N 1
ATOM 2874 C CA . PHE A 1 366 ? 1.079 6.034 -13.571 1.00 90.56 366 PHE A CA 1
ATOM 2875 C C . PHE A 1 366 ? 0.248 6.035 -12.283 1.00 90.56 366 PHE A C 1
ATOM 2877 O O . PHE A 1 366 ? 0.800 5.779 -11.209 1.00 90.56 366 PHE A O 1
ATOM 2884 N N . ALA A 1 367 ? -1.046 6.338 -12.362 1.00 91.19 367 ALA A N 1
ATOM 2885 C CA . ALA A 1 367 ? -1.954 6.355 -11.229 1.00 91.19 367 ALA A CA 1
ATOM 2886 C C . ALA A 1 367 ? -3.327 5.783 -11.608 1.00 91.19 367 ALA A C 1
ATOM 2888 O O . ALA A 1 367 ? -3.815 5.973 -12.720 1.00 91.19 367 ALA A O 1
ATOM 2889 N N . ASP A 1 368 ? -3.950 5.091 -10.660 1.00 90.25 368 ASP A N 1
ATOM 2890 C CA . ASP A 1 368 ? -5.212 4.370 -10.816 1.00 90.25 368 ASP A CA 1
ATOM 2891 C C . ASP A 1 368 ? -6.130 4.670 -9.624 1.00 90.25 368 ASP A C 1
ATOM 2893 O O . ASP A 1 368 ? -5.665 4.962 -8.521 1.00 90.25 368 ASP A O 1
ATOM 2897 N N . THR A 1 369 ? -7.442 4.636 -9.837 1.00 89.75 369 THR A N 1
ATOM 2898 C CA . THR A 1 369 ? -8.443 5.001 -8.825 1.00 89.75 369 THR A CA 1
ATOM 2899 C C . THR A 1 369 ? -9.337 3.809 -8.526 1.00 89.75 369 THR A C 1
ATOM 2901 O O . THR A 1 369 ? -10.040 3.303 -9.398 1.00 89.75 369 THR A O 1
ATOM 2904 N N . VAL A 1 370 ? -9.319 3.379 -7.268 1.00 90.31 370 VAL A N 1
ATOM 2905 C CA . VAL A 1 370 ? -9.996 2.185 -6.768 1.00 90.31 370 VAL A CA 1
ATOM 2906 C C . VAL A 1 370 ? -11.107 2.605 -5.815 1.00 90.31 370 VAL A C 1
ATOM 2908 O O . VAL A 1 370 ? -10.860 3.182 -4.760 1.00 90.31 370 VAL A O 1
ATOM 2911 N N . LEU A 1 371 ? -12.348 2.285 -6.171 1.00 90.94 371 LEU A N 1
ATOM 2912 C CA . LEU A 1 371 ? -13.510 2.463 -5.302 1.00 90.94 371 LEU A CA 1
ATOM 2913 C C . LEU A 1 371 ? -13.836 1.128 -4.637 1.00 90.94 371 LEU A C 1
ATOM 2915 O O . LEU A 1 371 ? -14.012 0.131 -5.337 1.00 90.94 371 LEU A O 1
ATOM 2919 N N . LEU A 1 372 ? -13.936 1.093 -3.307 1.00 90.94 372 LEU A N 1
ATOM 2920 C CA . LEU A 1 372 ? -14.233 -0.143 -2.587 1.00 90.94 372 LEU A CA 1
ATOM 2921 C C . LEU A 1 372 ? -15.743 -0.347 -2.439 1.00 90.94 372 LEU A C 1
ATOM 2923 O O . LEU A 1 372 ? -16.503 0.548 -2.067 1.00 90.94 372 LEU A O 1
ATOM 2927 N N . ASN A 1 373 ? -16.194 -1.571 -2.695 1.00 91.25 373 ASN A N 1
ATOM 2928 C CA . ASN A 1 373 ? -17.558 -1.991 -2.444 1.00 91.25 373 ASN A CA 1
ATOM 2929 C C . ASN A 1 373 ? -17.794 -2.019 -0.936 1.00 91.25 373 ASN A C 1
ATOM 2931 O O . ASN A 1 373 ? -17.165 -2.796 -0.213 1.00 91.25 373 ASN A O 1
ATOM 2935 N N . ARG A 1 374 ? -18.763 -1.221 -0.478 1.00 90.62 374 ARG A N 1
ATOM 2936 C CA . ARG A 1 374 ? -19.060 -1.059 0.945 1.00 90.62 374 ARG A CA 1
ATOM 2937 C C . ARG A 1 374 ? -19.357 -2.372 1.679 1.00 90.62 374 ARG A C 1
ATOM 2939 O O . ARG A 1 374 ? -19.115 -2.456 2.875 1.00 90.62 374 ARG A O 1
ATOM 2946 N N . TYR A 1 375 ? -19.883 -3.386 0.998 1.00 89.62 375 TYR A N 1
ATOM 2947 C CA . TYR A 1 375 ? -20.291 -4.643 1.629 1.00 89.62 375 TYR A CA 1
ATOM 2948 C C . TYR A 1 375 ? -19.259 -5.761 1.509 1.00 89.62 375 TYR A C 1
ATOM 2950 O O . TYR A 1 375 ? -19.231 -6.633 2.375 1.00 89.62 375 TYR A O 1
ATOM 2958 N N . THR A 1 376 ? -18.423 -5.760 0.466 1.00 85.31 376 THR A N 1
ATOM 2959 C CA . THR A 1 376 ? -17.497 -6.873 0.184 1.00 85.31 376 THR A CA 1
ATOM 2960 C C . THR A 1 376 ? -16.017 -6.508 0.303 1.00 85.31 376 THR A C 1
ATOM 2962 O O . THR A 1 376 ? -15.189 -7.404 0.453 1.00 85.31 376 THR A O 1
ATOM 2965 N N . GLY A 1 377 ? -15.665 -5.219 0.246 1.00 79.88 377 GLY A N 1
ATOM 2966 C CA . GLY A 1 377 ? -14.274 -4.771 0.110 1.00 79.88 377 GLY A CA 1
ATOM 2967 C C . GLY A 1 377 ? -13.652 -5.088 -1.260 1.00 79.88 377 GLY A C 1
ATOM 2968 O O . GLY A 1 377 ? -12.439 -4.978 -1.419 1.00 79.88 377 GLY A O 1
ATOM 2969 N N . ASP A 1 378 ? -14.449 -5.511 -2.249 1.00 86.44 378 ASP A N 1
ATOM 2970 C CA . ASP A 1 378 ? -14.001 -5.656 -3.638 1.00 86.44 378 ASP A CA 1
ATOM 2971 C C . ASP A 1 378 ? -13.897 -4.309 -4.351 1.00 86.44 378 ASP A C 1
ATOM 2973 O O . ASP A 1 378 ? -14.536 -3.332 -3.980 1.00 86.44 378 ASP A O 1
ATOM 2977 N N . ASP A 1 379 ? -13.152 -4.294 -5.445 1.00 86.19 379 ASP A N 1
ATOM 2978 C CA . ASP A 1 379 ? -13.070 -3.163 -6.358 1.00 86.19 379 ASP A CA 1
ATOM 2979 C C . ASP A 1 379 ? -14.361 -3.001 -7.194 1.00 86.19 379 ASP A C 1
ATOM 2981 O O . ASP A 1 379 ? -14.818 -3.942 -7.853 1.00 86.19 379 ASP A O 1
ATOM 2985 N N . LEU A 1 380 ? -14.944 -1.798 -7.192 1.00 80.81 380 LEU A N 1
ATOM 2986 C CA . LEU A 1 380 ? -16.143 -1.430 -7.954 1.00 80.81 380 LEU A CA 1
ATOM 2987 C C . LEU A 1 380 ? -15.876 -1.107 -9.435 1.00 80.81 380 LEU A C 1
ATOM 2989 O O . LEU A 1 380 ? -16.831 -0.984 -10.201 1.00 80.81 380 LEU A O 1
ATOM 2993 N N . VAL A 1 381 ? -14.619 -1.017 -9.886 1.00 67.81 381 VAL A N 1
ATOM 2994 C CA . VAL A 1 381 ? -14.242 -0.641 -11.271 1.00 67.81 381 VAL A CA 1
ATOM 2995 C C . VAL A 1 381 ? -14.710 -1.663 -12.334 1.00 67.81 381 VAL A C 1
ATOM 2997 O O . VAL A 1 381 ? -14.596 -1.434 -13.536 1.00 67.81 381 VAL A O 1
ATOM 3000 N N . GLY A 1 382 ? -15.329 -2.777 -11.928 1.00 52.56 382 GLY A N 1
ATOM 3001 C CA . GLY A 1 382 ? -16.083 -3.663 -12.823 1.00 52.56 382 GLY A CA 1
ATOM 3002 C C . GLY A 1 382 ? -17.503 -3.196 -13.202 1.00 52.56 382 GLY A C 1
ATOM 3003 O O . GLY A 1 382 ? -18.134 -3.874 -14.013 1.00 52.56 382 GLY A O 1
ATOM 3004 N N . ALA A 1 383 ? -18.023 -2.108 -12.615 1.00 42.25 383 ALA A N 1
ATOM 3005 C CA . ALA A 1 383 ? -19.450 -1.752 -12.655 1.00 42.25 383 ALA A CA 1
ATOM 3006 C C . ALA A 1 383 ? -19.830 -0.486 -13.460 1.00 42.25 383 ALA A C 1
ATOM 3008 O O . ALA A 1 383 ? -21.027 -0.238 -13.619 1.00 42.25 383 ALA A O 1
ATOM 3009 N N . PHE A 1 384 ? -18.860 0.283 -13.971 1.00 43.62 384 PHE A N 1
ATOM 3010 C CA . PHE A 1 384 ? -19.080 1.541 -14.710 1.00 43.62 384 PHE A CA 1
ATOM 3011 C C . PHE A 1 384 ? -18.707 1.431 -16.203 1.00 43.62 384 PHE A C 1
ATOM 3013 O O . PHE A 1 384 ? -17.671 0.802 -16.518 1.00 43.62 384 PHE A O 1
#

Secondary structure (DSSP, 8-state):
----SHHHHHHHHHHHHHHHHHHHHHHHHHHHHHHHHHHHHHHHHHHHHHHHHTT----------------SSSSSSS--SPP------S----------------PPPHHHHHHHHHHHHHHHHHHHHHHHHHHHHHHHHHHHHHHHHHHHHHHHHHHHHTS-EEEEE-TTT-BEEEEEEPPPSS--TT-TT--S-S---TTBEEEETTS-TT-B--B-TTS-BSEEEEES-TT-TTTSPPPS-HHHHHHHHHS-EEEE-TTS-EE--EEE--SB-SB-TTSPBPPTT-BSB-TTS-B-GGGGGSTTT------SS-S-EEEB-SEEEEEEHHHHHHHH-SS--HHHHHHHHHHHTSTTSTTTTTEEEEEBPTTT--BGGG--

Foldseek 3Di:
DDDDPDPVVVVVVVVVVVVVVVVVVVVVVVVVVVVVVPPPVVVVVVVVVVVVVVPDDDPPDDDDDDDDDDPPDDPPDPDDDDDDDDDDPDDPDDDDDPDPDDDDDPDQDPVNVVVVVVVVVVVVVVVVVVVVLVVQVVQQVQQVVLVLVVLLVQLVVLQVVLWKKKWKAQQFLQAIWIKTFDDPLCDDPQDPPSPNPDDDPRQDIHTDPPDDPPSGRDADPVSHHQKAKWFQCLPPCVLHPDDPDQVLSVCLTRTAMWIAGSLSFTDKDFGFDQQDAQADLVRHGDDLPHGCADPSRHHDCSLCVDPPRDPRDADVHRGRGHIYHQWIKMFRPVVCCVVQNDDHGSCNVHVQCVVQCPVPRPGVSTMDIFGADRNRRDTPVVPD

Radius of gyration: 31.52 Å; chains: 1; bounding box: 99×66×83 Å

Sequence (384 aa):
MAPGGFRTVRRRLRSARRLQRRLQSGRRARRHADRRGLCAGVRRSRQAFWKRLENQPDPAGDRRRGGQPLHRAMSEFAMKTCPAQFEDLRSIALPSMRSNGRPPRRAFTLVEMLIVIAIISTLMSISTYAFSKARETNVLAQARNAVLTYAKLARSYAIANQIETMMVVNPFNGRFEIWHLNPPPGGGPWDPLSSGTAIPFTDGYACAPVLDSGARLPVDANGRPLAVVHPIDFGDDETRPYLTDNDQNFDNNTWAAFCFDKTGKLVVRTRRIATRTYTLRDGTTRNAADRNRLIDESPDFTVFDVPPFVMVRGGASPDTPITSTLGFVISEGPKMRQVLGPRPTSLDIVNNWLIQTRPGGRYADFADTVLLNRYTGDDLVGAF